Protein AF-A0A8H6CKS7-F1 (afdb_monomer)

Sequence (387 aa):
MGVQGFPTLKIVKPSKKPGKPIVEDYQGPRTSSGIVDAVKSSIPNNVKKVTDKGLSAFLESNNDTAKAILFSNKGTTSALTKVLATEYLGSMKFAQIRDKETKAVEMFGVSEYPTLIVLPGGTEEPAKFEGAYKKKDMKDFISQYASSDSKASPEKQKPMGKKPQKASEEEAAESKEAASSFSAASSSHASAEAAEAAAGATSVTLEDESNPTESPDPIASPDAPKPVLVHNMPDPIPALVEEKYLQEKCLGPKTSTCILALLPNVGDDEVLPESASSALASLAELADKHVKRESKLFPFYSIPSRNTASATIRDALKLGEEKDFELVAVNARRGWWRRYPGEKFDFHSVENWVDNIRFGEGSKEVLPEALLRKEEEEPAAPEHGEL

Radius of gyration: 32.26 Å; Cα contacts (8 Å, |Δi|>4): 467; chains: 1; bounding box: 107×95×67 Å

pLDDT: mean 75.06, std 22.8, range [22.83, 96.0]

Solvent-accessible surface area (backbone atoms only — not comparable to full-atom values): 24720 Å² total; per-residue (Å²): 134,87,78,89,63,85,95,70,52,68,50,76,37,89,48,98,44,84,100,49,61,47,75,45,77,58,84,63,60,97,43,74,63,48,49,52,54,50,53,50,65,65,53,65,79,58,54,43,79,46,46,61,90,45,41,65,76,48,60,65,55,58,42,75,42,14,35,39,39,35,38,25,81,58,93,66,83,50,57,68,57,27,47,54,30,55,77,38,64,76,57,40,50,33,35,39,35,46,72,83,26,55,63,56,37,58,77,70,67,61,90,64,75,76,35,44,36,36,32,54,24,72,89,57,74,76,45,71,61,89,68,62,100,45,74,62,58,50,46,60,60,51,52,70,46,51,52,97,85,63,100,69,83,78,81,91,84,84,81,93,80,83,87,83,90,80,88,80,90,88,86,81,90,85,85,84,83,83,91,78,82,82,90,92,90,86,89,86,88,79,90,88,82,85,89,87,83,83,87,84,89,84,90,80,90,90,88,79,91,84,87,90,79,82,82,81,80,82,79,82,59,92,83,63,80,75,83,77,82,76,72,86,72,54,64,77,58,55,69,42,57,50,47,69,58,43,36,62,63,33,21,18,68,85,27,52,56,29,37,41,38,38,41,38,55,56,80,91,51,90,69,72,55,70,62,48,52,39,34,50,49,31,50,10,46,50,50,43,58,29,57,80,56,78,46,91,70,68,56,61,32,32,31,46,50,88,10,72,50,49,57,57,48,29,64,73,70,68,56,68,57,64,70,42,65,44,50,36,37,38,20,41,54,74,44,30,30,42,74,63,92,63,97,61,37,49,50,66,60,45,50,51,53,52,48,34,57,75,78,60,55,77,86,75,43,80,44,60,70,90,68,40,55,70,81,74,77,73,76,76,75,78,79,89,70,88,134

InterPro domains:
  IPR036249 Thioredoxin-like superfamily [SSF52833] (44-145)
  IPR057305 PDIA6-like, C-terminal thioredoxin-like domain [PF24541] (231-362)

Organism: NCBI:txid112416

Structure (mmCIF, N/CA/C/O backbone):
data_AF-A0A8H6CKS7-F1
#
_entry.id   AF-A0A8H6CKS7-F1
#
loop_
_atom_site.group_PDB
_atom_site.id
_atom_site.type_symbol
_atom_site.label_atom_id
_atom_site.label_alt_id
_atom_site.label_comp_id
_atom_site.label_asym_id
_atom_site.label_entity_id
_atom_site.label_seq_id
_atom_site.pdbx_PDB_ins_code
_atom_site.Cartn_x
_atom_site.Cartn_y
_atom_site.Cartn_z
_atom_site.occupancy
_atom_site.B_iso_or_equiv
_atom_site.auth_seq_id
_atom_site.auth_comp_id
_atom_site.auth_asym_id
_atom_site.auth_atom_id
_atom_site.pdbx_PDB_model_num
ATOM 1 N N . MET A 1 1 ? 15.252 -14.496 5.219 1.00 66.38 1 MET A N 1
ATOM 2 C CA . MET A 1 1 ? 14.291 -15.126 6.157 1.00 66.38 1 MET A CA 1
ATOM 3 C C . MET A 1 1 ? 14.904 -16.181 7.092 1.00 66.38 1 MET A C 1
ATOM 5 O O . MET A 1 1 ? 14.163 -16.701 7.912 1.00 66.38 1 MET A O 1
ATOM 9 N N . GLY A 1 2 ? 16.211 -16.498 7.040 1.00 75.25 2 GLY A N 1
ATOM 10 C CA . GLY A 1 2 ? 16.855 -17.327 8.080 1.00 75.25 2 GLY A CA 1
ATOM 11 C C . GLY A 1 2 ? 16.272 -18.738 8.237 1.00 75.25 2 GLY A C 1
ATOM 12 O O . GLY A 1 2 ? 16.009 -19.178 9.353 1.00 75.25 2 GLY A O 1
ATOM 13 N N . VAL A 1 3 ? 15.991 -19.423 7.126 1.00 81.94 3 VAL A N 1
ATOM 14 C CA . VAL A 1 3 ? 15.549 -20.826 7.135 1.00 81.94 3 VAL A CA 1
ATOM 15 C C . VAL A 1 3 ? 16.792 -21.706 7.262 1.00 81.94 3 VAL A C 1
ATOM 17 O O . VAL A 1 3 ? 17.682 -21.609 6.426 1.00 81.94 3 VAL A O 1
ATOM 20 N N . GLN A 1 4 ? 16.862 -22.524 8.315 1.00 79.00 4 GLN A N 1
ATOM 21 C CA . GLN A 1 4 ? 18.024 -23.376 8.624 1.00 79.00 4 GLN A CA 1
ATOM 22 C C . GLN A 1 4 ? 17.824 -24.853 8.231 1.00 79.00 4 GLN A C 1
ATOM 24 O O . GLN A 1 4 ? 18.746 -25.650 8.349 1.00 79.00 4 GLN A O 1
ATOM 29 N N . GLY A 1 5 ? 16.633 -25.224 7.754 1.00 83.69 5 GLY A N 1
ATOM 30 C CA . GLY A 1 5 ? 16.307 -26.577 7.302 1.00 83.69 5 GLY A CA 1
ATOM 31 C C . GLY A 1 5 ? 14.849 -26.696 6.857 1.00 83.69 5 GLY A C 1
ATOM 32 O O . GLY A 1 5 ? 14.083 -25.729 6.936 1.00 83.69 5 GLY A O 1
ATOM 33 N N . PHE A 1 6 ? 14.444 -27.888 6.421 1.00 83.38 6 PHE A N 1
ATOM 34 C CA . PHE A 1 6 ? 13.086 -28.173 5.947 1.00 83.38 6 PHE A CA 1
ATOM 35 C C . PHE A 1 6 ? 12.500 -29.409 6.657 1.00 83.38 6 PHE A C 1
ATOM 37 O O . PHE A 1 6 ? 13.240 -30.367 6.869 1.00 83.38 6 PHE A O 1
ATOM 44 N N . PRO A 1 7 ? 11.195 -29.431 7.008 1.00 85.06 7 PRO A N 1
ATOM 45 C CA . PRO A 1 7 ? 10.209 -28.355 6.871 1.00 85.06 7 PRO A CA 1
ATOM 46 C C . PRO A 1 7 ? 10.188 -27.406 8.089 1.00 85.06 7 PRO A C 1
ATOM 48 O O . PRO A 1 7 ? 9.672 -27.750 9.160 1.00 85.06 7 PRO A O 1
ATOM 51 N N . THR A 1 8 ? 10.683 -26.178 7.907 1.00 87.44 8 THR A N 1
ATOM 52 C CA . THR A 1 8 ? 10.546 -25.083 8.887 1.00 87.44 8 THR A CA 1
ATOM 53 C C . THR A 1 8 ? 9.322 -24.235 8.551 1.00 87.44 8 THR A C 1
ATOM 55 O O . THR A 1 8 ? 9.176 -23.782 7.418 1.00 87.44 8 THR A O 1
ATOM 58 N N . LEU A 1 9 ? 8.468 -23.977 9.542 1.00 90.25 9 LEU A N 1
ATOM 59 C CA . LEU A 1 9 ? 7.389 -22.992 9.466 1.00 90.25 9 LEU A CA 1
ATOM 60 C C . LEU A 1 9 ? 7.810 -21.745 10.255 1.00 90.25 9 LEU A C 1
ATOM 62 O O . LEU A 1 9 ? 8.402 -21.863 11.327 1.00 90.25 9 LEU A O 1
ATOM 66 N N . LYS A 1 10 ? 7.504 -20.550 9.743 1.00 91.19 10 LYS A N 1
ATOM 67 C CA . LYS A 1 10 ? 7.745 -19.274 10.432 1.00 91.19 10 LYS A CA 1
ATOM 68 C C . LYS A 1 10 ? 6.502 -18.394 10.333 1.00 91.19 10 LYS A C 1
ATOM 70 O O . LYS A 1 10 ? 5.876 -18.328 9.279 1.00 91.19 10 LYS A O 1
ATOM 75 N N . ILE A 1 11 ? 6.160 -17.715 11.421 1.00 91.12 11 ILE A N 1
ATOM 76 C CA . ILE A 1 11 ? 5.100 -16.710 11.478 1.00 91.12 11 ILE A CA 1
ATOM 77 C C . ILE A 1 11 ? 5.749 -15.342 11.259 1.00 91.12 11 ILE A C 1
ATOM 79 O O . ILE A 1 11 ? 6.676 -14.962 11.972 1.00 91.12 11 ILE A O 1
ATOM 83 N N . VAL A 1 12 ? 5.257 -14.598 10.270 1.00 91.00 12 VAL A N 1
ATOM 84 C CA . VAL A 1 12 ? 5.700 -13.230 9.975 1.00 91.00 12 VAL A CA 1
ATOM 85 C C . VAL A 1 12 ? 4.577 -12.275 10.360 1.00 91.00 12 VAL A C 1
ATOM 87 O O . VAL A 1 12 ? 3.448 -12.445 9.904 1.00 91.00 12 VAL A O 1
ATOM 90 N N . LYS A 1 13 ? 4.868 -11.277 11.199 1.00 87.88 13 LYS A N 1
ATOM 91 C CA . LYS A 1 13 ? 3.885 -10.275 11.643 1.00 87.88 13 LYS A CA 1
ATOM 92 C C . LYS A 1 13 ? 4.411 -8.841 11.491 1.00 87.88 13 LYS A C 1
ATOM 94 O O . LYS A 1 13 ? 5.623 -8.623 11.611 1.00 87.88 13 LYS A O 1
ATOM 99 N N . PRO A 1 14 ? 3.529 -7.849 11.254 1.00 85.25 14 PRO A N 1
ATOM 100 C CA . PRO A 1 14 ? 3.915 -6.442 11.246 1.00 85.25 14 PRO A CA 1
ATOM 101 C C . PRO A 1 14 ? 4.602 -6.034 12.555 1.00 85.25 14 PRO A C 1
ATOM 103 O O . PRO A 1 14 ? 4.257 -6.524 13.632 1.00 85.25 14 PRO A O 1
ATOM 106 N N . SER A 1 15 ? 5.557 -5.111 12.463 1.00 83.31 15 SER A N 1
ATOM 107 C CA . SER A 1 15 ? 6.178 -4.466 13.623 1.00 83.31 15 SER A CA 1
ATO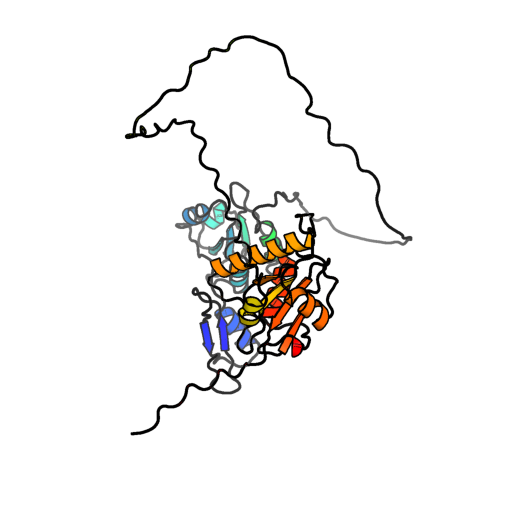M 108 C C . SER A 1 15 ? 5.923 -2.958 13.582 1.00 83.31 15 SER A C 1
ATOM 110 O O . SER A 1 15 ? 5.461 -2.427 12.575 1.00 83.31 15 SER A O 1
ATOM 112 N N . LYS A 1 16 ? 6.257 -2.250 14.667 1.00 79.38 16 LYS A N 1
ATOM 113 C CA . LYS A 1 16 ? 6.187 -0.780 14.719 1.00 79.38 16 LYS A CA 1
ATOM 114 C C . LYS A 1 16 ? 7.241 -0.071 13.847 1.00 79.38 16 LYS A C 1
ATOM 116 O O . LYS A 1 16 ? 7.250 1.152 13.821 1.00 79.38 16 LYS A O 1
ATOM 121 N N . LYS A 1 17 ? 8.159 -0.801 13.198 1.00 82.31 17 LYS A N 1
ATOM 122 C CA . LYS A 1 17 ? 9.215 -0.237 12.342 1.00 82.31 17 LYS A CA 1
ATOM 123 C C . LYS A 1 17 ? 8.960 -0.622 10.875 1.00 82.31 17 LYS A C 1
ATOM 125 O O . LYS A 1 17 ? 8.886 -1.826 10.597 1.00 82.31 17 LYS A O 1
ATOM 130 N N . PRO A 1 18 ? 8.853 0.342 9.939 1.00 76.75 18 PRO A N 1
ATOM 131 C CA . PRO A 1 18 ? 8.655 0.040 8.523 1.00 76.75 18 PRO A CA 1
ATOM 132 C C . PRO A 1 18 ? 9.803 -0.821 7.975 1.00 76.75 18 PRO A C 1
ATOM 134 O O . PRO A 1 18 ? 10.930 -0.796 8.473 1.00 76.75 18 PRO A O 1
ATOM 137 N N . GLY A 1 19 ? 9.491 -1.671 6.993 1.00 82.88 19 GLY A N 1
ATOM 138 C CA . GLY A 1 19 ? 10.450 -2.584 6.355 1.00 82.88 19 GLY A CA 1
ATOM 139 C C . GLY A 1 19 ? 11.035 -3.700 7.241 1.00 82.88 19 GLY A C 1
ATOM 140 O O . GLY A 1 19 ? 11.771 -4.541 6.729 1.00 82.88 19 GLY A O 1
ATOM 141 N N . LYS A 1 20 ? 10.729 -3.749 8.547 1.00 86.00 20 LYS A N 1
ATOM 142 C CA . LYS A 1 20 ? 11.296 -4.719 9.503 1.00 86.00 20 LYS A CA 1
ATOM 143 C C . LYS A 1 20 ? 10.186 -5.499 10.226 1.00 86.00 20 LYS A C 1
ATOM 145 O O . LYS A 1 20 ? 9.869 -5.173 11.373 1.00 86.00 20 LYS A O 1
ATOM 150 N N . PRO A 1 21 ? 9.562 -6.506 9.580 1.00 87.88 21 PRO A N 1
ATOM 151 C CA . PRO A 1 21 ? 8.586 -7.376 10.233 1.00 87.88 21 PRO A CA 1
ATOM 1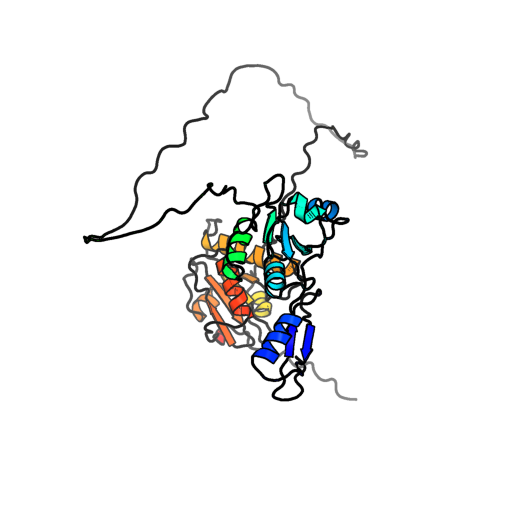52 C C . PRO A 1 21 ? 9.252 -8.244 11.309 1.00 87.88 21 PRO A C 1
ATOM 154 O O . PRO A 1 21 ? 10.447 -8.534 11.240 1.00 87.88 21 PRO A O 1
ATOM 157 N N . ILE A 1 22 ? 8.468 -8.693 12.289 1.00 88.06 22 ILE A N 1
ATOM 158 C CA . ILE A 1 22 ? 8.919 -9.692 13.262 1.00 88.06 22 ILE A CA 1
ATOM 159 C C . ILE A 1 22 ? 8.717 -11.073 12.633 1.00 88.06 22 ILE A C 1
ATOM 161 O O . ILE A 1 22 ? 7.628 -11.375 12.142 1.00 88.06 22 ILE A O 1
ATOM 165 N N . VAL A 1 23 ? 9.767 -11.893 12.646 1.00 90.56 23 VAL A N 1
ATOM 166 C CA . VAL A 1 23 ? 9.762 -13.273 12.146 1.00 90.56 23 VAL A CA 1
ATOM 167 C C . VAL A 1 23 ? 10.005 -14.200 13.331 1.00 90.56 23 VAL A C 1
ATOM 169 O O . VAL A 1 23 ? 11.033 -14.088 13.992 1.00 90.56 23 VAL A O 1
ATOM 172 N N . GLU A 1 24 ? 9.056 -15.090 13.601 1.00 89.69 24 GLU A N 1
ATOM 173 C CA . GLU A 1 24 ? 9.082 -16.034 14.722 1.00 89.69 24 GLU A CA 1
ATOM 174 C C . GLU A 1 24 ? 8.985 -17.469 14.201 1.00 89.69 24 GLU A C 1
ATOM 176 O O . GLU A 1 24 ? 8.145 -17.781 13.357 1.00 89.69 24 GLU A O 1
ATOM 181 N N . ASP A 1 25 ? 9.837 -18.360 14.700 1.00 90.12 25 ASP A N 1
ATOM 182 C CA . ASP A 1 25 ? 9.868 -19.755 14.266 1.00 90.12 25 ASP A CA 1
ATOM 183 C C . ASP A 1 25 ? 8.754 -20.570 14.929 1.00 90.12 25 ASP A C 1
ATOM 185 O O . ASP A 1 25 ? 8.605 -20.590 16.152 1.00 90.12 25 ASP A O 1
ATOM 189 N N . TYR A 1 26 ? 7.962 -21.269 14.115 1.00 91.62 26 TYR A N 1
ATOM 190 C CA . TYR A 1 26 ? 6.833 -22.046 14.601 1.00 91.62 26 TYR A CA 1
ATOM 191 C C . TYR A 1 26 ? 7.281 -23.440 15.054 1.00 91.62 26 TYR A C 1
ATOM 193 O O . TYR A 1 26 ? 7.495 -24.340 14.242 1.00 91.62 26 TYR A O 1
ATOM 201 N N . GLN A 1 27 ? 7.370 -23.610 16.374 1.00 90.25 27 GLN A N 1
ATOM 202 C CA . GLN A 1 27 ? 7.713 -24.872 17.046 1.00 90.25 27 GLN A CA 1
ATOM 203 C C . GLN A 1 27 ? 6.482 -25.610 17.615 1.00 90.25 27 GLN A C 1
ATOM 205 O O . GLN A 1 27 ? 6.613 -26.486 18.467 1.00 90.25 27 GLN A O 1
ATOM 210 N N . GLY A 1 28 ? 5.269 -25.238 17.188 1.00 89.38 28 GLY A N 1
ATOM 211 C CA . GLY A 1 28 ? 4.026 -25.857 17.657 1.00 89.38 28 GLY A CA 1
ATOM 212 C C . GLY A 1 28 ? 3.646 -27.151 16.912 1.00 89.38 28 GLY A C 1
ATOM 213 O O . GLY A 1 28 ? 4.312 -27.550 15.950 1.00 89.38 28 GLY A O 1
ATOM 214 N N . PRO A 1 29 ? 2.550 -27.819 17.323 1.00 93.06 29 PRO A N 1
ATOM 215 C CA . PRO A 1 29 ? 2.074 -29.038 16.672 1.00 93.06 29 PRO A CA 1
ATOM 216 C C . PRO A 1 29 ? 1.665 -28.769 15.218 1.00 93.06 29 PRO A C 1
ATOM 218 O O . PRO A 1 29 ? 0.730 -28.005 14.981 1.00 93.06 29 PRO A O 1
ATOM 221 N N . ARG A 1 30 ? 2.309 -29.445 14.252 1.00 91.06 30 ARG A N 1
ATOM 222 C CA . ARG A 1 30 ? 2.068 -29.337 12.792 1.00 91.06 30 ARG A CA 1
ATOM 223 C C . ARG A 1 30 ? 0.698 -29.908 12.356 1.00 91.06 30 ARG A C 1
ATOM 225 O O . ARG A 1 30 ? 0.608 -30.784 11.506 1.00 91.06 30 ARG A O 1
ATOM 232 N N . THR A 1 31 ? -0.371 -29.407 12.963 1.00 94.19 31 THR A N 1
ATOM 233 C CA . THR A 1 31 ? -1.783 -29.730 12.721 1.00 94.19 31 THR A CA 1
ATOM 234 C C . THR A 1 31 ? -2.525 -28.453 12.337 1.00 94.19 31 THR A C 1
ATOM 236 O O . THR A 1 31 ? -2.093 -27.353 12.688 1.00 94.19 31 THR A O 1
ATOM 239 N N . SER A 1 32 ? -3.666 -28.575 11.657 1.00 90.62 32 SER A N 1
ATOM 240 C CA . SER A 1 32 ? -4.469 -27.417 11.242 1.00 90.62 32 SER A CA 1
ATOM 241 C C . SER A 1 32 ? -4.859 -26.516 12.422 1.00 90.62 32 SER A C 1
ATOM 243 O O . SER A 1 32 ? -4.611 -25.314 12.355 1.00 90.62 32 SER A O 1
ATOM 245 N N . SER A 1 33 ? -5.374 -27.072 13.529 1.00 92.75 33 SER A N 1
ATOM 246 C CA . SER A 1 33 ? -5.698 -26.272 14.727 1.00 92.75 33 SER A CA 1
ATOM 247 C C . SER A 1 33 ? -4.448 -25.666 15.362 1.00 92.75 33 SER A C 1
ATOM 249 O O . SER A 1 33 ? -4.413 -24.463 15.593 1.00 92.75 33 SER A O 1
ATOM 251 N N . GLY A 1 34 ? -3.385 -26.454 15.572 1.00 92.31 34 GLY A N 1
ATOM 252 C CA . GLY A 1 34 ? -2.155 -25.970 16.210 1.00 92.31 34 GLY A CA 1
ATOM 253 C C . GLY A 1 34 ? -1.495 -24.803 15.468 1.00 92.31 34 GLY A C 1
ATOM 254 O O . GLY A 1 34 ? -0.924 -23.913 16.104 1.00 92.31 34 GLY A O 1
ATOM 255 N N . ILE A 1 35 ? -1.588 -24.778 14.136 1.00 92.75 35 ILE A N 1
ATOM 256 C CA . ILE A 1 35 ? -1.111 -23.667 13.301 1.00 92.75 35 ILE A CA 1
ATOM 257 C C . ILE A 1 35 ? -2.080 -22.480 13.398 1.00 92.75 35 ILE A C 1
ATOM 259 O O . ILE A 1 35 ? -1.656 -21.357 13.673 1.00 92.75 35 ILE A O 1
ATOM 263 N N . VAL A 1 36 ? -3.385 -22.719 13.232 1.00 93.06 36 VAL A N 1
ATOM 264 C CA . VAL A 1 36 ? -4.431 -21.684 13.297 1.00 93.06 36 VAL A CA 1
ATOM 265 C C . VAL A 1 36 ? -4.435 -20.952 14.644 1.00 93.06 36 VAL A C 1
ATOM 267 O O . VAL A 1 36 ? -4.548 -19.727 14.676 1.00 93.06 36 VAL A O 1
ATOM 270 N N . ASP A 1 37 ? -4.284 -21.663 15.759 1.00 91.38 37 ASP A N 1
ATOM 271 C CA . ASP A 1 37 ? -4.333 -21.083 17.103 1.00 91.38 37 ASP A CA 1
ATOM 272 C C . ASP A 1 37 ? -3.070 -20.279 17.447 1.00 91.38 37 ASP A C 1
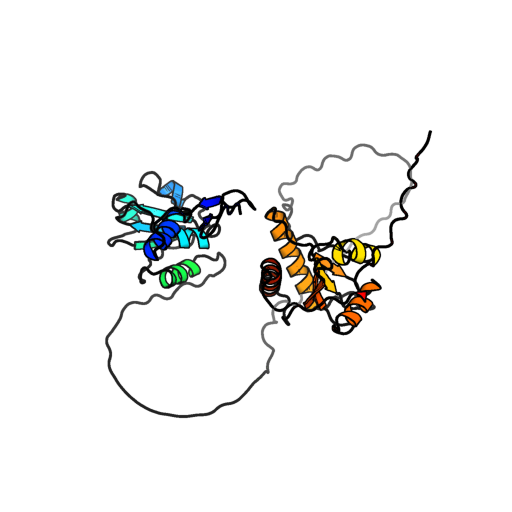ATOM 274 O O . ASP A 1 37 ? -3.165 -19.231 18.093 1.00 91.38 37 ASP A O 1
ATOM 278 N N . ALA A 1 38 ? -1.906 -20.671 16.920 1.00 92.19 38 ALA A N 1
ATOM 279 C CA . ALA A 1 38 ? -0.701 -19.848 16.989 1.00 92.19 38 ALA A CA 1
ATOM 280 C C . ALA A 1 38 ? -0.796 -18.597 16.100 1.00 92.19 38 ALA A C 1
ATOM 282 O O . ALA A 1 38 ? -0.440 -17.505 16.534 1.00 92.19 38 ALA A O 1
ATOM 283 N N . VAL A 1 39 ? -1.355 -18.701 14.890 1.00 91.75 39 VAL A N 1
ATOM 284 C CA . VAL A 1 39 ? -1.597 -17.517 14.048 1.00 91.75 39 VAL A CA 1
ATOM 285 C C . VAL A 1 39 ? -2.562 -16.543 14.742 1.00 91.75 39 VAL A C 1
ATOM 287 O O . VAL A 1 39 ? -2.266 -15.351 14.794 1.00 91.75 39 VAL A O 1
ATOM 290 N N . LYS A 1 40 ? -3.651 -17.027 15.371 1.00 90.44 40 LYS A N 1
ATOM 291 C CA . LYS A 1 40 ? -4.566 -16.210 16.206 1.00 90.44 40 LYS A CA 1
ATOM 292 C C . LYS A 1 40 ? -3.854 -15.519 17.381 1.00 90.44 40 LYS A C 1
ATOM 294 O O . LYS A 1 40 ? -4.213 -14.388 17.740 1.00 90.44 40 LYS A O 1
ATOM 299 N N . SER A 1 41 ? -2.884 -16.184 18.015 1.00 87.94 41 SER A N 1
ATOM 300 C CA . SER A 1 41 ? -2.143 -15.607 19.143 1.00 87.94 41 SER A CA 1
ATOM 301 C C . SER A 1 41 ? -1.227 -14.470 18.674 1.00 87.94 41 SER A C 1
ATOM 303 O O . SER A 1 41 ? -1.296 -13.377 19.247 1.00 87.94 41 SER A O 1
ATOM 305 N N . SER A 1 42 ? -0.504 -14.673 17.566 1.00 89.19 42 SER A N 1
ATOM 306 C CA . SER A 1 42 ? 0.449 -13.724 16.974 1.00 89.19 42 SER A CA 1
ATOM 307 C C . SER A 1 42 ? -0.164 -12.479 16.319 1.00 89.19 42 SER A C 1
ATOM 309 O O . SER A 1 42 ? 0.580 -11.540 16.030 1.00 89.19 42 SER A O 1
ATOM 311 N N . ILE A 1 43 ? -1.488 -12.416 16.111 1.00 89.94 43 ILE A N 1
ATOM 312 C CA . ILE A 1 43 ? -2.159 -11.199 15.610 1.00 89.94 43 ILE A CA 1
ATOM 313 C C . ILE A 1 43 ? -1.885 -10.026 16.577 1.00 89.94 43 ILE A C 1
ATOM 315 O O . ILE A 1 43 ? -2.190 -10.164 17.773 1.00 89.94 43 ILE A O 1
ATOM 319 N N . PRO A 1 44 ? -1.362 -8.875 16.098 1.00 88.00 44 PRO A N 1
ATOM 320 C CA . PRO A 1 44 ? -1.192 -7.667 16.904 1.00 88.00 44 PRO A CA 1
ATOM 321 C C . PRO A 1 44 ? -2.493 -7.241 17.594 1.00 88.00 44 PRO A C 1
ATOM 323 O O . PRO A 1 44 ? -3.580 -7.386 17.037 1.00 88.00 44 PRO A O 1
ATOM 326 N N . ASN A 1 45 ? -2.401 -6.713 18.817 1.00 90.69 45 ASN A N 1
ATOM 327 C CA . ASN A 1 45 ? -3.568 -6.184 19.518 1.00 90.69 45 ASN A CA 1
ATOM 328 C C . ASN A 1 45 ? -3.579 -4.653 19.491 1.00 90.69 45 ASN A C 1
ATOM 330 O O . ASN A 1 45 ? -2.905 -4.018 20.298 1.00 90.69 45 ASN A O 1
ATOM 334 N N . ASN A 1 46 ? -4.394 -4.091 18.601 1.00 89.44 46 ASN A N 1
ATOM 335 C CA . ASN A 1 46 ? -4.620 -2.649 18.483 1.00 89.44 46 ASN A CA 1
ATOM 336 C C . ASN A 1 46 ? -5.850 -2.161 19.284 1.00 89.44 46 ASN A C 1
ATOM 338 O O . ASN A 1 46 ? -6.195 -0.984 19.231 1.00 89.44 46 ASN A O 1
ATOM 342 N N . VAL A 1 47 ? -6.514 -3.048 20.040 1.00 91.81 47 VAL A N 1
ATOM 343 C CA . VAL A 1 47 ? -7.705 -2.722 20.842 1.00 91.81 47 VAL A CA 1
ATOM 344 C C . VAL A 1 47 ? -7.302 -2.180 22.218 1.00 91.81 47 VAL A C 1
ATOM 346 O O . VAL A 1 47 ? -6.671 -2.889 23.011 1.00 91.81 47 VAL A O 1
ATOM 349 N N . LYS A 1 48 ? -7.713 -0.946 22.537 1.00 90.88 48 LYS A N 1
ATOM 350 C CA . LYS A 1 48 ? -7.532 -0.328 23.861 1.00 90.88 48 LYS A CA 1
ATOM 351 C C . LYS A 1 48 ? -8.497 -0.975 24.859 1.00 90.88 48 LYS A C 1
ATOM 353 O O . LYS A 1 48 ? -9.701 -1.008 24.627 1.00 90.88 48 LYS A O 1
ATOM 358 N N . LYS A 1 49 ? -8.010 -1.473 25.996 1.00 91.25 49 LYS A N 1
ATOM 359 C CA . LYS A 1 49 ? -8.910 -1.860 27.097 1.00 91.25 49 LYS A CA 1
ATOM 360 C C . LYS A 1 49 ? -9.289 -0.602 27.869 1.00 91.25 49 LYS A C 1
ATOM 362 O O . LYS A 1 49 ? -8.401 0.153 28.259 1.00 91.25 49 LYS A O 1
ATOM 367 N N . VAL A 1 50 ? -10.585 -0.371 28.033 1.00 90.44 50 VAL A N 1
ATOM 368 C CA . VAL A 1 50 ? -11.143 0.818 28.690 1.00 90.44 50 VAL A CA 1
ATOM 369 C C . VAL A 1 50 ? -11.882 0.373 29.950 1.00 90.44 50 VAL A C 1
ATOM 371 O O . VAL A 1 50 ? -12.499 -0.691 29.971 1.00 90.44 50 VAL A O 1
ATOM 374 N N . THR A 1 51 ? -11.759 1.174 31.004 1.00 89.38 51 THR A N 1
ATOM 375 C CA . THR A 1 51 ? -12.409 0.989 32.307 1.00 89.38 51 THR A CA 1
ATOM 376 C C . THR A 1 51 ? -13.249 2.217 32.641 1.00 89.38 51 THR A C 1
ATOM 378 O O . THR A 1 51 ? -13.035 3.273 32.042 1.00 89.38 51 THR A O 1
ATOM 381 N N . ASP A 1 52 ? -14.141 2.127 33.629 1.00 86.25 52 ASP A N 1
ATOM 382 C CA . ASP A 1 52 ? -15.022 3.239 34.038 1.00 86.25 52 ASP A CA 1
ATOM 383 C C . ASP A 1 52 ? -14.256 4.546 34.336 1.00 86.25 52 ASP A C 1
ATOM 385 O O . ASP A 1 52 ? -14.745 5.640 34.065 1.00 86.25 52 ASP A O 1
ATOM 389 N N . LYS A 1 53 ? -13.022 4.453 34.858 1.00 86.00 53 LYS A N 1
ATOM 390 C CA . LYS A 1 53 ? -12.151 5.616 35.132 1.00 86.00 53 LYS A CA 1
ATOM 391 C C . LYS A 1 53 ? -11.499 6.220 33.883 1.00 86.00 53 LYS A C 1
ATOM 393 O O . LYS A 1 53 ? -11.053 7.359 33.926 1.00 86.00 53 LYS A O 1
ATOM 398 N N . GLY A 1 54 ? -11.378 5.444 32.808 1.00 85.12 54 GLY A N 1
ATOM 399 C CA . GLY A 1 54 ? -10.739 5.841 31.552 1.00 85.12 54 GLY A CA 1
ATOM 400 C C . GLY A 1 54 ? -11.721 6.075 30.404 1.00 85.12 54 GLY A C 1
ATOM 401 O O . GLY A 1 54 ? -11.268 6.232 29.270 1.00 85.12 54 GLY A O 1
ATOM 402 N N . LEU A 1 55 ? -13.033 6.046 30.673 1.00 84.44 55 LEU A N 1
ATOM 403 C CA . LEU A 1 55 ? -14.072 6.139 29.651 1.00 84.44 55 LEU A CA 1
ATOM 404 C C . LEU A 1 55 ? -14.127 7.532 29.017 1.00 84.44 55 LEU A C 1
ATOM 406 O O . LEU A 1 55 ? -13.953 7.631 27.806 1.00 84.44 55 LEU A O 1
ATOM 410 N N . SER A 1 56 ? -14.286 8.596 29.811 1.00 84.12 56 SER A N 1
ATOM 411 C CA . SER A 1 56 ? -14.366 9.979 29.308 1.00 84.12 56 SER A CA 1
ATOM 412 C C . SER A 1 56 ? -13.130 10.335 28.474 1.00 84.12 56 SER A C 1
ATOM 414 O O . SER A 1 56 ? -13.244 10.601 27.281 1.00 84.12 56 SER A O 1
ATOM 416 N N . ALA A 1 57 ? -11.933 10.101 29.024 1.00 87.25 57 ALA A N 1
ATOM 417 C CA . ALA A 1 57 ? -10.650 10.282 28.337 1.00 87.25 57 ALA A CA 1
ATOM 418 C C . ALA A 1 57 ? -10.398 9.326 27.141 1.00 87.25 57 ALA A C 1
ATOM 420 O O . ALA A 1 57 ? -9.373 9.429 26.464 1.00 87.25 57 ALA A O 1
ATOM 421 N N . PHE A 1 58 ? -11.275 8.349 26.877 1.00 86.12 58 PHE A N 1
ATOM 422 C CA . PHE A 1 58 ? -11.299 7.613 25.608 1.00 86.12 58 PHE A CA 1
ATOM 423 C C . PHE A 1 58 ? -12.283 8.235 24.611 1.00 86.12 58 PHE A C 1
ATOM 425 O O . PHE A 1 58 ? -11.927 8.378 23.441 1.00 86.12 58 PHE A O 1
ATOM 432 N N . LEU A 1 59 ? -13.477 8.625 25.065 1.00 84.12 59 LEU A N 1
ATOM 433 C CA . LEU A 1 59 ? -14.492 9.281 24.239 1.00 84.12 59 LEU A CA 1
ATOM 434 C C . LEU A 1 59 ? -13.971 10.614 23.682 1.00 84.12 59 LEU A C 1
ATOM 436 O O . LEU A 1 59 ? -13.965 10.779 22.464 1.00 84.12 59 LEU A O 1
ATOM 440 N N . GLU A 1 60 ? -13.420 11.461 24.558 1.00 83.62 60 GLU A N 1
ATOM 441 C CA . GLU A 1 60 ? -12.783 12.758 24.266 1.00 83.62 60 GLU A CA 1
ATOM 442 C C . GLU A 1 60 ? -11.584 12.646 23.304 1.00 83.62 60 GLU A C 1
ATOM 444 O O . GLU A 1 60 ? -11.223 13.599 22.613 1.00 83.62 60 GLU A O 1
ATOM 449 N N . SER A 1 61 ? -10.917 11.485 23.264 1.00 78.44 61 SER A N 1
ATOM 450 C CA . SER A 1 61 ? -9.687 11.322 22.487 1.00 78.44 61 SER A CA 1
ATOM 451 C C . SER A 1 61 ? -9.986 11.156 20.993 1.00 78.44 61 SER A C 1
ATOM 453 O O . SER A 1 61 ? -10.381 10.076 20.548 1.00 78.44 61 SER A O 1
ATOM 455 N N . ASN A 1 62 ? -9.702 12.197 20.200 1.00 75.19 62 ASN A N 1
ATOM 456 C CA . ASN A 1 62 ? -10.030 12.297 18.768 1.00 75.19 62 ASN A CA 1
ATOM 457 C C . ASN A 1 62 ? -11.559 12.231 18.557 1.00 75.19 62 ASN A C 1
ATOM 459 O O . ASN A 1 62 ? -12.083 11.215 18.099 1.00 75.19 62 ASN A O 1
ATOM 463 N N . ASN A 1 63 ? -12.301 13.266 18.965 1.00 75.62 63 ASN A N 1
ATOM 464 C CA . ASN A 1 63 ? -13.772 13.305 18.861 1.00 75.62 63 ASN A CA 1
ATOM 465 C C . ASN A 1 63 ? -14.278 13.095 17.427 1.00 75.62 63 ASN A C 1
ATOM 467 O O . ASN A 1 63 ? -15.276 12.411 17.229 1.00 75.62 63 ASN A O 1
ATOM 471 N N . ASP A 1 64 ? -13.538 13.599 16.449 1.00 75.12 64 ASP A N 1
ATOM 472 C CA . ASP A 1 64 ? -13.866 13.587 15.018 1.00 75.12 64 ASP A CA 1
ATOM 473 C C . ASP A 1 64 ? -13.548 12.234 14.350 1.00 75.12 64 ASP A C 1
ATOM 475 O O . ASP A 1 64 ? -13.898 11.993 13.202 1.00 75.12 64 ASP A O 1
ATOM 479 N N . THR A 1 65 ? -12.874 11.326 15.066 1.00 80.94 65 THR A N 1
ATOM 480 C CA . THR A 1 65 ? -12.564 9.968 14.600 1.00 80.94 65 THR A CA 1
ATOM 481 C C . THR A 1 65 ? -13.572 8.970 15.162 1.00 80.94 65 THR A C 1
ATOM 483 O O . THR A 1 65 ? -13.736 8.877 16.386 1.00 80.94 65 THR A O 1
ATOM 486 N N . ALA A 1 66 ? -14.171 8.158 14.288 1.00 88.69 66 ALA A N 1
ATOM 487 C CA . ALA A 1 66 ? -15.093 7.102 14.687 1.00 88.69 66 ALA A CA 1
ATOM 488 C C . ALA A 1 66 ? -14.452 6.084 15.662 1.00 88.69 66 ALA A C 1
ATOM 490 O O . ALA A 1 66 ? -13.256 5.751 15.602 1.00 88.69 66 ALA A O 1
ATOM 491 N N . LYS A 1 67 ? -15.257 5.586 16.607 1.00 90.94 67 LYS A N 1
ATOM 492 C CA . LYS A 1 67 ? -14.811 4.712 17.707 1.00 90.94 67 LYS A CA 1
ATOM 493 C C . LYS A 1 67 ? -15.683 3.467 17.801 1.00 90.94 67 LYS A C 1
ATOM 495 O O . LYS A 1 67 ? -16.892 3.571 17.961 1.00 90.94 67 LYS A O 1
ATOM 500 N N . ALA A 1 68 ? -15.071 2.286 17.778 1.00 91.81 68 ALA A N 1
ATOM 501 C CA . ALA A 1 68 ? -15.768 1.006 17.902 1.00 91.81 68 ALA A CA 1
ATOM 502 C C . ALA A 1 68 ? -15.535 0.403 19.297 1.00 91.81 68 ALA A C 1
ATOM 504 O O . ALA A 1 68 ? -14.402 0.079 19.656 1.00 91.81 68 ALA A O 1
ATOM 505 N N . ILE A 1 69 ? -16.594 0.237 20.090 1.00 92.25 69 ILE A N 1
ATOM 506 C CA . ILE A 1 69 ? -16.555 -0.269 21.468 1.00 92.25 69 ILE A CA 1
ATOM 507 C C . ILE A 1 69 ? -17.197 -1.657 21.524 1.00 92.25 69 ILE A C 1
ATOM 509 O O . ILE A 1 69 ? -18.396 -1.812 21.298 1.00 92.25 69 ILE A O 1
ATOM 513 N N . LEU A 1 70 ? -16.402 -2.677 21.857 1.00 92.25 70 LEU A N 1
ATOM 514 C CA . LEU A 1 70 ? -16.889 -4.033 22.106 1.00 92.25 70 LEU A CA 1
ATOM 515 C C . LEU A 1 70 ? -17.074 -4.280 23.608 1.00 92.25 70 LEU A C 1
ATOM 517 O O . LEU A 1 70 ? -16.099 -4.340 24.362 1.00 92.25 70 LEU A O 1
ATOM 521 N N . PHE A 1 71 ? -18.313 -4.517 24.016 1.00 91.50 71 PHE A N 1
ATOM 522 C CA . PHE A 1 71 ? -18.680 -4.980 25.349 1.00 91.50 71 PHE A CA 1
ATOM 523 C C . PHE A 1 71 ? -18.598 -6.507 25.401 1.00 91.50 71 PHE A C 1
ATOM 525 O O . PHE A 1 71 ? -19.153 -7.202 24.546 1.00 91.50 71 PHE A O 1
ATOM 532 N N . SER A 1 72 ? -17.874 -7.056 26.381 1.00 90.19 72 SER A N 1
ATOM 533 C CA . SER A 1 72 ? -17.660 -8.504 26.493 1.00 90.19 72 SER A CA 1
ATOM 534 C C . SER A 1 72 ? -17.401 -8.958 27.929 1.00 90.19 72 SER A C 1
ATOM 536 O O . SER A 1 72 ? -16.562 -8.392 28.628 1.00 90.19 72 SER A O 1
ATOM 538 N N . ASN A 1 73 ? -18.031 -10.066 28.326 1.00 90.00 73 ASN A N 1
ATOM 539 C CA . ASN A 1 73 ? -17.734 -10.778 29.576 1.00 90.00 73 ASN A CA 1
ATOM 540 C C . ASN A 1 73 ? -16.343 -11.453 29.583 1.00 90.00 73 ASN A C 1
ATOM 542 O O . ASN A 1 73 ? -15.819 -11.835 30.630 1.00 90.00 73 ASN A O 1
ATOM 546 N N . LYS A 1 74 ? -15.696 -11.602 28.418 1.00 86.19 74 LYS A N 1
ATOM 547 C CA . LYS A 1 74 ? -14.353 -12.187 28.309 1.00 86.19 74 LYS A CA 1
ATOM 548 C C . LYS A 1 74 ? -13.291 -11.099 28.393 1.00 86.19 74 LYS A C 1
ATOM 550 O O . LYS A 1 74 ? -13.229 -10.196 27.569 1.00 86.19 74 LYS A O 1
ATOM 555 N N . GLY A 1 75 ? -12.379 -11.237 29.359 1.00 80.62 75 GLY A N 1
ATOM 556 C CA . GLY A 1 75 ? -11.236 -10.330 29.532 1.00 80.62 75 GLY A CA 1
ATOM 557 C C . GLY A 1 75 ? -10.131 -10.460 28.473 1.00 80.62 75 GLY A C 1
ATOM 558 O O . GLY A 1 75 ? -9.214 -9.632 28.439 1.00 80.62 75 GLY A O 1
ATOM 559 N N . THR A 1 76 ? -10.193 -11.485 27.623 1.00 85.25 76 THR A N 1
ATOM 560 C CA . THR A 1 76 ? -9.342 -11.659 26.441 1.00 85.25 76 THR A CA 1
ATOM 561 C C . THR A 1 76 ? -9.962 -10.960 25.231 1.00 85.25 76 THR A C 1
ATOM 563 O O . THR A 1 76 ? -11.176 -10.961 25.039 1.00 85.25 76 THR A O 1
ATOM 566 N N . THR A 1 77 ? -9.124 -10.339 24.404 1.00 87.69 77 THR A N 1
ATOM 567 C CA . THR A 1 77 ? -9.558 -9.700 23.155 1.00 87.69 77 THR A CA 1
ATOM 568 C C . THR A 1 77 ? -9.653 -10.766 22.073 1.00 87.69 77 THR A C 1
ATOM 570 O O . THR A 1 77 ? -8.678 -11.484 21.839 1.00 87.69 77 THR A O 1
ATOM 573 N N . SER A 1 78 ? -10.820 -10.912 21.438 1.00 89.19 78 SER A N 1
ATOM 574 C CA . SER A 1 78 ? -11.025 -11.973 20.446 1.00 89.19 78 SER A CA 1
ATOM 575 C C . SER A 1 78 ? -10.145 -11.757 19.208 1.00 89.19 78 SER A C 1
ATOM 577 O O . SER A 1 78 ? -9.862 -10.618 18.829 1.00 89.19 78 SER A O 1
ATOM 579 N N . ALA A 1 79 ? -9.739 -12.845 18.545 1.00 91.25 79 ALA A N 1
ATOM 580 C CA . ALA A 1 79 ? -8.956 -12.762 17.310 1.00 91.25 79 ALA A CA 1
ATOM 581 C C . ALA A 1 79 ? -9.690 -11.963 16.214 1.00 91.25 79 ALA A C 1
ATOM 583 O O . ALA A 1 79 ? -9.063 -11.180 15.509 1.00 91.25 79 ALA A O 1
ATOM 584 N N . LEU A 1 80 ? -11.019 -12.089 16.131 1.00 89.94 80 LEU A N 1
ATOM 585 C CA . LEU A 1 80 ? -11.861 -11.325 15.208 1.00 89.94 80 LEU A CA 1
ATOM 586 C C . LEU A 1 80 ? -11.791 -9.817 15.507 1.00 89.94 80 LEU A C 1
ATOM 588 O O . LEU A 1 80 ? -11.580 -9.019 14.598 1.00 89.94 80 LEU A O 1
ATOM 592 N N . THR A 1 81 ? -11.879 -9.424 16.782 1.00 90.44 81 THR A N 1
ATOM 593 C CA . THR A 1 81 ? -11.772 -8.015 17.204 1.00 90.44 81 THR A CA 1
ATOM 594 C C . THR A 1 81 ? -10.387 -7.440 16.907 1.00 90.44 81 THR A C 1
ATOM 596 O O . THR A 1 81 ? -10.293 -6.314 16.430 1.00 90.44 81 THR A O 1
ATOM 599 N N . LYS A 1 82 ? -9.312 -8.217 17.129 1.00 91.50 82 LYS A N 1
ATOM 600 C CA . LYS A 1 82 ? -7.945 -7.814 16.749 1.00 91.50 82 LYS A CA 1
ATOM 601 C C . LYS A 1 82 ? -7.817 -7.563 15.241 1.00 91.50 82 LYS A C 1
ATOM 603 O O . LYS A 1 82 ? -7.159 -6.605 14.847 1.00 91.50 82 LYS A O 1
ATOM 608 N N . VAL A 1 83 ? -8.423 -8.419 14.409 1.00 91.38 83 VAL A N 1
ATOM 609 C CA . VAL A 1 83 ? -8.396 -8.294 12.940 1.00 91.38 83 VAL A CA 1
ATOM 610 C C . VAL A 1 83 ? -9.117 -7.024 12.491 1.00 91.38 83 VAL A C 1
ATOM 612 O O . VAL A 1 83 ? -8.511 -6.221 11.792 1.00 91.38 83 VAL A O 1
ATOM 615 N N . LEU A 1 84 ? -10.348 -6.780 12.956 1.00 91.62 84 LEU A N 1
ATOM 616 C CA . LEU A 1 84 ? -11.089 -5.553 12.623 1.00 91.62 84 LEU A CA 1
ATOM 617 C C . LEU A 1 84 ? -10.333 -4.289 13.075 1.00 91.62 84 LEU A C 1
ATOM 619 O O . LEU A 1 84 ? -10.154 -3.364 12.288 1.00 91.62 84 LEU A O 1
ATOM 623 N N . ALA A 1 85 ? -9.775 -4.295 14.290 1.00 91.62 85 ALA A N 1
ATOM 624 C CA . ALA A 1 85 ? -8.934 -3.213 14.811 1.00 91.62 85 ALA A CA 1
ATOM 625 C C . ALA A 1 85 ? -7.577 -3.047 14.096 1.00 91.62 85 ALA A C 1
ATOM 627 O O . ALA A 1 85 ? -6.829 -2.121 14.405 1.00 91.62 85 ALA A O 1
ATOM 628 N N . THR A 1 86 ? -7.226 -3.958 13.185 1.00 89.88 86 THR A N 1
ATOM 629 C CA . THR A 1 86 ? -6.027 -3.872 12.340 1.00 89.88 86 THR A CA 1
ATOM 630 C C . THR A 1 86 ? -6.378 -3.465 10.909 1.00 89.88 86 THR A C 1
ATOM 632 O O . THR A 1 86 ? -5.615 -2.723 10.304 1.00 89.88 86 THR A O 1
ATOM 635 N N . GLU A 1 87 ? -7.539 -3.873 10.385 1.00 89.12 87 GLU A N 1
ATOM 636 C CA . GLU A 1 87 ? -8.043 -3.415 9.079 1.00 89.12 87 GLU A CA 1
ATOM 637 C C . GLU A 1 87 ? -8.402 -1.922 9.082 1.00 89.12 87 GLU A C 1
ATOM 639 O O . GLU A 1 87 ? -8.116 -1.233 8.112 1.00 89.12 87 GLU A O 1
ATOM 644 N N . TYR A 1 88 ? -8.945 -1.404 10.188 1.00 90.06 88 TYR A N 1
ATOM 645 C CA . TYR A 1 88 ? -9.284 0.018 10.349 1.00 90.06 88 TYR A CA 1
ATOM 646 C C . TYR A 1 88 ? -8.234 0.807 11.159 1.00 90.06 88 TYR A C 1
ATOM 648 O O . TYR A 1 88 ? -8.550 1.815 11.800 1.00 90.06 88 TYR A O 1
ATOM 656 N N . LEU A 1 89 ? -6.978 0.338 11.173 1.00 85.88 89 LEU A N 1
ATOM 657 C CA . LEU A 1 89 ? -5.887 0.950 11.935 1.00 85.88 89 LEU A CA 1
ATOM 658 C C . LEU A 1 89 ? -5.451 2.286 11.316 1.00 85.88 89 LEU A C 1
ATOM 660 O O . LEU A 1 89 ? -4.605 2.341 10.429 1.00 85.88 89 LEU A O 1
ATOM 664 N N . GLY A 1 90 ? -6.024 3.367 11.833 1.00 83.44 90 GLY A N 1
ATOM 665 C CA . GLY A 1 90 ? -5.841 4.726 11.330 1.00 83.44 90 GLY A CA 1
ATOM 666 C C . GLY A 1 90 ? -7.170 5.454 11.433 1.00 83.44 90 GLY A C 1
ATOM 667 O O . GLY A 1 90 ? -7.345 6.258 12.353 1.00 83.44 90 GLY A O 1
ATOM 668 N N . SER A 1 91 ? -8.108 5.045 10.572 1.00 85.50 91 SER A N 1
ATOM 669 C CA . SER A 1 91 ? -9.467 5.581 10.428 1.00 85.50 91 SER A CA 1
ATOM 670 C C . SER A 1 91 ? -10.340 5.449 11.678 1.00 85.50 91 SER A C 1
ATOM 672 O O . SER A 1 91 ? -11.195 6.295 11.898 1.00 85.50 91 SER A O 1
ATOM 674 N N . MET A 1 92 ? -10.144 4.419 12.513 1.00 88.44 92 MET A N 1
ATOM 675 C CA . MET A 1 92 ? -10.955 4.218 13.724 1.00 88.44 92 MET A CA 1
ATOM 676 C C . MET A 1 92 ? -10.155 3.788 14.949 1.00 88.44 92 MET A C 1
ATOM 678 O O . MET A 1 92 ? -9.085 3.180 14.852 1.00 88.44 92 MET A O 1
ATOM 682 N N . LYS A 1 93 ? -10.701 4.076 16.140 1.00 90.25 93 LYS A N 1
ATOM 683 C CA . LYS A 1 93 ? -10.154 3.605 17.424 1.00 90.25 93 LYS A CA 1
ATOM 684 C C . LYS A 1 93 ? -11.031 2.495 18.006 1.00 90.25 93 LYS A C 1
ATOM 686 O O . LYS A 1 93 ? -12.206 2.706 18.288 1.00 90.25 93 LYS A O 1
ATOM 691 N N . PHE A 1 94 ? -10.448 1.317 18.223 1.00 92.88 94 PHE A N 1
ATOM 692 C CA . PHE A 1 94 ? -11.150 0.171 18.805 1.00 92.88 94 PHE A CA 1
ATOM 693 C C . PHE A 1 94 ? -10.910 0.074 20.312 1.00 92.88 94 PHE A C 1
ATOM 695 O O . PHE A 1 94 ? -9.763 0.091 20.770 1.00 92.88 94 PHE A O 1
ATOM 702 N N . ALA A 1 95 ? -11.988 -0.108 21.070 1.00 92.38 95 ALA A N 1
ATOM 703 C CA . ALA A 1 95 ? -11.967 -0.358 22.501 1.00 92.38 95 ALA A CA 1
ATOM 704 C C . ALA A 1 95 ? -12.651 -1.679 22.879 1.00 92.38 95 ALA A C 1
ATOM 706 O O . ALA A 1 95 ? -13.549 -2.166 22.194 1.00 92.38 95 ALA A O 1
ATOM 707 N N . GLN A 1 96 ? -12.231 -2.243 24.010 1.00 92.69 96 GLN A N 1
ATOM 708 C CA . GLN A 1 96 ? -12.915 -3.342 24.683 1.00 92.69 96 GLN A CA 1
ATOM 709 C C . GLN A 1 96 ? -13.235 -2.937 26.121 1.00 92.69 96 GLN A C 1
ATOM 711 O O . GLN A 1 96 ? -12.333 -2.558 26.874 1.00 92.69 96 GLN A O 1
ATOM 716 N N . ILE A 1 97 ? -14.507 -3.074 26.485 1.00 92.06 97 ILE A N 1
ATOM 717 C CA . ILE A 1 97 ? -15.052 -2.822 27.821 1.00 92.06 97 ILE A CA 1
ATOM 718 C C . ILE A 1 97 ? -15.557 -4.151 28.393 1.00 92.06 97 ILE A C 1
ATOM 720 O O . ILE A 1 97 ? -16.027 -5.025 27.655 1.00 92.06 97 ILE A O 1
ATOM 724 N N . ARG A 1 98 ? -15.400 -4.336 29.707 1.00 90.50 98 ARG A N 1
ATOM 725 C CA . ARG A 1 98 ? -15.895 -5.519 30.417 1.00 90.50 98 ARG A CA 1
ATOM 726 C C . ARG A 1 98 ? -17.298 -5.296 30.972 1.00 90.50 98 ARG A C 1
ATOM 728 O O . ARG A 1 98 ? -17.648 -4.192 31.362 1.00 90.50 98 ARG A O 1
ATOM 735 N N . ASP A 1 99 ? -18.005 -6.406 31.132 1.00 86.62 99 ASP A N 1
ATOM 736 C CA . ASP A 1 99 ? -19.189 -6.579 31.984 1.00 86.62 99 ASP A CA 1
ATOM 737 C C . ASP A 1 99 ? -19.077 -5.953 33.391 1.00 86.62 99 ASP A C 1
ATOM 739 O O . ASP A 1 99 ? -20.078 -5.547 33.972 1.00 86.62 99 ASP A O 1
ATOM 743 N N . LYS A 1 100 ? -17.860 -5.861 33.942 1.00 87.50 100 LYS A N 1
ATOM 744 C CA . LYS A 1 100 ? -17.583 -5.283 35.271 1.00 87.50 100 LYS A CA 1
ATOM 745 C C . LYS A 1 100 ? -17.534 -3.752 35.328 1.00 87.50 100 LYS A C 1
ATOM 747 O O . LYS A 1 100 ? -17.491 -3.204 36.425 1.00 87.50 100 LYS A O 1
ATOM 752 N N . GLU A 1 101 ? -17.480 -3.072 34.187 1.00 87.00 101 GLU A N 1
ATOM 753 C CA . GLU A 1 101 ? -17.364 -1.610 34.099 1.00 87.00 101 GLU A CA 1
ATOM 754 C C . GLU A 1 101 ? -18.784 -1.016 34.030 1.00 87.00 101 GLU A C 1
ATOM 756 O O . GLU A 1 101 ? -19.303 -0.692 32.959 1.00 87.00 101 GLU A O 1
ATOM 761 N N . THR A 1 102 ? -19.470 -0.999 35.178 1.00 85.00 102 THR A N 1
ATOM 762 C CA . THR A 1 102 ? -20.923 -0.756 35.251 1.00 85.00 102 THR A CA 1
ATOM 763 C C . THR A 1 102 ? -21.343 0.585 34.659 1.00 85.00 102 THR A C 1
ATOM 765 O O . THR A 1 102 ? -22.357 0.638 33.968 1.00 85.00 102 THR A O 1
ATOM 768 N N . LYS A 1 103 ? -20.543 1.649 34.825 1.00 84.38 103 LYS A N 1
ATOM 769 C CA . LYS A 1 103 ? -20.908 2.974 34.299 1.00 84.38 103 LYS A CA 1
ATOM 770 C C . LYS A 1 103 ? -20.899 2.976 32.777 1.00 84.38 103 LYS A C 1
ATOM 772 O O . LYS A 1 103 ? -21.806 3.522 32.162 1.00 84.38 103 LYS A O 1
ATOM 777 N N . ALA A 1 104 ? -19.908 2.334 32.161 1.00 83.38 104 ALA A N 1
ATOM 778 C CA . ALA A 1 104 ? -19.872 2.172 30.714 1.00 83.38 104 ALA A CA 1
ATOM 779 C C . ALA A 1 104 ? -21.054 1.334 30.191 1.00 83.38 104 ALA A C 1
ATOM 781 O O . ALA A 1 104 ? -21.638 1.666 29.162 1.00 83.38 104 ALA A O 1
ATOM 782 N N . VAL A 1 105 ? -21.414 0.257 30.892 1.00 85.81 105 VAL A N 1
ATOM 783 C CA . VAL A 1 105 ? -22.537 -0.624 30.524 1.00 85.81 105 VAL A CA 1
ATOM 784 C C . VAL A 1 105 ? -23.881 0.113 30.614 1.00 85.81 105 VAL A C 1
ATOM 786 O O . VAL A 1 105 ? -24.701 0.003 29.700 1.00 85.81 105 VAL A O 1
ATOM 789 N N . GLU A 1 106 ? -24.078 0.912 31.664 1.00 85.50 106 GLU A N 1
ATOM 790 C CA . GLU A 1 106 ? -25.259 1.760 31.873 1.00 85.50 106 GLU A CA 1
ATOM 791 C C . GLU A 1 106 ? -25.339 2.898 30.844 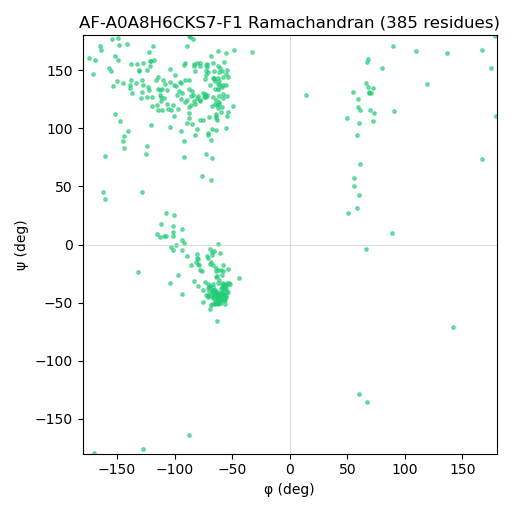1.00 85.50 106 GLU A C 1
ATOM 793 O O . GLU A 1 106 ? -26.357 3.031 30.167 1.00 85.50 106 GLU A O 1
ATOM 798 N N . MET A 1 107 ? -24.258 3.670 30.654 1.00 83.75 107 MET A N 1
ATOM 799 C CA . MET A 1 107 ? -24.219 4.819 29.731 1.00 83.75 107 MET A CA 1
ATOM 800 C C . MET A 1 107 ? -24.550 4.451 28.281 1.00 83.75 107 MET A C 1
ATOM 802 O O . MET A 1 107 ? -25.145 5.254 27.568 1.00 83.75 107 MET A O 1
ATOM 806 N N . PHE A 1 108 ? -24.177 3.248 27.839 1.00 84.19 108 PHE A N 1
ATOM 807 C CA . PHE A 1 108 ? -24.491 2.760 26.495 1.00 84.19 108 PHE A CA 1
ATOM 808 C C . PHE A 1 108 ? -25.715 1.828 26.447 1.00 84.19 108 PHE A C 1
ATOM 810 O O . PHE A 1 108 ? -26.099 1.373 25.365 1.00 84.19 108 PHE A O 1
ATOM 817 N N . GLY A 1 109 ? -26.360 1.549 27.585 1.00 84.88 109 GLY A N 1
ATOM 818 C CA . GLY A 1 109 ? -27.537 0.684 27.692 1.00 84.88 109 GLY A CA 1
ATOM 819 C C . GLY A 1 109 ? -27.300 -0.712 27.111 1.00 84.88 109 GLY A C 1
ATOM 820 O O . GLY A 1 109 ? -27.982 -1.107 26.160 1.00 84.88 109 GLY A O 1
ATOM 821 N N . VAL A 1 110 ? -26.288 -1.422 27.614 1.00 86.25 110 VAL A N 1
ATOM 822 C CA . VAL A 1 110 ? -25.885 -2.752 27.126 1.00 86.25 110 VAL A CA 1
ATOM 823 C C . VAL A 1 110 ? -26.422 -3.850 28.044 1.00 86.25 110 VAL A C 1
ATOM 825 O O . VAL A 1 110 ? -25.954 -4.017 29.165 1.00 86.25 110 VAL A O 1
ATOM 828 N N . SER A 1 111 ? -27.388 -4.628 27.553 1.00 81.19 111 SER A N 1
ATOM 829 C CA . SER A 1 111 ? -27.985 -5.761 28.277 1.00 81.19 111 SER A CA 1
ATOM 830 C C . SER A 1 111 ? -27.378 -7.122 27.919 1.00 81.19 111 SER A C 1
ATOM 832 O O . SER A 1 111 ? -27.414 -8.036 28.740 1.00 81.19 111 SER A O 1
ATOM 834 N N . GLU A 1 112 ? -26.823 -7.276 26.713 1.00 84.75 112 GLU A N 1
ATOM 835 C CA . GLU A 1 112 ? -26.358 -8.564 26.179 1.00 84.75 112 GLU A CA 1
ATOM 836 C C . GLU A 1 112 ? -24.862 -8.564 25.833 1.00 84.75 112 GLU A C 1
ATOM 838 O O . GLU A 1 112 ? -24.246 -7.518 25.610 1.00 84.75 112 GLU A O 1
ATOM 843 N N . TYR A 1 113 ? -24.255 -9.756 25.791 1.00 86.00 113 TYR A N 1
ATOM 844 C CA . TYR A 1 113 ? -22.818 -9.930 25.568 1.00 86.00 113 TYR A CA 1
ATOM 845 C C . TYR A 1 113 ? -22.524 -11.084 24.592 1.00 86.00 113 TYR A C 1
ATOM 847 O O . TYR A 1 113 ? -22.961 -12.209 24.844 1.00 86.00 113 TYR A O 1
ATOM 855 N N . PRO A 1 114 ? -21.691 -10.873 23.553 1.00 90.44 114 PRO A N 1
ATOM 856 C CA . PRO A 1 114 ? -21.045 -9.610 23.187 1.00 90.44 114 PRO A CA 1
ATOM 857 C C . PRO A 1 114 ? -22.030 -8.599 22.575 1.00 90.44 114 PRO A C 1
ATOM 859 O O . PRO A 1 114 ? -22.911 -8.993 21.826 1.00 90.44 114 PRO A O 1
ATOM 862 N N . THR A 1 115 ? -21.810 -7.307 22.832 1.00 91.06 115 THR A N 1
ATOM 863 C CA . THR A 1 115 ? -22.463 -6.195 22.113 1.00 91.06 115 THR A CA 1
ATOM 864 C C . THR A 1 115 ? -21.382 -5.301 21.504 1.00 91.06 115 THR A C 1
ATOM 866 O O . THR A 1 115 ? -20.388 -4.996 22.162 1.00 91.06 115 THR A O 1
ATOM 869 N N . LEU A 1 116 ? -21.546 -4.886 20.246 1.00 90.88 116 LEU A N 1
ATOM 870 C CA . LEU A 1 116 ? -20.667 -3.932 19.564 1.00 90.88 116 LEU A CA 1
ATOM 871 C C . LEU A 1 116 ? -21.443 -2.633 19.350 1.00 90.88 116 LEU A C 1
ATOM 873 O O . LEU A 1 116 ? -22.579 -2.660 18.882 1.00 90.88 116 LEU A O 1
ATOM 877 N N . ILE A 1 117 ? -20.806 -1.511 19.669 1.00 91.12 117 ILE A N 1
ATOM 878 C CA . ILE A 1 117 ? -21.345 -0.168 19.459 1.00 91.12 117 ILE A CA 1
ATOM 879 C C . ILE A 1 117 ? -20.312 0.646 18.689 1.00 91.12 117 ILE A C 1
ATOM 881 O O . ILE A 1 117 ? -19.119 0.568 18.985 1.00 91.12 117 ILE A O 1
ATOM 885 N N . VAL A 1 118 ? -20.757 1.413 17.700 1.00 91.25 118 VAL A N 1
ATOM 886 C CA . VAL A 1 118 ? -19.926 2.347 16.940 1.00 91.25 118 VAL A CA 1
ATOM 887 C C . VAL A 1 118 ? -20.400 3.769 17.216 1.00 91.25 118 VAL A C 1
ATOM 889 O O . VAL A 1 118 ? -21.593 4.054 17.219 1.00 91.25 118 VAL A O 1
ATOM 892 N N . LEU A 1 119 ? -19.446 4.652 17.484 1.00 89.25 119 LEU A N 1
ATOM 893 C CA . LEU A 1 119 ? -19.637 6.089 17.616 1.00 89.25 119 LEU A CA 1
ATOM 894 C C . LEU A 1 119 ? -19.114 6.708 16.311 1.00 89.25 119 LEU A C 1
ATOM 896 O O . LEU A 1 119 ? -17.912 6.560 16.072 1.00 89.25 119 LEU A O 1
ATOM 900 N N . PRO A 1 120 ? -19.947 7.351 15.470 1.00 80.69 120 PRO A N 1
ATOM 901 C CA . PRO A 1 120 ? -19.512 7.862 14.160 1.00 80.69 120 PRO A CA 1
ATOM 902 C C . PRO A 1 120 ? -18.443 8.963 14.237 1.00 80.69 120 PRO A C 1
ATOM 904 O O . PRO A 1 120 ? -17.674 9.156 13.304 1.00 80.69 120 PRO A O 1
ATOM 907 N N . GLY A 1 121 ? -18.364 9.652 15.376 1.00 74.12 121 GLY A N 1
ATOM 908 C CA . GLY A 1 121 ? -17.573 10.868 15.550 1.00 74.12 121 GLY A CA 1
ATOM 909 C C . GLY A 1 121 ? -18.481 12.091 15.690 1.00 74.12 121 GLY A C 1
ATOM 910 O O . GLY A 1 121 ? -19.688 12.017 15.460 1.00 74.12 121 GLY A O 1
ATOM 911 N N . GLY A 1 122 ? -17.916 13.212 16.135 1.00 67.81 122 GLY A N 1
ATOM 912 C CA . GLY A 1 122 ? -18.683 14.437 16.370 1.00 67.81 122 GLY A CA 1
ATOM 913 C C . GLY A 1 122 ? -19.789 14.252 17.418 1.00 67.81 122 GLY A C 1
ATOM 914 O O . GLY A 1 122 ? -19.530 13.783 18.526 1.00 67.81 122 GLY A O 1
ATOM 915 N N . THR A 1 123 ? -21.018 14.651 17.078 1.00 61.84 123 THR A N 1
ATOM 916 C CA . THR A 1 123 ? -22.194 14.659 17.978 1.00 61.84 123 THR A CA 1
ATOM 917 C C . THR A 1 123 ? -23.265 13.631 17.572 1.00 61.84 123 THR A C 1
ATOM 919 O O . THR A 1 123 ? -24.415 13.742 17.987 1.00 61.84 123 THR A O 1
ATOM 922 N N . GLU A 1 124 ? -22.923 12.639 16.744 1.00 72.94 124 GLU A N 1
ATOM 923 C CA . GLU A 1 124 ? -23.882 11.623 16.285 1.00 72.94 124 GLU A CA 1
ATOM 924 C C . GLU A 1 124 ? -24.169 10.530 17.335 1.00 72.94 124 GLU A C 1
ATOM 926 O O . GLU A 1 124 ? -23.345 10.230 18.205 1.00 72.94 124 GLU A O 1
ATOM 931 N N . GLU A 1 125 ? -25.358 9.922 17.260 1.00 77.56 125 GLU A N 1
ATOM 932 C CA . GLU A 1 125 ? -25.815 8.928 18.240 1.00 77.56 125 GLU A CA 1
ATOM 933 C C . GLU A 1 125 ? -25.056 7.579 18.139 1.00 77.56 125 GLU A C 1
ATOM 935 O O . GLU A 1 125 ? -24.679 7.153 17.044 1.00 77.56 125 GLU A O 1
ATOM 940 N N . PRO A 1 126 ? -24.861 6.847 19.259 1.00 84.62 126 PRO A N 1
ATOM 941 C CA . PRO A 1 126 ? -24.212 5.533 19.251 1.00 84.62 126 PRO A CA 1
ATOM 942 C C . PRO A 1 126 ? -24.995 4.460 18.470 1.00 84.62 126 PRO A C 1
ATOM 944 O O . PRO A 1 126 ? -26.039 3.979 18.918 1.00 84.62 126 PRO A O 1
ATOM 947 N N . ALA A 1 127 ? -24.446 3.997 17.347 1.00 88.12 127 ALA A N 1
ATOM 948 C CA . ALA A 1 127 ? -25.016 2.917 16.546 1.00 88.12 127 ALA A CA 1
ATOM 949 C C . ALA A 1 127 ? -24.731 1.542 17.179 1.00 88.12 127 ALA A C 1
ATOM 951 O O . ALA A 1 127 ? -23.574 1.176 17.403 1.00 88.12 127 ALA A O 1
ATOM 952 N N . LYS A 1 128 ? -25.774 0.747 17.449 1.00 90.62 128 LYS A N 1
ATOM 953 C CA . LYS A 1 128 ? -25.652 -0.620 17.992 1.00 90.62 128 LYS A CA 1
ATOM 954 C C . LYS A 1 128 ? -25.658 -1.661 16.872 1.00 90.62 128 LYS A C 1
ATOM 956 O O . LYS A 1 128 ? -26.442 -1.564 15.934 1.00 90.62 128 LYS A O 1
ATOM 961 N N . PHE A 1 129 ? -24.803 -2.673 16.986 1.00 90.00 129 PHE A N 1
ATOM 962 C CA . PHE A 1 129 ? -24.758 -3.795 16.050 1.00 90.00 129 PHE A CA 1
ATOM 963 C C . PHE A 1 129 ? -25.728 -4.907 16.469 1.00 90.00 129 PHE A C 1
ATOM 965 O O . PHE A 1 129 ? -25.494 -5.580 17.470 1.00 90.00 129 PHE A O 1
ATOM 972 N N . GLU A 1 130 ? -26.768 -5.139 15.668 1.00 85.25 130 GLU A N 1
ATOM 973 C CA . GLU A 1 130 ? -27.758 -6.217 15.872 1.00 85.25 130 GLU A CA 1
ATOM 974 C C . GLU A 1 130 ? -27.518 -7.436 14.945 1.00 85.25 130 GLU A C 1
ATOM 976 O O . GLU A 1 130 ? -28.355 -8.330 14.827 1.00 85.25 130 GLU A O 1
ATOM 981 N N . GLY A 1 131 ? -26.371 -7.480 14.253 1.00 83.31 131 GLY A N 1
ATOM 982 C CA . GLY A 1 131 ? -26.016 -8.541 13.306 1.00 83.31 131 GLY A CA 1
ATOM 983 C C . GLY A 1 131 ? -25.342 -9.769 13.935 1.00 83.31 131 GLY A C 1
ATOM 984 O O . GLY A 1 131 ? -25.060 -9.839 15.131 1.00 83.31 131 GLY A O 1
ATOM 985 N N . ALA A 1 132 ? -25.025 -10.766 13.105 1.00 85.56 132 ALA A N 1
ATOM 986 C CA . ALA A 1 132 ? -24.300 -11.950 13.561 1.00 85.56 132 ALA A CA 1
ATOM 987 C C . ALA A 1 132 ? -22.813 -11.643 13.835 1.00 85.56 132 ALA A C 1
ATOM 989 O O . ALA A 1 132 ? -22.156 -10.927 13.085 1.00 85.56 132 ALA A O 1
ATOM 990 N N . TYR A 1 133 ? -22.239 -12.254 14.877 1.00 86.00 133 TYR A N 1
ATOM 991 C CA . TYR A 1 133 ? -20.834 -12.059 15.277 1.00 86.00 133 TYR A CA 1
ATOM 992 C C . TYR A 1 133 ? -19.825 -12.805 14.380 1.00 86.00 133 TYR A C 1
ATOM 994 O O . TYR A 1 133 ? -19.044 -13.646 14.832 1.00 86.00 133 TYR A O 1
ATOM 1002 N N . LYS A 1 134 ? -19.843 -12.496 13.080 1.00 90.06 134 LYS A N 1
ATOM 1003 C CA . LYS A 1 134 ? -18.924 -13.007 12.053 1.00 90.06 134 LYS A CA 1
ATOM 1004 C C . LYS A 1 134 ? -18.131 -11.854 11.441 1.00 90.06 134 LYS A C 1
ATOM 1006 O O . LYS A 1 134 ? -18.557 -10.704 11.469 1.00 90.06 134 LYS A O 1
ATOM 1011 N N . LYS A 1 135 ? -16.975 -12.170 10.839 1.00 87.31 135 LYS A N 1
ATOM 1012 C CA . LYS A 1 135 ? -16.078 -11.149 10.270 1.00 87.31 135 LYS A CA 1
ATOM 1013 C C . LYS A 1 135 ? -16.774 -10.283 9.213 1.00 87.31 135 LYS A C 1
ATOM 1015 O O . LYS A 1 135 ? -16.554 -9.081 9.235 1.00 87.31 135 LYS A O 1
ATOM 1020 N N . LYS A 1 136 ? -17.571 -10.882 8.314 1.00 89.38 136 LYS A N 1
ATOM 1021 C CA . LYS A 1 136 ? -18.281 -10.148 7.255 1.00 89.38 136 LYS A CA 1
ATOM 1022 C C . LYS A 1 136 ? -19.280 -9.163 7.857 1.00 89.38 136 LYS A C 1
ATOM 1024 O O . LYS A 1 136 ? -19.049 -7.970 7.790 1.00 89.38 136 LYS A O 1
ATOM 1029 N N . ASP A 1 137 ? -20.308 -9.673 8.524 1.00 90.94 137 ASP A N 1
ATOM 1030 C CA . ASP A 1 137 ? -21.429 -8.869 9.021 1.00 90.94 137 ASP A CA 1
ATOM 1031 C C . ASP A 1 137 ? -20.953 -7.706 9.923 1.00 90.94 137 ASP A C 1
ATOM 1033 O O . ASP A 1 137 ? -21.405 -6.571 9.780 1.00 90.94 137 ASP A O 1
ATOM 1037 N N . MET A 1 138 ? -19.957 -7.955 10.788 1.00 89.25 138 MET A N 1
ATOM 1038 C CA . MET A 1 138 ? -19.329 -6.906 11.601 1.00 89.25 138 MET A CA 1
ATOM 1039 C C . MET A 1 138 ? -18.475 -5.929 10.779 1.00 89.25 138 MET A C 1
ATOM 1041 O O . MET A 1 138 ? -18.447 -4.747 11.107 1.00 89.25 138 MET A O 1
ATOM 1045 N N . LYS A 1 139 ? -17.758 -6.383 9.740 1.00 90.12 139 LYS A N 1
ATOM 1046 C CA . LYS A 1 139 ? -16.982 -5.495 8.859 1.00 90.12 139 LYS A CA 1
ATOM 1047 C C . LYS A 1 139 ? -17.903 -4.577 8.065 1.00 90.12 139 LYS A C 1
ATOM 1049 O O . LYS A 1 139 ? -17.610 -3.388 7.996 1.00 90.12 139 LYS A O 1
ATOM 1054 N N . ASP A 1 140 ? -18.971 -5.128 7.500 1.00 89.81 140 ASP A N 1
ATOM 1055 C CA . ASP A 1 140 ? -19.909 -4.419 6.635 1.00 89.81 140 ASP A CA 1
ATOM 1056 C C . ASP A 1 140 ? -20.597 -3.291 7.430 1.00 89.81 140 ASP A C 1
ATOM 1058 O O . ASP A 1 140 ? -20.559 -2.139 7.003 1.00 89.81 140 ASP A O 1
ATOM 1062 N N . PHE A 1 141 ? -21.072 -3.566 8.654 1.00 90.50 141 PHE A N 1
ATOM 1063 C CA . PHE A 1 141 ? -21.567 -2.533 9.582 1.00 90.50 141 PHE A CA 1
ATOM 1064 C C . PHE A 1 141 ? -20.501 -1.483 9.933 1.00 90.50 141 PHE A C 1
ATOM 1066 O O . PHE A 1 141 ? -20.735 -0.287 9.803 1.00 90.50 141 PHE A O 1
ATOM 1073 N N . ILE A 1 142 ? -19.302 -1.912 10.344 1.00 89.69 142 ILE A N 1
ATOM 1074 C CA . ILE A 1 142 ? -18.222 -0.990 10.735 1.00 89.69 142 ILE A CA 1
ATOM 1075 C C . ILE A 1 142 ? -17.774 -0.101 9.559 1.00 89.69 142 ILE A C 1
ATOM 1077 O O . ILE A 1 142 ? -17.410 1.050 9.783 1.00 89.69 142 ILE A O 1
ATOM 1081 N N . SER A 1 143 ? -17.817 -0.595 8.315 1.00 88.44 143 SER A N 1
ATOM 1082 C CA . SER A 1 143 ? -17.391 0.172 7.135 1.00 88.44 143 SER A CA 1
ATOM 1083 C C . SER A 1 143 ? -18.246 1.409 6.858 1.00 88.44 143 SER A C 1
ATOM 1085 O O . SER A 1 143 ? -17.713 2.395 6.359 1.00 88.44 143 SER A O 1
ATOM 1087 N N . GLN A 1 144 ? -19.525 1.401 7.250 1.00 87.31 144 GLN A N 1
ATOM 1088 C CA . GLN A 1 144 ? -20.444 2.536 7.072 1.00 87.31 144 GLN A CA 1
ATOM 1089 C C . GLN A 1 144 ? -19.993 3.781 7.852 1.00 87.31 144 GLN A C 1
ATOM 1091 O O . GLN A 1 144 ? -20.258 4.899 7.430 1.00 87.31 144 GLN A O 1
ATOM 1096 N N . TYR A 1 145 ? -19.258 3.579 8.949 1.00 84.00 145 TYR A N 1
ATOM 1097 C CA . TYR A 1 145 ? -18.735 4.627 9.831 1.00 84.00 145 TYR A CA 1
ATOM 1098 C C . TYR A 1 145 ? -17.207 4.789 9.717 1.00 84.00 145 TYR A C 1
ATOM 1100 O O . TYR A 1 145 ? -16.589 5.483 10.520 1.00 84.00 145 TYR A O 1
ATOM 1108 N N . ALA A 1 146 ? -16.569 4.103 8.761 1.00 73.50 146 ALA A N 1
ATOM 1109 C CA . ALA A 1 146 ? -15.116 4.121 8.575 1.00 73.50 146 ALA A CA 1
ATOM 1110 C C . ALA A 1 146 ? -14.615 5.286 7.706 1.00 73.50 146 ALA A C 1
ATOM 1112 O O . ALA A 1 146 ? -13.415 5.574 7.719 1.00 73.50 146 ALA A O 1
ATOM 1113 N N . SER A 1 147 ? -15.518 5.907 6.945 1.00 63.00 147 SER A N 1
ATOM 1114 C CA . SER A 1 147 ? -15.250 6.989 5.998 1.00 63.00 147 SER A CA 1
ATOM 1115 C C . SER A 1 147 ? -15.867 8.287 6.513 1.00 63.00 147 SER A C 1
ATOM 1117 O O . SER A 1 147 ? -17.063 8.329 6.783 1.00 63.00 147 SER A O 1
ATOM 1119 N N . SER A 1 148 ? -15.068 9.349 6.605 1.00 49.53 148 SER A N 1
ATOM 1120 C CA . SER A 1 148 ? -15.457 10.674 7.123 1.00 49.53 148 SER A CA 1
ATOM 1121 C C . SER A 1 148 ? -16.463 11.446 6.257 1.00 49.53 148 SER A C 1
ATOM 1123 O O . SER A 1 148 ? -16.980 12.472 6.689 1.00 49.53 148 SER A O 1
ATOM 1125 N N . ASP A 1 149 ? -16.758 10.955 5.051 1.00 41.06 149 ASP A N 1
ATOM 1126 C CA . ASP A 1 149 ? -17.369 11.725 3.963 1.00 41.06 149 ASP A CA 1
ATOM 1127 C C . ASP A 1 149 ? -18.609 11.025 3.378 1.00 41.06 149 ASP A C 1
ATOM 1129 O O . ASP A 1 149 ? -18.770 10.881 2.167 1.00 41.06 149 ASP A O 1
ATOM 1133 N N . SER A 1 150 ? -19.501 10.513 4.231 1.00 33.94 150 SER A N 1
ATOM 1134 C CA . SER A 1 150 ? -20.747 9.872 3.779 1.00 33.94 150 SER A CA 1
ATOM 1135 C C . SER A 1 150 ? -21.930 10.145 4.703 1.00 33.94 150 SER A C 1
ATOM 1137 O O . SER A 1 150 ? -22.325 9.330 5.532 1.00 33.94 150 SER A O 1
ATOM 1139 N N . LYS A 1 151 ? -22.554 11.307 4.482 1.00 41.75 151 LYS A N 1
ATOM 1140 C CA . LYS A 1 151 ? -23.844 11.718 5.053 1.00 41.75 151 LYS A CA 1
ATOM 1141 C C . LYS A 1 151 ? -24.993 10.859 4.495 1.00 41.75 151 LYS A C 1
ATOM 1143 O O . LYS A 1 151 ? -25.779 11.316 3.669 1.00 41.75 151 LYS A O 1
ATOM 1148 N N . ALA A 1 152 ? -25.089 9.616 4.955 1.00 30.44 152 ALA A N 1
ATOM 1149 C CA . ALA A 1 152 ? -26.145 8.667 4.611 1.00 30.44 152 ALA A CA 1
ATOM 1150 C C . ALA A 1 152 ? -26.826 8.162 5.893 1.00 30.44 152 ALA A C 1
ATOM 1152 O O . ALA A 1 152 ? -26.465 7.124 6.443 1.00 30.44 152 ALA A O 1
ATOM 1153 N N . SER A 1 153 ? -27.804 8.924 6.393 1.00 31.77 153 SER A N 1
ATOM 1154 C CA . SER A 1 153 ? -28.581 8.532 7.576 1.00 31.77 153 SER A CA 1
ATOM 1155 C C . SER A 1 153 ? -29.406 7.271 7.265 1.00 31.77 153 SER A C 1
ATOM 1157 O O . SER A 1 153 ? -30.206 7.309 6.327 1.00 31.77 153 SER A O 1
ATOM 1159 N N . PRO A 1 154 ? -29.234 6.154 7.999 1.00 36.50 154 PRO A N 1
ATOM 1160 C CA . PRO A 1 154 ? -29.988 4.935 7.738 1.00 36.50 154 PRO A CA 1
ATOM 1161 C C . PRO A 1 154 ? -31.443 5.090 8.199 1.00 36.50 154 PRO A C 1
ATOM 1163 O O . PRO A 1 154 ? -31.715 5.461 9.343 1.00 36.50 154 PRO A O 1
ATOM 1166 N N . GLU A 1 155 ? -32.393 4.773 7.318 1.00 36.38 155 GLU A N 1
ATOM 1167 C CA . GLU A 1 155 ? -33.816 4.803 7.660 1.00 36.38 155 GLU A CA 1
ATOM 1168 C C . GLU A 1 155 ? -34.161 3.825 8.794 1.00 36.38 155 GLU A C 1
ATOM 1170 O O . GLU A 1 155 ? -33.693 2.686 8.855 1.00 36.38 155 GLU A O 1
ATOM 1175 N N . LYS A 1 156 ? -35.043 4.270 9.694 1.00 33.91 156 LYS A N 1
ATOM 1176 C CA . LYS A 1 156 ? -35.515 3.478 10.834 1.00 33.91 156 LYS A CA 1
ATOM 1177 C C . LYS A 1 156 ? -36.361 2.298 10.350 1.00 33.91 156 LYS A C 1
ATOM 1179 O O . LYS A 1 156 ? -37.454 2.512 9.833 1.00 33.91 156 LYS A O 1
ATOM 1184 N N . GLN A 1 157 ? -35.940 1.064 10.634 1.00 31.81 157 GLN A N 1
ATOM 1185 C CA . GLN A 1 157 ? -36.787 -0.122 10.460 1.00 31.81 157 GLN A CA 1
ATOM 1186 C C . GLN A 1 157 ? -37.023 -0.882 11.773 1.00 31.81 157 GLN A C 1
ATOM 1188 O O . GLN A 1 157 ? -36.093 -1.276 12.470 1.00 31.81 157 GLN A O 1
ATOM 1193 N N . LYS A 1 158 ? -38.305 -1.117 12.074 1.00 28.22 158 LYS A N 1
ATOM 1194 C CA . LYS A 1 158 ? -38.848 -2.065 13.063 1.00 28.22 158 LYS A CA 1
ATOM 1195 C C . LYS A 1 158 ? -40.278 -2.439 12.633 1.00 28.22 158 LYS A C 1
ATOM 1197 O O . LYS A 1 158 ? -40.992 -1.539 12.198 1.00 28.22 158 LYS A O 1
ATOM 1202 N N . PRO A 1 159 ? -40.780 -3.654 12.920 1.00 32.91 159 PRO A N 1
ATOM 1203 C CA . PRO A 1 159 ? -40.092 -4.946 13.003 1.00 32.91 159 PRO A CA 1
ATOM 1204 C C . PRO A 1 159 ? -40.782 -6.022 12.114 1.00 32.91 159 PRO A C 1
ATOM 1206 O O . PRO A 1 159 ? -41.727 -5.740 11.384 1.00 32.91 159 PRO A O 1
ATOM 1209 N N . MET A 1 160 ? -40.317 -7.277 12.159 1.00 30.75 160 MET A N 1
ATOM 1210 C CA . MET A 1 160 ? -40.789 -8.372 11.285 1.00 30.75 160 MET A CA 1
ATOM 1211 C C . MET A 1 160 ? -42.259 -8.806 11.491 1.00 30.75 160 MET A C 1
ATOM 1213 O O . MET A 1 160 ? -42.702 -9.002 12.622 1.00 30.75 160 MET A O 1
ATOM 1217 N N . GLY A 1 161 ? -42.955 -9.134 10.388 1.00 26.12 161 GLY A N 1
ATOM 1218 C CA . GLY A 1 161 ? -44.304 -9.730 10.376 1.00 26.12 161 GLY A CA 1
ATOM 1219 C C . GLY A 1 161 ? -44.514 -10.813 9.296 1.00 26.12 161 GLY A C 1
ATOM 1220 O O . GLY A 1 161 ? -44.769 -10.497 8.147 1.00 26.12 161 GLY A O 1
ATOM 1221 N N . LYS A 1 162 ? -44.390 -12.087 9.702 1.00 25.81 162 LYS A N 1
ATOM 1222 C CA . LYS A 1 162 ? -44.825 -13.382 9.095 1.00 25.81 162 LYS A CA 1
ATOM 1223 C C . LYS A 1 162 ? -45.275 -13.481 7.599 1.00 25.81 162 LYS A C 1
ATOM 1225 O O . LYS A 1 162 ? -46.246 -12.873 7.174 1.00 25.81 162 LYS A O 1
ATOM 1230 N N . LYS A 1 163 ? -44.661 -14.456 6.893 1.00 25.03 163 LYS A N 1
ATOM 1231 C CA . LYS A 1 163 ? -45.108 -15.201 5.668 1.00 25.03 163 LYS A CA 1
ATOM 1232 C C . LYS A 1 163 ? -46.562 -15.762 5.770 1.00 25.03 163 LYS A C 1
ATOM 1234 O O . LYS A 1 163 ? -47.000 -15.882 6.917 1.00 25.03 163 LYS A O 1
ATOM 1239 N N . PRO A 1 164 ? -47.256 -16.241 4.684 1.00 33.03 164 PRO A N 1
ATOM 1240 C CA . PRO A 1 164 ? -46.695 -16.955 3.498 1.00 33.03 164 PRO A CA 1
ATOM 1241 C C . PRO A 1 164 ? -47.365 -16.800 2.083 1.00 33.03 164 PRO A C 1
ATOM 1243 O O . PRO A 1 164 ? -48.509 -16.388 1.986 1.00 33.03 164 PRO A O 1
ATOM 1246 N N . GLN A 1 165 ? -46.691 -17.340 1.033 1.00 25.77 165 GLN A N 1
ATOM 1247 C CA . GLN A 1 165 ? -47.238 -17.890 -0.256 1.00 25.77 165 GLN A CA 1
ATOM 1248 C C . GLN A 1 165 ? -47.915 -16.914 -1.276 1.00 25.77 165 GLN A C 1
ATOM 1250 O O . GLN A 1 165 ? -48.369 -15.858 -0.871 1.00 25.77 165 GLN A O 1
ATOM 1255 N N . LYS A 1 166 ? -48.037 -17.171 -2.606 1.00 22.83 166 LYS A N 1
ATOM 1256 C CA . LYS A 1 166 ? -47.444 -18.142 -3.587 1.00 22.83 166 LYS A CA 1
ATOM 1257 C C . LYS A 1 166 ? -47.849 -17.758 -5.050 1.00 22.83 166 LYS A C 1
ATOM 1259 O O . LYS A 1 166 ? -49.011 -17.423 -5.228 1.00 22.83 166 LYS A O 1
ATOM 1264 N N . ALA A 1 167 ? -46.973 -17.999 -6.052 1.00 24.64 167 ALA A N 1
ATOM 1265 C CA . ALA A 1 167 ? -47.209 -17.944 -7.530 1.00 24.64 167 ALA A CA 1
ATOM 1266 C C . ALA A 1 167 ? -47.486 -16.533 -8.135 1.00 24.64 167 ALA A C 1
ATOM 1268 O O . ALA A 1 167 ? -47.799 -15.630 -7.366 1.00 24.64 167 ALA A O 1
ATOM 1269 N N . SER A 1 168 ? -47.330 -16.241 -9.442 1.00 23.09 168 SER A N 1
ATOM 1270 C CA . SER A 1 168 ? -46.958 -17.023 -10.661 1.00 23.09 168 SER A CA 1
ATOM 1271 C C . SER A 1 168 ? -46.196 -16.158 -11.708 1.00 23.09 168 SER A C 1
ATOM 1273 O O . SER A 1 168 ? -46.000 -14.965 -11.491 1.00 23.09 168 SER A O 1
ATOM 1275 N N . GLU A 1 169 ? -45.792 -16.802 -12.810 1.00 24.69 169 GLU A N 1
ATOM 1276 C CA . GLU A 1 169 ? -45.402 -16.359 -14.175 1.00 24.69 169 GLU A CA 1
ATOM 1277 C C . GLU A 1 169 ? -46.131 -15.102 -14.744 1.00 24.69 169 GLU A C 1
ATOM 1279 O O . GLU A 1 169 ? -47.203 -14.769 -14.237 1.00 24.69 169 GLU A O 1
ATOM 1284 N N . GLU A 1 170 ? -45.750 -14.387 -15.828 1.00 24.14 170 GLU A N 1
ATOM 1285 C CA . GLU A 1 170 ? -44.568 -14.174 -16.739 1.00 24.14 170 GLU A CA 1
ATOM 1286 C C . GLU A 1 170 ? -44.927 -12.928 -17.633 1.00 24.14 170 GLU A C 1
ATOM 1288 O O . GLU A 1 170 ? -45.990 -12.350 -17.405 1.00 24.14 170 GLU A O 1
ATOM 1293 N N . GLU A 1 171 ? -44.207 -12.349 -18.616 1.00 25.75 171 GLU A N 1
ATOM 1294 C CA . GLU A 1 171 ? -42.927 -12.511 -19.367 1.00 25.75 171 GLU A CA 1
ATOM 1295 C C . GLU A 1 171 ? -42.488 -11.062 -19.823 1.00 25.75 171 GLU A C 1
ATOM 1297 O O . GLU A 1 171 ? -43.304 -10.150 -19.690 1.00 25.75 171 GLU A O 1
ATOM 1302 N N . ALA A 1 172 ? -41.268 -10.649 -20.231 1.00 25.31 172 ALA A N 1
ATOM 1303 C CA . ALA A 1 172 ? -40.493 -10.850 -21.488 1.00 25.31 172 ALA A CA 1
ATOM 1304 C C . ALA A 1 172 ? -39.828 -9.496 -21.917 1.00 25.31 172 ALA A C 1
ATOM 1306 O O . ALA A 1 172 ? -40.283 -8.450 -21.466 1.00 25.31 172 ALA A O 1
ATOM 1307 N N . ALA A 1 173 ? -38.839 -9.532 -22.837 1.00 26.02 173 ALA A N 1
ATOM 1308 C CA . ALA A 1 173 ? -38.204 -8.426 -23.612 1.00 26.02 173 ALA A CA 1
ATOM 1309 C C . ALA A 1 173 ? -37.587 -7.219 -22.834 1.00 26.02 173 ALA A C 1
ATOM 1311 O O . ALA A 1 173 ? -38.230 -6.631 -21.978 1.00 26.02 173 ALA A O 1
ATOM 1312 N N . GLU A 1 174 ? -36.364 -6.693 -23.021 1.00 25.86 174 GLU A N 1
ATOM 1313 C CA . GLU A 1 174 ? -35.247 -6.737 -24.000 1.00 25.86 174 GLU A CA 1
ATOM 1314 C C . GLU A 1 174 ? -34.954 -5.336 -24.610 1.00 25.86 174 GLU A C 1
ATOM 1316 O O . GLU A 1 174 ? -35.857 -4.611 -25.013 1.00 25.86 174 GLU A O 1
ATOM 1321 N N . SER A 1 175 ? -33.655 -5.020 -24.750 1.00 27.88 175 SER A N 1
ATOM 1322 C CA . SER A 1 175 ? -33.021 -3.992 -25.610 1.00 27.88 175 SER A CA 1
ATOM 1323 C C . SER A 1 175 ? -32.773 -2.545 -25.101 1.00 27.88 175 SER A C 1
ATOM 1325 O O . SER A 1 175 ? -33.671 -1.736 -24.924 1.00 27.88 175 SER A O 1
ATOM 1327 N N . LYS A 1 176 ? -31.463 -2.243 -25.010 1.00 27.81 176 LYS A N 1
ATOM 1328 C CA . LYS A 1 176 ? -30.714 -1.105 -25.604 1.00 27.81 176 LYS A CA 1
ATOM 1329 C C . LYS A 1 176 ? -30.885 0.364 -25.147 1.00 27.81 176 LYS A C 1
ATOM 1331 O O . LYS A 1 176 ? -31.856 1.037 -25.446 1.00 27.81 176 LYS A O 1
ATOM 1336 N N . GLU A 1 177 ? -29.764 0.857 -24.604 1.00 29.95 177 GLU A N 1
ATOM 1337 C CA . GLU A 1 177 ? -28.955 2.017 -25.055 1.00 29.95 177 GLU A CA 1
ATOM 1338 C C . GLU A 1 177 ? -29.520 3.459 -25.166 1.00 29.95 177 GLU A C 1
ATOM 1340 O O . GLU A 1 177 ? -30.364 3.779 -25.990 1.00 29.95 177 GLU A O 1
ATOM 1345 N N . ALA A 1 178 ? -28.798 4.350 -24.465 1.00 30.22 178 ALA A N 1
ATOM 1346 C CA . ALA A 1 178 ? -28.263 5.645 -24.927 1.00 30.22 178 ALA A CA 1
ATOM 1347 C C . ALA A 1 178 ? -29.167 6.890 -25.158 1.00 30.22 178 ALA A C 1
ATOM 1349 O O . ALA A 1 178 ? -29.853 7.038 -26.159 1.00 30.22 178 ALA A O 1
ATOM 1350 N N . ALA A 1 179 ? -28.916 7.885 -24.292 1.00 29.73 179 ALA A N 1
ATOM 1351 C CA . ALA A 1 179 ? -28.718 9.317 -24.583 1.00 29.73 179 ALA A CA 1
ATOM 1352 C C . ALA A 1 179 ? -29.825 10.175 -25.249 1.00 29.73 179 ALA A C 1
ATOM 1354 O O . ALA A 1 179 ? -30.075 10.102 -26.448 1.00 29.73 179 ALA A O 1
ATOM 1355 N N . SER A 1 180 ? -30.322 11.176 -24.506 1.00 34.72 180 SER A N 1
ATOM 1356 C CA . SER A 1 180 ? -30.522 12.570 -24.978 1.00 34.72 180 SER A CA 1
ATOM 1357 C C . SER A 1 180 ? -30.978 13.499 -23.831 1.00 34.72 180 SER A C 1
ATOM 1359 O O . SER A 1 180 ? -31.471 13.012 -22.818 1.00 34.72 180 SER A O 1
ATOM 1361 N N . SER A 1 181 ? -30.817 14.826 -23.997 1.00 38.88 181 SER A N 1
ATOM 1362 C CA . SER A 1 181 ? -31.088 15.920 -23.021 1.00 38.88 181 SER A CA 1
ATOM 1363 C C . SER A 1 181 ? -30.289 15.835 -21.698 1.00 38.88 181 SER A C 1
ATOM 1365 O O . SER A 1 181 ? -30.376 14.856 -20.972 1.00 38.88 181 SER A O 1
ATOM 1367 N N . PHE A 1 182 ? -29.420 16.772 -21.300 1.00 28.72 182 PHE A N 1
ATOM 1368 C CA . PHE A 1 182 ? -29.125 18.153 -21.729 1.00 28.72 182 PHE A CA 1
ATOM 1369 C C . PHE A 1 182 ? -30.226 19.191 -21.429 1.00 28.72 182 PHE A C 1
ATOM 1371 O O . PHE A 1 182 ? -31.377 18.994 -21.799 1.00 28.72 182 PHE A O 1
ATOM 1378 N N . SER A 1 183 ? -29.814 20.320 -20.829 1.00 35.94 183 SER A N 1
ATOM 1379 C CA . SER A 1 183 ? -30.613 21.500 -20.424 1.00 35.94 183 SER A CA 1
ATOM 1380 C C . SER A 1 183 ? -31.553 21.355 -19.212 1.00 35.94 183 SER A C 1
ATOM 1382 O O . SER A 1 183 ? -32.646 20.823 -19.354 1.00 35.94 183 SER A O 1
ATOM 1384 N N . ALA A 1 184 ? -31.171 21.954 -18.064 1.00 35.16 184 ALA A N 1
ATOM 1385 C CA . ALA A 1 184 ? -31.979 22.940 -17.298 1.00 35.16 184 ALA A CA 1
ATOM 1386 C C . ALA A 1 184 ? -31.444 23.217 -15.862 1.00 35.16 184 ALA A C 1
ATOM 1388 O O . ALA A 1 184 ? -32.056 22.788 -14.887 1.00 35.16 184 ALA A O 1
ATOM 1389 N N . ALA A 1 185 ? -30.333 23.958 -15.704 1.00 33.66 185 ALA A N 1
ATOM 1390 C CA . ALA A 1 185 ? -29.892 24.481 -14.390 1.00 33.66 185 ALA A CA 1
ATOM 1391 C C . ALA A 1 185 ? -28.870 25.646 -1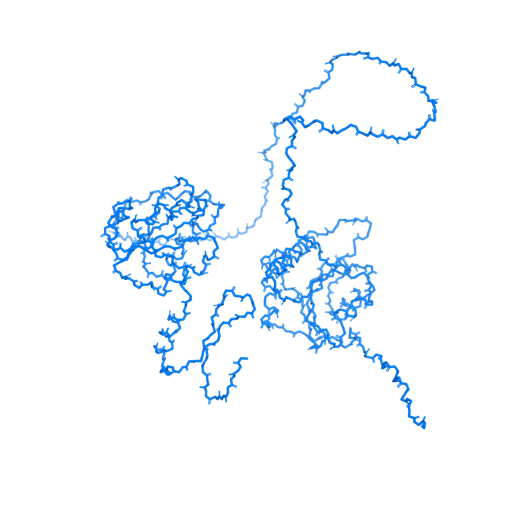4.478 1.00 33.66 185 ALA A C 1
ATOM 1393 O O . ALA A 1 185 ? -27.855 25.637 -13.787 1.00 33.66 185 ALA A O 1
ATOM 1394 N N . SER A 1 186 ? -29.089 26.647 -15.340 1.00 34.41 186 SER A N 1
ATOM 1395 C CA . SER A 1 186 ? -28.232 27.848 -15.389 1.00 34.41 186 SER A CA 1
ATOM 1396 C C . SER A 1 186 ? -29.065 29.091 -15.698 1.00 34.41 186 SER A C 1
ATOM 1398 O O . SER A 1 186 ? -29.388 29.364 -16.852 1.00 34.41 186 SER A O 1
ATOM 1400 N N . SER A 1 187 ? -29.505 29.791 -14.647 1.00 35.72 187 SER A N 1
ATOM 1401 C CA . SER A 1 187 ? -30.451 30.912 -14.768 1.00 35.72 187 SER A CA 1
ATOM 1402 C C . SER A 1 187 ? -30.462 31.852 -13.551 1.00 35.72 187 SER A C 1
ATOM 1404 O O . SER A 1 187 ? -31.527 32.302 -13.130 1.00 35.72 187 SER A O 1
ATOM 1406 N N . SER A 1 188 ? -29.300 32.143 -12.952 1.00 40.44 188 SER A N 1
ATOM 1407 C CA . SER A 1 188 ? -29.198 33.126 -11.859 1.00 40.44 188 SER A CA 1
ATOM 1408 C C . SER A 1 188 ? -27.772 33.652 -11.642 1.00 40.44 188 SER A C 1
ATOM 1410 O O . SER A 1 188 ? -27.102 33.234 -10.704 1.00 40.44 188 SER A O 1
ATOM 1412 N N . HIS A 1 189 ? -27.314 34.556 -12.512 1.00 31.28 189 HIS A N 1
ATOM 1413 C CA . HIS A 1 189 ? -26.656 35.824 -12.140 1.00 31.28 189 HIS A CA 1
ATOM 1414 C C . HIS A 1 189 ? -26.245 36.582 -13.411 1.00 31.28 189 HIS A C 1
ATOM 1416 O O . HIS A 1 189 ? -25.333 36.172 -14.122 1.00 31.28 189 HIS A O 1
ATOM 1422 N N . ALA A 1 190 ? -26.920 37.698 -13.689 1.00 33.00 190 ALA A N 1
ATOM 1423 C CA . ALA A 1 190 ? -26.561 38.623 -14.758 1.00 33.00 190 ALA A CA 1
ATOM 1424 C C . ALA A 1 190 ? -26.872 40.066 -14.332 1.00 33.00 190 ALA A C 1
ATOM 1426 O O . ALA A 1 190 ? -27.922 40.318 -13.747 1.00 33.00 190 ALA A O 1
ATOM 1427 N N . SER A 1 191 ? -25.959 40.976 -14.679 1.00 41.94 191 SER A N 1
ATOM 1428 C CA . SER A 1 191 ? -26.150 42.430 -14.801 1.00 41.94 191 SER A CA 1
ATOM 1429 C C . SER A 1 191 ? -26.599 43.242 -13.573 1.00 41.94 191 SER A C 1
ATOM 1431 O O . SER A 1 191 ? -27.786 43.375 -13.290 1.00 41.94 191 SER A O 1
ATOM 1433 N N . ALA A 1 192 ? -25.640 43.967 -12.989 1.00 33.66 192 ALA A N 1
ATOM 1434 C CA . ALA A 1 192 ? -25.824 45.358 -12.557 1.00 33.66 192 ALA A CA 1
ATOM 1435 C C . ALA A 1 192 ? -24.460 46.079 -12.605 1.00 33.66 192 ALA A C 1
ATOM 1437 O O . ALA A 1 192 ? -23.564 45.735 -11.838 1.00 33.66 192 ALA A O 1
ATOM 1438 N N . GLU A 1 193 ? -24.286 47.044 -13.513 1.00 35.06 193 GLU A N 1
ATOM 1439 C CA . GLU A 1 193 ? -23.042 47.815 -13.687 1.00 35.06 193 GLU A CA 1
ATOM 1440 C C . GLU A 1 193 ? -23.350 49.248 -14.183 1.00 35.06 193 GLU A C 1
ATOM 1442 O O . GLU A 1 193 ? -24.388 49.467 -14.808 1.00 35.06 193 GLU A O 1
ATOM 1447 N N . ALA A 1 194 ? -22.396 50.166 -13.963 1.00 30.41 194 ALA A N 1
ATOM 1448 C CA . ALA A 1 194 ? -22.250 51.523 -14.521 1.00 30.41 194 ALA A CA 1
ATOM 1449 C C . ALA A 1 194 ? -23.077 52.702 -13.934 1.00 30.41 194 ALA A C 1
ATOM 1451 O O . ALA A 1 194 ? -24.191 52.537 -13.448 1.00 30.41 194 ALA A O 1
ATOM 1452 N N . ALA A 1 195 ? -22.475 53.904 -14.075 1.00 31.64 195 ALA A N 1
ATOM 1453 C CA . ALA A 1 195 ? -22.836 55.248 -13.560 1.00 31.64 195 ALA A CA 1
ATOM 1454 C C . ALA A 1 195 ? -22.663 55.453 -12.033 1.00 31.64 195 ALA A C 1
ATOM 1456 O O . ALA A 1 195 ? -23.155 54.652 -11.249 1.00 31.64 195 ALA A O 1
ATOM 1457 N N . GLU A 1 196 ? -22.011 56.497 -11.495 1.00 34.19 196 GLU A N 1
ATOM 1458 C CA . GLU A 1 196 ? -21.286 57.701 -11.989 1.00 34.19 196 GLU A CA 1
ATOM 1459 C C . GLU A 1 196 ? -20.430 58.242 -10.789 1.00 34.19 196 GLU A C 1
ATOM 1461 O O . GLU A 1 196 ? -20.667 57.806 -9.665 1.00 34.19 196 GLU A O 1
ATOM 1466 N N . ALA A 1 197 ? -19.452 59.168 -10.840 1.00 30.31 197 ALA A N 1
ATOM 1467 C CA . ALA A 1 197 ? -18.728 59.893 -11.898 1.00 30.31 197 ALA A CA 1
ATOM 1468 C C . ALA A 1 197 ? -17.438 60.568 -11.332 1.00 30.31 197 ALA A C 1
ATOM 1470 O O . ALA A 1 197 ? -17.293 60.725 -10.124 1.00 30.31 197 ALA A O 1
ATOM 1471 N N . ALA A 1 198 ? -16.604 61.091 -12.247 1.00 28.77 198 ALA A N 1
ATOM 1472 C CA . ALA A 1 198 ? -15.760 62.301 -12.135 1.00 28.77 198 ALA A CA 1
ATOM 1473 C C . ALA A 1 198 ? -14.478 62.372 -11.253 1.00 28.77 198 ALA A C 1
ATOM 1475 O O . ALA A 1 198 ? -14.484 62.137 -10.054 1.00 28.77 198 ALA A O 1
ATOM 1476 N N . ALA A 1 199 ? -13.441 62.946 -11.895 1.00 30.44 199 ALA A N 1
ATOM 1477 C CA . ALA A 1 199 ? -12.236 63.618 -11.368 1.00 30.44 199 ALA A CA 1
ATOM 1478 C C . ALA A 1 199 ? -11.185 62.785 -10.583 1.00 30.44 199 ALA A C 1
ATOM 1480 O O . ALA A 1 199 ? -11.506 61.963 -9.741 1.00 30.44 199 ALA A O 1
ATOM 1481 N N . GLY A 1 200 ? -9.879 63.000 -10.792 1.00 29.44 200 GLY A N 1
ATOM 1482 C CA . GLY A 1 200 ? -9.221 63.899 -11.753 1.00 29.44 200 GLY A CA 1
ATOM 1483 C C . GLY A 1 200 ? -7.711 63.639 -11.848 1.00 29.44 200 GLY A C 1
ATOM 1484 O O . GLY A 1 200 ? -7.128 63.046 -10.946 1.00 29.44 200 GLY A O 1
ATOM 1485 N N . ALA A 1 201 ? -7.082 64.058 -12.949 1.00 35.84 201 ALA A N 1
ATOM 1486 C CA . ALA A 1 201 ? -5.665 63.801 -13.219 1.00 35.84 201 ALA A CA 1
ATOM 1487 C C . ALA A 1 201 ? -4.772 65.003 -12.868 1.00 35.84 201 ALA A C 1
ATOM 1489 O O . ALA A 1 201 ? -5.071 66.132 -13.259 1.00 35.84 201 ALA A O 1
ATOM 1490 N N . THR A 1 202 ? -3.635 64.746 -12.217 1.00 33.62 202 THR A N 1
ATOM 1491 C CA . THR A 1 202 ? -2.530 65.701 -12.043 1.00 33.62 202 THR A CA 1
ATOM 1492 C C . THR A 1 202 ? -1.181 65.010 -12.240 1.00 33.62 202 THR A C 1
ATOM 1494 O O . THR A 1 202 ? -0.956 63.891 -11.787 1.00 33.62 202 THR A O 1
ATOM 1497 N N . SER A 1 203 ? -0.280 65.686 -12.949 1.00 35.94 203 SER A N 1
ATOM 1498 C CA . SER A 1 203 ? 1.058 65.217 -13.319 1.00 35.94 203 SER A CA 1
ATOM 1499 C C . SER A 1 203 ? 2.156 65.796 -12.420 1.00 35.94 203 SER A C 1
ATOM 1501 O O . SER A 1 203 ? 2.180 67.011 -12.232 1.00 35.94 203 SER A O 1
ATOM 1503 N N . VAL A 1 204 ? 3.116 64.963 -12.002 1.00 33.56 204 VAL A N 1
ATOM 1504 C CA . VAL A 1 204 ? 4.506 65.320 -11.628 1.00 33.56 204 VAL A CA 1
ATOM 1505 C C . VAL A 1 204 ? 5.362 64.102 -12.031 1.00 33.56 204 VAL A C 1
ATOM 1507 O O . VAL A 1 204 ? 5.050 62.998 -11.601 1.00 33.56 204 VAL A O 1
ATOM 1510 N N . THR A 1 205 ? 6.161 64.156 -13.103 1.00 30.06 205 THR A N 1
ATOM 1511 C CA . THR A 1 205 ? 7.583 64.587 -13.190 1.00 30.06 205 THR A CA 1
ATOM 1512 C C . THR A 1 205 ? 8.568 63.626 -12.501 1.00 30.06 205 THR A C 1
ATOM 1514 O O . THR A 1 205 ? 8.355 63.232 -11.360 1.00 30.06 205 THR A O 1
ATOM 1517 N N . LEU A 1 206 ? 9.648 63.265 -13.209 1.00 39.84 206 LEU A N 1
ATOM 1518 C CA . LEU A 1 206 ? 10.755 62.409 -12.755 1.00 39.84 206 LEU A CA 1
ATOM 1519 C C . LEU A 1 206 ? 12.049 63.228 -12.648 1.00 39.84 206 LEU A C 1
ATOM 1521 O O . LEU A 1 206 ? 12.367 63.923 -13.606 1.00 39.84 206 LEU A O 1
ATOM 1525 N N . GLU A 1 207 ? 12.769 63.087 -11.533 1.00 31.91 207 GLU A N 1
ATOM 1526 C CA . GLU A 1 207 ? 14.167 63.488 -11.248 1.00 31.91 207 GLU A CA 1
ATOM 1527 C C . GLU A 1 207 ? 14.418 63.189 -9.747 1.00 31.91 207 GLU A C 1
ATOM 1529 O O . GLU A 1 207 ? 13.481 63.319 -8.959 1.00 31.91 207 GLU A O 1
ATOM 1534 N N . ASP A 1 208 ? 15.611 62.888 -9.225 1.00 35.06 208 ASP A N 1
ATOM 1535 C CA . ASP A 1 208 ? 16.633 61.867 -9.548 1.00 35.06 208 ASP A CA 1
ATOM 1536 C C . ASP A 1 208 ? 17.436 61.609 -8.230 1.00 35.06 208 ASP A C 1
ATOM 1538 O O . ASP A 1 208 ? 17.170 62.268 -7.227 1.00 35.06 208 ASP A O 1
ATOM 1542 N N . GLU A 1 209 ? 18.393 60.673 -8.205 1.00 34.50 209 GLU A N 1
ATOM 1543 C CA . GLU A 1 209 ? 19.388 60.420 -7.131 1.00 34.50 209 GLU A CA 1
ATOM 1544 C C . GLU A 1 209 ? 18.908 60.283 -5.658 1.00 34.50 209 GLU A C 1
ATOM 1546 O O . GLU A 1 209 ? 18.714 61.258 -4.932 1.00 34.50 209 GLU A O 1
ATOM 1551 N N . SER A 1 210 ? 18.950 59.058 -5.110 1.00 38.03 210 SER A N 1
ATOM 1552 C CA . SER A 1 210 ? 19.948 58.648 -4.081 1.00 38.03 210 SER A CA 1
ATOM 1553 C C . SER A 1 210 ? 19.600 57.307 -3.390 1.00 38.03 210 SER A C 1
ATOM 1555 O O . SER A 1 210 ? 18.532 56.733 -3.590 1.00 38.03 210 SER A O 1
ATOM 1557 N N . ASN A 1 211 ? 20.566 56.736 -2.656 1.00 37.62 211 ASN A N 1
ATOM 1558 C CA . ASN A 1 211 ? 20.592 55.320 -2.249 1.00 37.62 211 ASN A CA 1
ATOM 1559 C C . ASN A 1 211 ? 19.753 55.013 -0.973 1.00 37.62 211 ASN A C 1
ATOM 1561 O O . ASN A 1 211 ? 19.603 55.893 -0.126 1.00 37.62 211 ASN A O 1
ATOM 1565 N N . PRO A 1 212 ? 19.240 53.776 -0.776 1.00 47.84 212 PRO A N 1
ATOM 1566 C CA . PRO A 1 212 ? 18.211 53.481 0.228 1.00 47.84 212 PRO A CA 1
ATOM 1567 C C . PRO A 1 212 ? 18.754 53.062 1.606 1.00 47.84 212 PRO A C 1
ATOM 1569 O O . PRO A 1 212 ? 19.830 52.475 1.719 1.00 47.84 212 PRO A O 1
ATOM 1572 N N . THR A 1 213 ? 17.945 53.254 2.654 1.00 43.53 213 THR A N 1
ATOM 1573 C CA . THR A 1 213 ? 18.005 52.554 3.956 1.00 43.53 213 THR A CA 1
ATOM 1574 C C . THR A 1 213 ? 16.621 52.630 4.628 1.00 43.53 213 THR A C 1
ATOM 1576 O O . THR A 1 213 ? 15.869 53.557 4.351 1.00 43.53 213 THR A O 1
ATOM 1579 N N . GLU A 1 214 ? 16.287 51.638 5.465 1.00 42.62 214 GLU A N 1
ATOM 1580 C CA . GLU A 1 214 ? 15.037 51.498 6.244 1.00 42.62 214 GLU A CA 1
ATOM 1581 C C . GLU A 1 214 ? 13.715 51.469 5.444 1.00 42.62 214 GLU A C 1
ATOM 1583 O O . GLU A 1 214 ? 13.048 52.473 5.208 1.00 42.62 214 GLU A O 1
ATOM 1588 N N . SER A 1 215 ? 13.259 50.249 5.128 1.00 44.16 215 SER A N 1
ATOM 1589 C CA . SER A 1 215 ? 11.818 49.984 5.016 1.00 44.16 215 SER A CA 1
ATOM 1590 C C . SER A 1 215 ? 11.219 49.915 6.429 1.00 44.16 215 SER A C 1
ATOM 1592 O O . SER A 1 215 ? 11.769 49.178 7.247 1.00 44.16 215 SER A O 1
ATOM 1594 N N . PRO A 1 216 ? 10.118 50.622 6.739 1.00 48.12 216 PRO A N 1
ATOM 1595 C CA . PRO A 1 216 ? 9.453 50.490 8.032 1.00 48.12 216 PRO A CA 1
ATOM 1596 C C . PRO A 1 216 ? 8.789 49.112 8.164 1.00 48.12 216 PRO A C 1
ATOM 1598 O O . PRO A 1 216 ? 8.136 48.643 7.228 1.00 48.12 216 PRO A O 1
ATOM 1601 N N . ASP A 1 217 ? 8.927 48.480 9.332 1.00 45.44 217 ASP A N 1
ATOM 1602 C CA . ASP A 1 217 ? 8.313 47.178 9.612 1.00 45.44 217 ASP A CA 1
ATOM 1603 C C . ASP A 1 217 ? 6.779 47.218 9.440 1.00 45.44 217 ASP A C 1
ATOM 1605 O O . ASP A 1 217 ? 6.120 48.158 9.904 1.00 45.44 217 ASP A O 1
ATOM 1609 N N . PRO A 1 218 ? 6.167 46.196 8.808 1.00 44.50 218 PRO A N 1
ATOM 1610 C CA . PRO A 1 218 ? 4.734 46.183 8.554 1.00 44.50 218 PRO A CA 1
ATOM 1611 C C . PRO A 1 218 ? 3.942 46.005 9.855 1.00 44.50 218 PRO A C 1
ATOM 1613 O O . PRO A 1 218 ? 3.887 44.918 10.435 1.00 44.50 218 PRO A O 1
ATOM 1616 N N . ILE A 1 219 ? 3.263 47.071 10.286 1.00 52.97 219 ILE A N 1
ATOM 1617 C CA . ILE A 1 219 ? 2.293 47.022 11.386 1.00 52.97 219 ILE A CA 1
ATOM 1618 C C . ILE A 1 219 ? 1.182 46.033 11.010 1.00 52.97 219 ILE A C 1
ATOM 1620 O O . ILE A 1 219 ? 0.410 46.264 10.079 1.00 52.97 219 ILE A O 1
ATOM 1624 N N . ALA A 1 220 ? 1.100 44.923 11.745 1.00 47.53 220 ALA A N 1
ATOM 1625 C CA . ALA A 1 220 ? 0.134 43.863 11.490 1.00 47.53 220 ALA A CA 1
ATOM 1626 C C . ALA A 1 220 ? -1.304 44.335 11.776 1.00 47.53 220 ALA A C 1
ATOM 1628 O O . ALA A 1 220 ? -1.754 44.351 12.923 1.00 47.53 220 ALA A O 1
ATOM 1629 N N . SER A 1 221 ? -2.031 44.708 10.721 1.00 51.88 221 SER A N 1
ATOM 1630 C CA . SER A 1 221 ? -3.464 45.003 10.802 1.00 51.88 221 SER A CA 1
ATOM 1631 C C . SER A 1 221 ? -4.251 43.730 11.165 1.00 51.88 221 SER A C 1
ATOM 1633 O O . SER A 1 221 ? -4.000 42.681 10.562 1.00 51.88 221 SER A O 1
ATOM 1635 N N . PRO A 1 222 ? -5.202 43.777 12.120 1.00 59.22 222 PRO A N 1
ATOM 1636 C CA . PRO A 1 222 ? -5.896 42.583 12.616 1.00 59.22 222 PRO A CA 1
ATOM 1637 C C . PRO A 1 222 ? -6.797 41.891 11.577 1.00 59.22 222 PRO A C 1
ATOM 1639 O O . PRO A 1 222 ? -7.112 40.716 11.755 1.00 59.22 222 PRO A O 1
ATOM 1642 N N . ASP A 1 223 ? -7.160 42.581 10.490 1.00 57.47 223 ASP A N 1
ATOM 1643 C CA . ASP A 1 223 ? -7.958 42.052 9.371 1.00 57.47 223 ASP A CA 1
ATOM 1644 C C . ASP A 1 223 ? -7.113 41.497 8.203 1.00 57.47 223 ASP A C 1
ATOM 1646 O O . ASP A 1 223 ? -7.629 41.241 7.114 1.00 57.47 223 ASP A O 1
ATOM 1650 N N . ALA A 1 224 ? -5.805 41.283 8.396 1.00 56.44 224 ALA A N 1
ATOM 1651 C CA . ALA A 1 224 ? -4.981 40.606 7.394 1.00 56.44 224 ALA A CA 1
ATOM 1652 C C . ALA A 1 224 ? -5.491 39.163 7.150 1.00 56.44 224 ALA A C 1
ATOM 1654 O O . ALA A 1 224 ? -5.552 38.367 8.097 1.00 56.44 224 ALA A O 1
ATOM 1655 N N . PRO A 1 225 ? -5.841 38.776 5.904 1.00 58.44 225 PRO A N 1
ATOM 1656 C CA . PRO A 1 225 ? -6.341 37.436 5.621 1.00 58.44 225 PRO A CA 1
ATOM 1657 C C . PRO A 1 225 ? -5.253 36.401 5.916 1.00 58.44 225 PRO A C 1
ATOM 1659 O O . PRO A 1 225 ? -4.140 36.469 5.391 1.00 58.44 225 PRO A O 1
ATOM 1662 N N . LYS A 1 226 ? -5.577 35.430 6.776 1.00 61.50 226 LYS A N 1
ATOM 1663 C CA . LYS A 1 226 ? -4.646 34.364 7.169 1.00 61.50 226 LYS A CA 1
ATOM 1664 C C . LYS A 1 226 ? -4.202 33.589 5.920 1.00 61.50 226 LYS A C 1
ATOM 1666 O O . LYS A 1 226 ? -5.066 33.249 5.109 1.00 61.50 226 LYS A O 1
ATOM 1671 N N . PRO A 1 227 ? -2.899 33.284 5.760 1.00 60.41 227 PRO A N 1
ATOM 1672 C CA . PRO A 1 227 ? -2.407 32.590 4.577 1.00 60.41 227 PRO A CA 1
ATOM 1673 C C . PRO A 1 227 ? -3.122 31.247 4.418 1.00 60.41 227 PRO A C 1
ATOM 1675 O O . PRO A 1 227 ? -3.221 30.463 5.366 1.00 60.41 227 PRO A O 1
ATOM 1678 N N . VAL A 1 228 ? -3.644 31.003 3.216 1.00 59.38 228 VAL A N 1
ATOM 1679 C CA . VAL A 1 228 ? -4.378 29.777 2.893 1.00 59.38 228 VAL A CA 1
ATOM 1680 C C . VAL A 1 228 ? -3.445 28.582 3.068 1.00 59.38 228 VAL A C 1
ATOM 1682 O O . VAL A 1 228 ? -2.353 28.554 2.500 1.00 59.38 228 VAL A O 1
ATOM 1685 N N . LEU A 1 229 ? -3.885 27.578 3.831 1.00 53.31 229 LEU A N 1
ATOM 1686 C CA . LEU A 1 229 ? -3.197 26.292 3.919 1.00 53.31 229 LEU A CA 1
ATOM 1687 C C . LEU A 1 229 ? -3.315 25.564 2.576 1.00 53.31 229 LEU A C 1
ATOM 1689 O O . LEU A 1 229 ? -4.252 24.794 2.344 1.00 53.31 229 LEU A O 1
ATOM 1693 N N . VAL A 1 230 ? -2.343 25.819 1.698 1.00 58.62 230 VAL A N 1
ATOM 1694 C CA . VAL A 1 230 ? -2.095 25.014 0.502 1.00 58.62 230 VAL A CA 1
ATOM 1695 C C . VAL A 1 230 ? -1.930 23.573 0.969 1.00 58.62 230 VAL A C 1
ATOM 1697 O O . VAL A 1 230 ? -0.976 23.239 1.669 1.00 58.62 230 VAL A O 1
ATOM 1700 N N . HIS A 1 231 ? -2.899 22.725 0.635 1.00 56.78 231 HIS A N 1
ATOM 1701 C CA . HIS A 1 231 ? -2.784 21.299 0.898 1.00 56.78 231 HIS A CA 1
ATOM 1702 C C . HIS A 1 231 ? -1.650 20.772 0.017 1.00 56.78 231 HIS A C 1
ATOM 1704 O O . HIS A 1 231 ? -1.655 21.042 -1.183 1.00 56.78 231 HIS A O 1
ATOM 1710 N N . ASN A 1 232 ? -0.672 20.073 0.605 1.00 66.44 232 ASN A N 1
ATOM 1711 C CA . ASN A 1 232 ? 0.507 19.592 -0.120 1.00 66.44 232 ASN A CA 1
ATOM 1712 C C . ASN A 1 232 ? 0.093 18.736 -1.327 1.00 66.44 232 ASN A C 1
ATOM 1714 O O . ASN A 1 232 ? -0.197 17.547 -1.168 1.00 66.44 232 ASN A O 1
ATOM 1718 N N . MET A 1 233 ? 0.117 19.328 -2.522 1.00 72.38 233 MET A N 1
ATOM 1719 C CA . MET A 1 233 ? 0.103 18.570 -3.767 1.00 72.38 233 MET A CA 1
ATOM 1720 C C . MET A 1 233 ? 1.369 17.700 -3.819 1.00 72.38 233 MET A C 1
ATOM 1722 O O . MET A 1 233 ? 2.414 18.131 -3.323 1.00 72.38 233 MET A O 1
ATOM 1726 N N . PRO A 1 234 ? 1.291 16.474 -4.359 1.00 81.50 234 PRO A N 1
ATOM 1727 C CA . PRO A 1 234 ? 2.460 15.615 -4.486 1.00 81.50 234 PRO A CA 1
ATOM 1728 C C . PRO A 1 234 ? 3.456 16.204 -5.492 1.00 81.50 234 PRO A C 1
ATOM 1730 O O . PRO A 1 234 ? 3.055 16.761 -6.516 1.00 81.50 234 PRO A O 1
ATOM 1733 N N . ASP A 1 235 ? 4.753 16.050 -5.216 1.00 86.88 235 ASP A N 1
ATOM 1734 C CA . ASP A 1 235 ? 5.807 16.493 -6.131 1.00 86.88 235 ASP A CA 1
ATOM 1735 C C . ASP A 1 235 ? 5.701 15.759 -7.488 1.00 86.88 235 ASP A C 1
ATOM 1737 O O . ASP A 1 235 ? 5.480 14.541 -7.518 1.00 86.88 235 ASP A O 1
ATOM 1741 N N . PRO A 1 236 ? 5.868 16.459 -8.628 1.00 88.62 236 PRO A N 1
ATOM 1742 C CA . PRO A 1 236 ? 5.747 15.852 -9.950 1.00 88.62 236 PRO A CA 1
ATOM 1743 C C . PRO A 1 236 ? 6.856 14.823 -10.209 1.00 88.62 236 PRO A C 1
ATOM 1745 O O . PRO A 1 236 ? 8.016 15.023 -9.837 1.00 88.62 236 PRO A O 1
ATOM 1748 N N . ILE A 1 237 ? 6.522 13.726 -10.900 1.00 93.19 237 ILE A N 1
ATOM 1749 C CA . ILE A 1 237 ? 7.507 12.677 -11.198 1.00 93.19 237 ILE A CA 1
ATOM 1750 C C . ILE A 1 237 ? 8.620 13.195 -12.134 1.00 93.19 237 ILE A C 1
ATOM 1752 O O . ILE A 1 237 ? 8.333 13.930 -13.084 1.00 93.19 237 ILE A O 1
ATOM 1756 N N . PRO A 1 238 ? 9.890 12.803 -11.914 1.00 92.88 238 PRO A N 1
ATOM 1757 C CA . PRO A 1 238 ? 11.020 13.319 -12.683 1.00 92.88 238 PRO A CA 1
ATOM 1758 C C . PRO A 1 238 ? 10.930 12.973 -14.177 1.00 92.88 238 PRO A C 1
ATOM 1760 O O . PRO A 1 238 ? 10.695 11.823 -14.554 1.00 92.88 238 PRO A O 1
ATOM 1763 N N . ALA A 1 239 ? 11.174 13.972 -15.028 1.00 92.62 239 ALA A N 1
ATOM 1764 C CA . ALA A 1 239 ? 11.179 13.824 -16.480 1.00 92.62 239 ALA A CA 1
ATOM 1765 C C . ALA A 1 239 ? 12.570 13.446 -17.014 1.00 92.62 239 ALA A C 1
ATOM 1767 O O . ALA A 1 239 ? 13.546 14.171 -16.818 1.00 92.62 239 ALA A O 1
ATOM 1768 N N . LEU A 1 240 ? 12.658 12.336 -17.746 1.00 91.88 240 LEU A N 1
ATOM 1769 C CA . LEU A 1 240 ? 13.870 11.904 -18.439 1.00 91.88 240 LEU A CA 1
ATOM 1770 C C . LEU A 1 240 ? 13.864 12.458 -19.865 1.00 91.88 240 LEU A C 1
ATOM 1772 O O . LEU A 1 240 ? 13.359 11.835 -20.796 1.00 91.88 240 LEU A O 1
ATOM 1776 N N . VAL A 1 241 ? 14.409 13.668 -20.016 1.00 90.50 241 VAL A N 1
ATOM 1777 C CA . VAL A 1 241 ? 14.484 14.376 -21.306 1.00 90.50 241 VAL A CA 1
ATOM 1778 C C . VAL A 1 241 ? 15.561 13.794 -22.224 1.00 90.50 241 VAL A C 1
ATOM 1780 O O . VAL A 1 241 ? 15.331 13.674 -23.422 1.00 90.50 241 VAL A O 1
ATOM 1783 N N . GLU A 1 242 ? 16.714 13.413 -21.674 1.00 90.00 242 GLU A N 1
ATOM 1784 C CA . GLU A 1 242 ? 17.817 12.827 -22.442 1.00 90.00 242 GLU A CA 1
ATOM 1785 C C . GLU A 1 242 ? 17.780 11.296 -22.412 1.00 90.00 242 GLU A C 1
ATOM 1787 O O . GLU A 1 242 ? 17.592 10.672 -21.361 1.00 90.00 242 GLU A O 1
ATOM 1792 N N . GLU A 1 243 ? 18.082 10.682 -23.553 1.00 88.62 243 GLU A N 1
ATOM 1793 C CA . GLU A 1 243 ? 18.273 9.237 -23.683 1.00 88.62 243 GLU A CA 1
ATOM 1794 C C . GLU A 1 243 ? 19.359 8.701 -22.731 1.00 88.62 243 GLU A C 1
ATOM 1796 O O . GLU A 1 243 ? 19.181 7.646 -22.120 1.00 88.62 243 GLU A O 1
ATOM 1801 N N . LYS A 1 244 ? 20.455 9.447 -22.527 1.00 88.38 244 LYS A N 1
ATOM 1802 C CA . LYS A 1 244 ? 21.564 9.046 -21.645 1.00 88.38 244 LYS A CA 1
ATOM 1803 C C . LYS A 1 244 ? 21.093 8.731 -20.221 1.00 88.38 244 LYS A C 1
ATOM 1805 O O . LYS A 1 244 ? 21.483 7.701 -19.672 1.00 88.38 244 LYS A O 1
ATOM 1810 N N . TYR A 1 245 ? 20.238 9.574 -19.637 1.00 88.69 245 TYR A N 1
ATOM 1811 C CA . TYR A 1 245 ? 19.710 9.338 -18.291 1.00 88.69 245 TYR A CA 1
ATOM 1812 C C . TYR A 1 245 ? 18.721 8.168 -18.258 1.00 88.69 245 TYR A C 1
ATOM 1814 O O . TYR A 1 245 ? 18.709 7.418 -17.286 1.00 88.69 245 TYR A O 1
ATOM 1822 N N . LEU A 1 246 ? 17.937 7.950 -19.317 1.00 89.50 246 LEU A N 1
ATOM 1823 C CA . LEU A 1 246 ? 17.047 6.789 -19.410 1.00 89.50 246 LEU A CA 1
ATOM 1824 C C . LEU A 1 246 ? 17.826 5.468 -19.496 1.00 89.50 246 LEU A C 1
ATOM 1826 O O . LEU A 1 246 ? 17.510 4.515 -18.774 1.00 89.50 246 LEU A O 1
ATOM 1830 N N . GLN A 1 247 ? 18.892 5.441 -20.300 1.00 88.38 247 GLN A N 1
ATOM 1831 C CA . GLN A 1 247 ? 19.823 4.318 -20.348 1.00 88.38 247 GLN A CA 1
ATOM 1832 C C . GLN A 1 247 ? 20.466 4.064 -18.975 1.00 88.38 247 GLN A C 1
ATOM 1834 O O . GLN A 1 247 ? 20.459 2.932 -18.497 1.00 88.38 247 GLN A O 1
ATOM 1839 N N . GLU A 1 248 ? 20.969 5.103 -18.303 1.00 89.56 248 GLU A N 1
ATOM 1840 C CA . GLU A 1 248 ? 21.639 4.970 -17.003 1.00 89.56 248 GLU A CA 1
ATOM 1841 C C . GLU A 1 248 ? 20.693 4.517 -15.874 1.00 89.56 248 GLU A C 1
ATOM 1843 O O . GLU A 1 248 ? 21.035 3.616 -15.106 1.00 89.56 248 GLU A O 1
ATOM 1848 N N . LYS A 1 249 ? 19.501 5.123 -15.757 1.00 90.06 249 LYS A N 1
ATOM 1849 C CA . LYS A 1 249 ? 18.589 4.873 -14.627 1.00 90.06 249 LYS A CA 1
ATOM 1850 C C . LYS A 1 249 ? 17.724 3.621 -14.796 1.00 90.06 249 LYS A C 1
ATOM 1852 O O . LYS A 1 249 ? 17.413 2.993 -13.784 1.00 90.06 249 LYS A O 1
ATOM 1857 N N . CYS A 1 250 ? 17.351 3.245 -16.027 1.00 91.81 250 CYS A N 1
ATOM 1858 C CA . CYS A 1 250 ? 16.325 2.214 -16.262 1.00 91.81 250 CYS A CA 1
ATOM 1859 C C . CYS A 1 250 ? 16.668 1.117 -17.279 1.00 91.81 250 CYS A C 1
ATOM 1861 O O . CYS A 1 250 ? 16.079 0.039 -17.189 1.00 91.81 250 CYS A O 1
ATOM 1863 N N . LEU A 1 251 ? 17.588 1.349 -18.225 1.00 89.81 251 LEU A N 1
ATOM 1864 C CA . LEU A 1 251 ? 17.926 0.365 -19.273 1.00 89.81 251 LEU A CA 1
ATOM 1865 C C . LEU A 1 251 ? 19.356 -0.211 -19.173 1.00 89.81 251 LEU A C 1
ATOM 1867 O O . LEU A 1 251 ? 19.794 -0.974 -20.034 1.00 89.81 251 LEU A O 1
ATOM 1871 N N . GLY A 1 252 ? 20.085 0.117 -18.102 1.00 86.12 252 GLY A N 1
ATOM 1872 C CA . GLY A 1 252 ? 21.420 -0.410 -17.815 1.00 86.12 252 GLY A CA 1
ATOM 1873 C C . GLY A 1 252 ? 21.399 -1.785 -17.121 1.00 86.12 252 GLY A C 1
ATOM 1874 O O . GLY A 1 252 ? 20.454 -2.096 -16.387 1.00 86.12 252 GLY A O 1
ATOM 1875 N N . PRO A 1 253 ? 22.466 -2.597 -17.246 1.00 81.00 253 PRO A N 1
ATOM 1876 C CA . PRO A 1 253 ? 22.496 -4.005 -16.809 1.00 81.00 253 PRO A CA 1
ATOM 1877 C C . PRO A 1 253 ? 22.334 -4.215 -15.292 1.00 81.00 253 PRO A C 1
ATOM 1879 O O . PRO A 1 253 ? 21.974 -5.299 -14.833 1.00 81.00 253 PRO A O 1
ATOM 1882 N N . LYS A 1 254 ? 22.594 -3.176 -14.489 1.00 83.12 254 LYS A N 1
ATOM 1883 C CA . LYS A 1 254 ? 22.550 -3.207 -13.016 1.00 83.12 254 LYS A CA 1
ATOM 1884 C C . LYS A 1 254 ? 21.289 -2.543 -12.428 1.00 83.12 254 LYS A C 1
ATOM 1886 O O . LYS A 1 254 ? 21.110 -2.577 -11.210 1.00 83.12 254 LYS A O 1
ATOM 1891 N N . THR A 1 255 ? 20.414 -1.978 -13.267 1.00 86.44 255 THR A N 1
ATOM 1892 C CA . THR A 1 255 ? 19.200 -1.240 -12.856 1.00 86.44 255 THR A CA 1
ATOM 1893 C C . THR A 1 255 ? 18.126 -2.143 -12.225 1.00 86.44 255 THR A C 1
ATOM 1895 O O . THR A 1 255 ? 18.170 -3.374 -12.316 1.00 86.44 255 THR A O 1
ATOM 1898 N N . SER A 1 256 ? 17.172 -1.540 -11.507 1.00 88.62 256 SER A N 1
ATOM 1899 C CA . SER A 1 256 ? 16.006 -2.236 -10.947 1.00 88.62 256 SER A CA 1
ATOM 1900 C C . SER A 1 256 ? 14.845 -2.281 -11.949 1.00 88.62 256 SER A C 1
ATOM 1902 O O . SER A 1 256 ? 15.017 -2.026 -13.135 1.00 88.62 256 SER A O 1
ATOM 1904 N N . THR A 1 257 ? 13.633 -2.584 -11.476 1.00 93.69 257 THR A N 1
ATOM 1905 C CA . THR A 1 257 ? 12.435 -2.159 -12.211 1.00 93.69 257 THR A CA 1
ATOM 1906 C C . THR A 1 257 ? 12.411 -0.624 -12.276 1.00 93.69 257 THR A C 1
ATOM 1908 O O . THR A 1 257 ? 12.857 0.016 -11.321 1.00 93.69 257 THR A O 1
ATOM 1911 N N . CYS A 1 258 ? 11.859 -0.066 -13.349 1.00 95.12 258 CYS A N 1
ATOM 1912 C CA . CYS A 1 258 ? 11.348 1.303 -13.451 1.00 95.12 258 CYS A CA 1
ATOM 1913 C C . CYS A 1 258 ? 9.907 1.263 -13.972 1.00 95.12 258 CYS A C 1
ATOM 1915 O O . CYS A 1 258 ? 9.544 0.330 -14.693 1.00 95.12 258 CYS A O 1
ATOM 1917 N N . ILE A 1 259 ? 9.119 2.297 -13.677 1.00 96.00 259 ILE A N 1
ATOM 1918 C CA . ILE A 1 259 ? 7.912 2.618 -14.453 1.00 96.00 259 ILE A CA 1
ATOM 1919 C C . ILE A 1 259 ? 8.191 3.851 -15.304 1.00 96.00 259 ILE A C 1
ATOM 1921 O O . ILE A 1 259 ? 8.745 4.836 -14.816 1.00 96.00 259 ILE A O 1
ATOM 1925 N N . LEU A 1 260 ? 7.810 3.763 -16.574 1.00 95.31 260 LEU A N 1
ATOM 1926 C CA . LEU A 1 260 ? 7.997 4.778 -17.595 1.00 95.31 260 LEU A CA 1
ATOM 1927 C C . LEU A 1 260 ? 6.619 5.200 -18.117 1.00 95.31 260 LEU A C 1
ATOM 1929 O O . LEU A 1 260 ? 5.872 4.378 -18.651 1.00 95.31 260 LEU A O 1
ATOM 1933 N N . ALA A 1 261 ? 6.294 6.478 -17.954 1.00 95.25 261 ALA A N 1
ATOM 1934 C CA . ALA A 1 261 ? 5.136 7.121 -18.558 1.00 95.25 261 ALA A CA 1
ATOM 1935 C C . ALA A 1 261 ? 5.588 7.792 -19.865 1.00 95.25 261 ALA A C 1
ATOM 1937 O O . ALA A 1 261 ? 6.177 8.876 -19.841 1.00 95.25 261 ALA A O 1
ATOM 1938 N N . LEU A 1 262 ? 5.372 7.115 -20.994 1.00 94.12 262 LEU A N 1
ATOM 1939 C CA . LEU A 1 262 ? 5.680 7.608 -22.336 1.00 94.12 262 LEU A CA 1
ATOM 1940 C C . LEU A 1 262 ? 4.617 8.642 -22.718 1.00 94.12 262 LEU A C 1
ATOM 1942 O O . LEU A 1 262 ? 3.456 8.307 -22.963 1.00 94.12 262 LEU A O 1
ATOM 1946 N N . LEU A 1 263 ? 5.014 9.912 -22.728 1.00 92.69 263 LEU A N 1
ATOM 1947 C CA . LEU A 1 263 ? 4.114 11.012 -23.047 1.00 92.69 263 LEU A CA 1
ATOM 1948 C C . LEU A 1 263 ? 3.793 11.034 -24.548 1.00 92.69 263 LEU A C 1
ATOM 1950 O O . LEU A 1 263 ? 4.634 10.629 -25.364 1.00 92.69 263 LEU A O 1
ATOM 1954 N N . PRO A 1 264 ? 2.591 11.506 -24.916 1.00 90.56 264 PRO A N 1
ATOM 1955 C CA . PRO A 1 264 ? 2.241 11.726 -26.304 1.00 90.56 264 PRO A CA 1
ATOM 1956 C C . PRO A 1 264 ? 2.981 12.942 -26.877 1.00 90.56 264 PRO A C 1
ATOM 1958 O O . PRO A 1 264 ? 3.370 13.862 -26.152 1.00 90.56 264 PRO A O 1
ATOM 1961 N N . ASN A 1 265 ? 3.157 12.959 -28.194 1.00 86.56 265 ASN A N 1
ATOM 1962 C CA . ASN A 1 265 ? 3.689 14.088 -28.937 1.00 86.56 265 ASN A CA 1
ATOM 1963 C C . ASN A 1 265 ? 2.562 15.096 -29.208 1.00 86.56 265 ASN A C 1
ATOM 1965 O O . ASN A 1 265 ? 1.787 14.941 -30.148 1.00 86.56 265 ASN A O 1
ATOM 1969 N N . VAL A 1 266 ? 2.452 16.089 -28.324 1.00 79.00 266 VAL A N 1
ATOM 1970 C CA . VAL A 1 266 ? 1.352 17.071 -28.283 1.00 79.00 266 VAL A CA 1
ATOM 1971 C C . VAL A 1 266 ? 1.478 18.231 -29.286 1.00 79.00 266 VAL A C 1
ATOM 1973 O O . VAL A 1 266 ? 0.500 18.928 -29.529 1.00 79.00 266 VAL A O 1
ATOM 1976 N N . GLY A 1 267 ? 2.635 18.411 -29.932 1.00 72.44 267 GLY A N 1
ATOM 1977 C CA . GLY A 1 267 ? 2.836 19.492 -30.906 1.00 72.44 267 GLY A CA 1
ATOM 1978 C C . GLY A 1 267 ? 2.821 20.882 -30.258 1.00 72.44 267 GLY A C 1
ATOM 1979 O O . GLY A 1 267 ? 3.456 21.075 -29.222 1.00 72.44 267 GLY A O 1
ATOM 1980 N N . ASP A 1 268 ? 2.123 21.833 -30.884 1.00 60.03 268 ASP A N 1
ATOM 1981 C CA . ASP A 1 268 ? 1.972 23.215 -30.400 1.00 60.03 268 ASP A CA 1
ATOM 1982 C C . ASP A 1 268 ? 0.880 23.374 -29.315 1.00 60.03 268 ASP A C 1
ATOM 1984 O O . ASP A 1 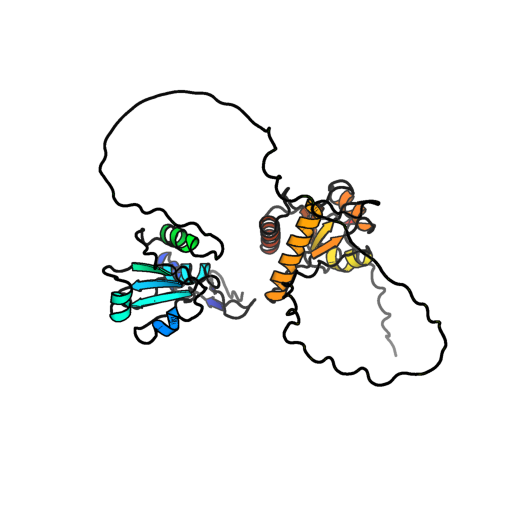268 ? 0.844 24.389 -28.619 1.00 60.03 268 ASP A O 1
ATOM 1988 N N . ASP A 1 269 ? 0.000 22.380 -29.136 1.00 61.06 269 ASP A N 1
ATOM 1989 C CA . ASP A 1 269 ? -1.004 22.362 -28.067 1.00 61.06 269 ASP A CA 1
ATOM 1990 C C . ASP A 1 269 ? -0.357 21.898 -26.747 1.00 61.06 269 ASP A C 1
ATOM 1992 O O . ASP A 1 269 ? -0.224 20.705 -26.501 1.00 61.06 269 ASP A O 1
ATOM 1996 N N . GLU A 1 270 ? 0.004 22.809 -25.834 1.00 66.00 270 GLU A N 1
ATOM 1997 C CA . GLU A 1 270 ? 0.647 22.455 -24.544 1.00 66.00 270 GLU A CA 1
ATOM 1998 C C . GLU A 1 270 ? -0.217 21.576 -23.594 1.00 66.00 270 GLU A C 1
ATOM 2000 O O . GLU A 1 270 ? 0.208 21.220 -22.490 1.00 66.00 270 GLU A O 1
ATOM 2005 N N . VAL A 1 271 ? -1.437 21.207 -23.997 1.00 78.00 271 VAL A N 1
ATOM 2006 C CA . VAL A 1 271 ? -2.417 20.468 -23.192 1.00 78.00 271 VAL A CA 1
ATOM 2007 C C . VAL A 1 271 ? -2.242 18.954 -23.356 1.00 78.00 271 VAL A C 1
ATOM 2009 O O . VAL A 1 271 ? -2.670 18.351 -24.339 1.00 78.00 271 VAL A O 1
ATOM 2012 N N . LEU A 1 272 ? -1.668 18.304 -22.339 1.00 83.56 272 LEU A N 1
ATOM 2013 C CA . LEU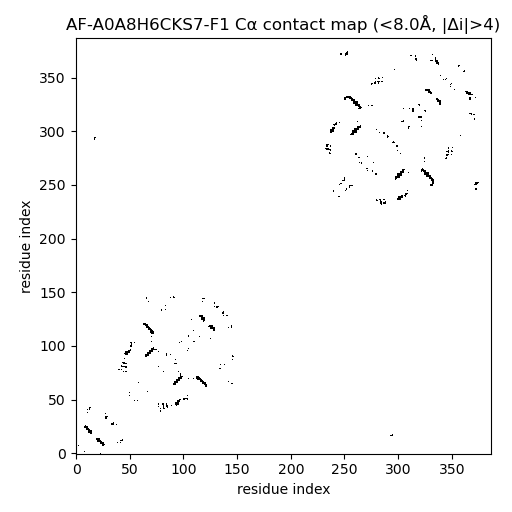 A 1 272 ? -1.629 16.839 -22.260 1.00 83.56 272 LEU A CA 1
ATOM 2014 C C . LEU A 1 272 ? -3.051 16.235 -22.188 1.00 83.56 272 LEU A C 1
ATOM 2016 O O . LEU A 1 272 ? -3.868 16.723 -21.401 1.00 83.56 272 LEU A O 1
ATOM 2020 N N . PRO A 1 273 ? -3.335 15.126 -22.905 1.00 87.69 273 PRO A N 1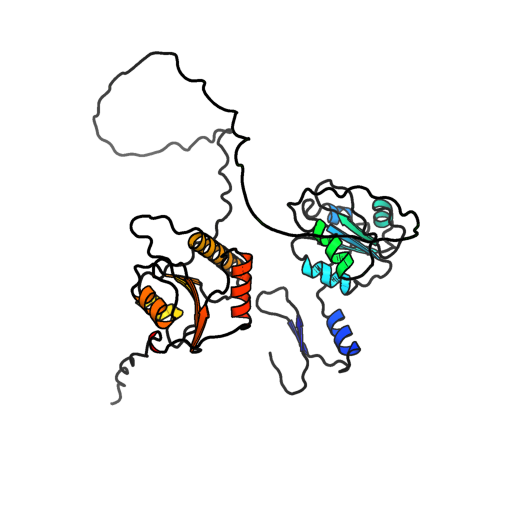
ATOM 2021 C CA . PRO A 1 273 ? -4.601 14.398 -22.796 1.00 87.69 273 PRO A CA 1
ATOM 2022 C C . PRO A 1 273 ? -4.945 13.987 -21.358 1.00 87.69 273 PRO A C 1
ATOM 2024 O O . PRO A 1 273 ? -4.052 13.671 -20.567 1.00 87.69 273 PRO A O 1
ATOM 2027 N N . GLU A 1 274 ? -6.241 13.900 -21.039 1.00 87.94 274 GLU A N 1
ATOM 2028 C CA . GLU A 1 274 ? -6.738 13.535 -19.698 1.00 87.94 274 GLU A CA 1
ATOM 2029 C C . GLU A 1 274 ? -6.177 12.200 -19.180 1.00 87.94 274 GLU A C 1
ATOM 2031 O O . GLU A 1 274 ? -5.916 12.051 -17.988 1.00 87.94 274 GLU A O 1
ATOM 2036 N N . SER A 1 275 ? -5.929 11.236 -20.072 1.00 88.44 275 SER A N 1
ATOM 2037 C CA . SER A 1 275 ? -5.275 9.965 -19.741 1.00 88.44 275 SER A CA 1
ATOM 2038 C C . SER A 1 275 ? -3.842 10.159 -19.235 1.00 88.44 275 SER A C 1
ATOM 2040 O O . SER A 1 275 ? -3.466 9.574 -18.219 1.00 88.44 275 SER A O 1
ATOM 2042 N N . ALA A 1 276 ? -3.060 11.015 -19.896 1.00 90.25 276 ALA A N 1
ATOM 2043 C CA . ALA A 1 276 ? -1.685 11.324 -19.521 1.00 90.25 276 ALA A CA 1
ATOM 2044 C C . ALA A 1 276 ? -1.621 12.149 -18.228 1.00 90.25 276 ALA A C 1
ATOM 2046 O O . ALA A 1 276 ? -0.841 11.825 -17.333 1.00 90.25 276 ALA A O 1
ATOM 2047 N N . SER A 1 277 ? -2.452 13.188 -18.090 1.00 91.12 277 SER A N 1
ATOM 2048 C CA . SER A 1 277 ? -2.470 14.024 -16.882 1.00 91.12 277 SER A CA 1
ATOM 2049 C C . SER A 1 277 ? -2.987 13.256 -15.658 1.00 91.12 277 SER A C 1
ATOM 2051 O O . SER A 1 277 ? -2.370 13.332 -14.593 1.00 91.12 277 SER A O 1
ATOM 2053 N N . SER A 1 278 ? -4.024 12.423 -15.816 1.00 92.56 278 SER A N 1
ATOM 2054 C CA . SER A 1 278 ? -4.498 11.506 -14.771 1.00 92.56 278 SER A CA 1
ATOM 2055 C C . SER A 1 278 ? -3.425 10.489 -14.370 1.00 92.56 278 SER A C 1
ATOM 2057 O O . SER A 1 278 ? -3.184 10.310 -13.177 1.00 92.56 278 SER A O 1
ATOM 2059 N N . ALA A 1 279 ? -2.719 9.879 -15.330 1.00 93.56 279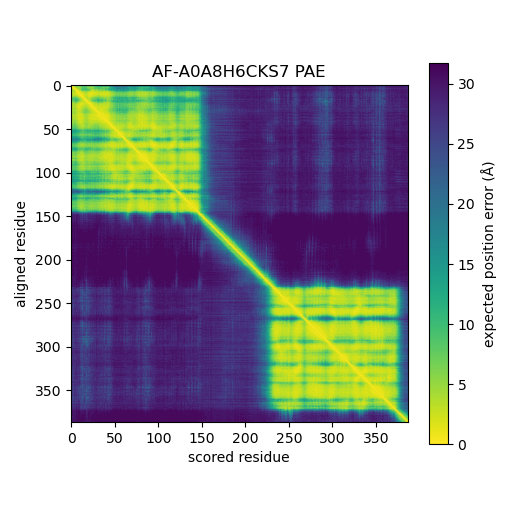 ALA A N 1
ATOM 2060 C CA . ALA A 1 279 ? -1.635 8.943 -15.034 1.00 93.56 279 ALA A CA 1
ATOM 2061 C C . ALA A 1 279 ? -0.471 9.600 -14.281 1.00 93.56 279 ALA A C 1
ATOM 2063 O O . ALA A 1 279 ? 0.035 9.030 -13.313 1.00 93.56 279 ALA A O 1
ATOM 2064 N N . LEU A 1 280 ? -0.051 10.799 -14.698 1.00 94.00 280 LEU A N 1
ATOM 2065 C CA . LEU A 1 280 ? 1.012 11.551 -14.029 1.00 94.00 280 LEU A CA 1
ATOM 2066 C C . LEU A 1 280 ? 0.622 11.934 -12.597 1.00 94.00 280 LEU A C 1
ATOM 2068 O O . LEU A 1 280 ? 1.444 11.776 -11.697 1.00 94.00 280 LEU A O 1
ATOM 2072 N N . ALA A 1 281 ? -0.622 12.369 -12.369 1.00 93.75 281 ALA A N 1
ATOM 2073 C CA . ALA A 1 281 ? -1.135 12.667 -11.032 1.00 93.75 281 ALA A CA 1
ATOM 2074 C C . ALA A 1 281 ? -1.165 11.412 -10.139 1.00 93.75 281 ALA A C 1
ATOM 2076 O O . ALA A 1 281 ? -0.629 11.435 -9.031 1.00 93.75 281 ALA A O 1
ATOM 2077 N N . SER A 1 282 ? -1.695 10.294 -10.649 1.00 94.12 282 SER A N 1
ATOM 2078 C CA . SER A 1 282 ? -1.721 9.002 -9.949 1.00 94.12 282 SER A CA 1
ATOM 2079 C C . SER A 1 282 ? -0.316 8.504 -9.581 1.00 94.12 282 SER A C 1
ATOM 2081 O O . SER A 1 282 ? -0.101 8.003 -8.477 1.00 94.12 282 SER A O 1
ATOM 2083 N N . LEU A 1 283 ? 0.666 8.664 -10.477 1.00 94.75 283 LEU A N 1
ATOM 2084 C CA . LEU A 1 283 ? 2.064 8.309 -10.215 1.00 94.75 283 LEU A CA 1
ATOM 2085 C C . LEU A 1 283 ? 2.737 9.268 -9.220 1.00 94.75 283 LEU A C 1
ATOM 2087 O O . LEU A 1 283 ? 3.513 8.807 -8.384 1.00 94.75 283 LEU A O 1
ATOM 2091 N N . ALA A 1 284 ? 2.442 10.570 -9.272 1.00 93.75 284 ALA A N 1
ATOM 2092 C CA . ALA A 1 284 ? 2.969 11.558 -8.329 1.00 93.75 284 ALA A CA 1
ATOM 2093 C C . ALA A 1 284 ? 2.454 11.303 -6.903 1.00 93.75 284 ALA A C 1
ATOM 2095 O O . ALA A 1 284 ? 3.258 11.174 -5.978 1.00 93.75 284 ALA A O 1
ATOM 2096 N N . GLU A 1 285 ? 1.136 11.131 -6.726 1.00 93.50 285 GLU A N 1
ATOM 2097 C CA . GLU A 1 285 ? 0.546 10.772 -5.428 1.00 93.50 285 GLU A CA 1
ATOM 2098 C C . GLU A 1 285 ? 1.144 9.464 -4.900 1.00 93.50 285 GLU A C 1
ATOM 2100 O O . GLU A 1 285 ? 1.518 9.372 -3.732 1.00 93.50 285 GLU A O 1
ATOM 2105 N N . LEU A 1 286 ? 1.302 8.452 -5.758 1.00 93.00 286 LEU A N 1
ATOM 2106 C CA . LEU A 1 286 ? 1.858 7.165 -5.353 1.00 93.00 286 LEU A CA 1
ATOM 2107 C C . LEU A 1 286 ? 3.344 7.275 -4.957 1.00 93.00 286 LEU A C 1
ATOM 2109 O O . LEU A 1 286 ? 3.755 6.671 -3.963 1.00 93.00 286 LEU A O 1
ATOM 2113 N N . ALA A 1 287 ? 4.145 8.077 -5.666 1.00 91.44 287 ALA A N 1
ATOM 2114 C CA . ALA A 1 287 ? 5.538 8.344 -5.309 1.00 91.44 287 ALA A CA 1
ATOM 2115 C C . ALA A 1 287 ? 5.645 9.042 -3.941 1.00 91.44 287 ALA A C 1
ATOM 2117 O O . ALA A 1 287 ? 6.337 8.547 -3.048 1.00 91.44 287 ALA A O 1
ATOM 2118 N N . ASP A 1 288 ? 4.899 10.130 -3.745 1.00 90.69 288 ASP A N 1
ATOM 2119 C CA . ASP A 1 288 ? 4.805 10.870 -2.483 1.00 90.69 288 ASP A CA 1
ATOM 2120 C C . ASP A 1 288 ? 4.338 9.974 -1.318 1.00 90.69 288 ASP A C 1
ATOM 2122 O O . ASP A 1 288 ? 4.991 9.897 -0.272 1.00 90.69 288 ASP A O 1
ATOM 2126 N N . LYS A 1 289 ? 3.275 9.189 -1.525 1.00 90.19 289 LYS A N 1
ATOM 2127 C CA . LYS A 1 289 ? 2.754 8.185 -0.582 1.00 90.19 289 LYS A CA 1
ATOM 2128 C C . LYS A 1 289 ? 3.819 7.160 -0.186 1.00 90.19 289 LYS A C 1
ATOM 2130 O O . LYS A 1 289 ? 3.835 6.720 0.966 1.00 90.19 289 LYS A O 1
ATOM 2135 N N . HIS A 1 290 ? 4.727 6.788 -1.090 1.00 86.00 290 HIS A N 1
ATOM 2136 C CA . HIS A 1 290 ? 5.839 5.882 -0.791 1.00 86.00 290 HIS A CA 1
ATOM 2137 C C . HIS A 1 290 ? 7.023 6.560 -0.085 1.00 86.00 290 HIS A C 1
ATOM 2139 O O . HIS A 1 290 ? 7.597 5.937 0.820 1.00 86.00 290 HIS A O 1
ATOM 2145 N N . VAL A 1 291 ? 7.334 7.819 -0.417 1.00 87.69 291 VAL A N 1
ATOM 2146 C CA . VAL A 1 291 ? 8.342 8.658 0.263 1.00 87.69 291 VAL A CA 1
ATOM 2147 C C . VAL A 1 291 ? 7.921 8.946 1.707 1.00 87.69 291 VAL A C 1
ATOM 2149 O O . VAL A 1 291 ? 8.660 8.608 2.633 1.00 87.69 291 VAL A O 1
ATOM 2152 N N . LYS A 1 292 ? 6.691 9.433 1.928 1.00 87.69 292 LYS A N 1
ATOM 2153 C CA . LYS A 1 292 ? 6.084 9.675 3.256 1.00 87.69 292 LYS A CA 1
ATOM 2154 C C . LYS A 1 292 ? 6.012 8.423 4.146 1.00 87.69 292 LYS A C 1
ATOM 2156 O O . LYS A 1 292 ? 5.840 8.536 5.357 1.00 87.69 292 LYS A O 1
ATOM 2161 N N . ARG A 1 293 ? 6.137 7.223 3.565 1.00 87.44 293 ARG A N 1
ATOM 2162 C CA . ARG A 1 293 ? 6.155 5.921 4.264 1.00 87.44 293 ARG A CA 1
ATOM 2163 C C . ARG A 1 293 ? 7.564 5.326 4.438 1.00 87.44 293 ARG A C 1
ATOM 2165 O O . ARG A 1 293 ? 7.669 4.168 4.846 1.00 87.44 293 ARG A O 1
ATOM 2172 N N . GLU A 1 294 ? 8.624 6.068 4.097 1.00 82.06 294 GLU A N 1
ATOM 2173 C CA . GLU A 1 294 ? 10.033 5.616 4.059 1.00 82.06 294 GLU A CA 1
ATOM 2174 C C . GLU A 1 294 ? 10.240 4.307 3.264 1.00 82.06 294 GLU A C 1
ATOM 2176 O O . GLU A 1 294 ? 11.144 3.504 3.525 1.00 82.06 294 GLU A O 1
ATOM 2181 N N . SER A 1 295 ? 9.360 4.039 2.298 1.00 82.44 295 SER A N 1
ATOM 2182 C CA . SER A 1 295 ? 9.242 2.724 1.674 1.00 82.44 295 SER A CA 1
ATOM 2183 C C . SER A 1 295 ? 9.926 2.694 0.311 1.00 82.44 295 SER A C 1
ATOM 2185 O O . SER A 1 295 ? 9.558 3.423 -0.604 1.00 82.44 295 SER A O 1
ATOM 2187 N N . LYS A 1 296 ? 10.929 1.820 0.163 1.00 82.19 296 LYS A N 1
ATOM 2188 C CA . LYS A 1 296 ? 11.668 1.657 -1.096 1.00 82.19 296 LYS A CA 1
ATOM 2189 C C . LYS A 1 296 ? 10.802 0.971 -2.155 1.00 82.19 296 LYS A C 1
ATOM 2191 O O . LYS A 1 296 ? 10.722 -0.258 -2.185 1.00 82.19 296 LYS A O 1
ATOM 2196 N N . LEU A 1 297 ? 10.176 1.775 -3.006 1.00 87.56 297 LEU A N 1
ATOM 2197 C CA . LEU A 1 297 ? 9.637 1.358 -4.297 1.00 87.56 297 LEU A CA 1
ATOM 2198 C C . LEU A 1 297 ? 10.715 1.510 -5.394 1.00 87.56 297 LEU A C 1
ATOM 2200 O O . LEU A 1 297 ? 11.784 2.074 -5.155 1.00 87.56 297 LEU A O 1
ATOM 2204 N N . PHE A 1 298 ? 10.445 0.990 -6.589 1.00 91.44 298 PHE A N 1
ATOM 2205 C CA . PHE A 1 298 ? 11.154 1.369 -7.813 1.00 91.44 298 PHE A CA 1
ATOM 2206 C C . PHE A 1 298 ? 10.756 2.792 -8.259 1.00 91.44 298 PHE A C 1
ATOM 2208 O O . PHE A 1 298 ? 9.644 3.224 -7.951 1.00 91.44 298 PHE A O 1
ATOM 2215 N N . PRO A 1 299 ? 11.633 3.521 -8.973 1.00 93.12 299 PRO A N 1
ATOM 2216 C CA . PRO A 1 299 ? 11.350 4.881 -9.420 1.00 93.12 299 PRO A CA 1
ATOM 2217 C C . PRO A 1 299 ? 10.322 4.928 -10.560 1.00 93.12 299 PRO A C 1
ATOM 2219 O O . PRO A 1 299 ? 10.194 3.989 -11.355 1.00 93.12 299 PRO A O 1
ATOM 2222 N N . PHE A 1 300 ? 9.631 6.064 -10.646 1.00 95.06 300 PHE A N 1
ATOM 2223 C CA . PHE A 1 300 ? 8.756 6.438 -11.753 1.00 95.06 300 PHE A CA 1
ATOM 2224 C C . PHE A 1 300 ? 9.401 7.580 -12.537 1.00 95.06 300 PHE A C 1
ATOM 2226 O O . PHE A 1 300 ? 9.969 8.490 -11.931 1.00 95.06 300 PHE A O 1
ATOM 2233 N N . TYR A 1 301 ? 9.272 7.553 -13.859 1.00 95.31 301 TYR A N 1
ATOM 2234 C CA . TYR A 1 301 ? 9.782 8.595 -14.742 1.00 95.31 301 TYR A CA 1
ATOM 2235 C C . TYR A 1 301 ? 8.777 8.925 -15.842 1.00 95.31 301 TYR A C 1
ATOM 2237 O O . TYR A 1 301 ? 8.158 8.022 -16.408 1.00 95.31 301 TYR A O 1
ATOM 2245 N N . SER A 1 302 ? 8.655 10.206 -16.186 1.00 94.50 302 SER A N 1
ATOM 2246 C CA . SER A 1 302 ? 7.992 10.630 -17.423 1.00 94.50 302 SER A CA 1
ATOM 2247 C C . SER A 1 302 ? 9.015 10.730 -18.559 1.00 94.50 302 SER A C 1
ATOM 2249 O O . SER A 1 302 ? 10.156 11.142 -18.348 1.00 94.50 302 SER A O 1
ATOM 2251 N N . ILE A 1 303 ? 8.625 10.329 -19.769 1.00 94.00 303 ILE A N 1
ATOM 2252 C CA . ILE A 1 303 ? 9.453 10.406 -20.980 1.00 94.00 303 ILE A CA 1
ATOM 2253 C C . ILE A 1 303 ? 8.711 11.282 -21.998 1.00 94.00 303 ILE A C 1
ATOM 2255 O O . ILE A 1 303 ? 7.755 10.813 -22.617 1.00 94.00 303 ILE A O 1
ATOM 2259 N N . PRO A 1 304 ? 9.118 12.550 -22.173 1.00 91.50 304 PRO A N 1
ATOM 2260 C CA . PRO A 1 304 ? 8.610 13.419 -23.235 1.00 91.50 304 PRO A CA 1
ATOM 2261 C C . PRO A 1 304 ? 8.889 12.872 -24.644 1.00 91.50 304 PRO A C 1
ATOM 2263 O O . PRO A 1 304 ? 9.920 12.236 -24.858 1.00 91.50 304 PRO A O 1
ATOM 2266 N N . SER A 1 305 ? 8.039 13.205 -25.624 1.00 88.00 305 SER A N 1
ATOM 2267 C CA . SER A 1 305 ? 8.242 12.857 -27.047 1.00 88.00 305 SER A CA 1
ATOM 2268 C C . SER A 1 305 ? 9.599 13.320 -27.596 1.00 88.00 305 SER A C 1
ATOM 2270 O O . SER A 1 305 ? 10.240 12.597 -28.347 1.00 88.00 305 SER A O 1
ATOM 2272 N N . ARG A 1 306 ? 10.094 14.479 -27.136 1.00 86.69 306 ARG A N 1
ATOM 2273 C CA . ARG A 1 306 ? 11.425 15.028 -27.470 1.00 86.69 306 ARG A CA 1
ATOM 2274 C C . ARG A 1 306 ? 12.629 14.157 -27.060 1.00 86.69 306 ARG A C 1
ATOM 2276 O O . ARG A 1 306 ? 13.754 14.519 -27.391 1.00 86.69 306 ARG A O 1
ATOM 2283 N N . ASN A 1 307 ? 12.434 13.061 -26.323 1.00 86.69 307 ASN A N 1
ATOM 2284 C CA . ASN A 1 307 ? 13.491 12.087 -26.046 1.00 86.69 307 ASN A CA 1
ATOM 2285 C C . ASN A 1 307 ? 13.541 11.048 -27.181 1.00 86.69 307 ASN A C 1
ATOM 2287 O O . ASN A 1 307 ? 12.587 10.292 -27.359 1.00 86.69 307 ASN A O 1
ATOM 2291 N N . THR A 1 308 ? 14.666 10.962 -27.898 1.00 86.50 308 THR A N 1
ATOM 2292 C CA . THR A 1 308 ? 14.894 10.020 -29.016 1.00 86.50 308 THR A CA 1
ATOM 2293 C C . THR A 1 308 ? 14.594 8.566 -28.662 1.00 86.50 308 THR A C 1
ATOM 2295 O O . THR A 1 308 ? 14.073 7.821 -29.490 1.00 86.50 308 THR A O 1
ATOM 2298 N N . ALA A 1 309 ? 14.843 8.165 -27.415 1.00 86.31 309 ALA A N 1
ATOM 2299 C CA . ALA A 1 309 ? 14.551 6.816 -26.950 1.00 86.31 309 ALA A CA 1
ATOM 2300 C C . ALA A 1 309 ? 13.045 6.507 -26.836 1.00 86.31 309 ALA A C 1
ATOM 2302 O O . ALA A 1 309 ? 12.686 5.335 -26.770 1.00 86.31 309 ALA A O 1
ATOM 2303 N N . SER A 1 310 ? 12.160 7.512 -26.820 1.00 87.31 310 SER A N 1
ATOM 2304 C CA . SER A 1 310 ? 10.704 7.314 -26.740 1.00 87.31 310 SER A CA 1
ATOM 2305 C C . SER A 1 310 ? 10.183 6.539 -27.955 1.00 87.31 310 SER A C 1
ATOM 2307 O O . SER A 1 310 ? 9.530 5.508 -27.789 1.00 87.31 310 SER A O 1
ATOM 2309 N N . ALA A 1 311 ? 10.561 6.964 -29.167 1.00 87.94 311 ALA A N 1
ATOM 2310 C CA . ALA A 1 311 ? 10.242 6.263 -30.412 1.00 87.94 311 ALA A CA 1
ATOM 2311 C C . ALA A 1 311 ? 10.862 4.855 -30.440 1.00 87.94 311 ALA A C 1
ATOM 2313 O O . ALA A 1 311 ? 10.145 3.868 -30.594 1.00 87.94 311 ALA A O 1
ATOM 2314 N N . THR A 1 312 ? 12.165 4.738 -30.153 1.00 88.94 312 THR A N 1
ATOM 2315 C CA . THR A 1 312 ? 12.885 3.451 -30.111 1.00 88.94 312 THR A CA 1
ATOM 2316 C C . THR A 1 312 ? 12.234 2.437 -29.161 1.00 88.94 312 THR A C 1
ATOM 2318 O O . THR A 1 312 ? 12.166 1.246 -29.470 1.00 88.94 312 THR A O 1
ATOM 2321 N N . ILE A 1 313 ? 11.726 2.889 -28.008 1.00 90.44 313 ILE A N 1
ATOM 2322 C CA . ILE A 1 313 ? 10.998 2.049 -27.047 1.00 90.44 313 ILE A CA 1
ATOM 2323 C C . ILE A 1 313 ? 9.616 1.663 -27.583 1.00 90.44 313 ILE A C 1
ATOM 2325 O O . ILE A 1 313 ? 9.249 0.494 -27.469 1.00 90.44 313 ILE A O 1
ATOM 2329 N N . ARG A 1 314 ? 8.861 2.592 -28.187 1.00 91.31 314 ARG A N 1
ATOM 2330 C CA . ARG A 1 314 ? 7.553 2.288 -28.798 1.00 91.31 314 ARG A CA 1
ATOM 2331 C C . ARG A 1 314 ? 7.679 1.240 -29.906 1.00 91.31 314 ARG A C 1
ATOM 2333 O O . ARG A 1 314 ? 6.949 0.252 -29.865 1.00 91.31 314 ARG A O 1
ATOM 2340 N N . ASP A 1 315 ? 8.651 1.391 -30.803 1.00 90.25 315 ASP A N 1
ATOM 2341 C CA . ASP A 1 315 ? 8.915 0.452 -31.900 1.00 90.25 315 ASP A CA 1
ATOM 2342 C C . ASP A 1 315 ? 9.335 -0.934 -31.388 1.00 90.25 315 ASP A C 1
ATOM 2344 O O . ASP A 1 315 ? 8.765 -1.958 -31.774 1.00 90.25 315 ASP A O 1
ATOM 2348 N N . ALA A 1 316 ? 10.319 -0.985 -30.483 1.00 88.56 316 ALA A N 1
ATOM 2349 C CA . ALA A 1 316 ? 10.846 -2.246 -29.966 1.00 88.56 316 ALA A CA 1
ATOM 2350 C C . ALA A 1 316 ? 9.819 -3.019 -29.116 1.00 88.56 316 ALA A C 1
ATOM 2352 O O . ALA A 1 316 ? 9.807 -4.252 -29.146 1.00 88.56 316 ALA A O 1
ATOM 2353 N N . LEU A 1 317 ? 8.956 -2.313 -28.375 1.00 90.31 317 LEU A N 1
ATOM 2354 C CA . LEU A 1 317 ? 7.909 -2.907 -27.533 1.00 90.31 317 LEU A CA 1
ATOM 2355 C C . LEU A 1 317 ? 6.547 -3.043 -28.242 1.00 90.31 317 LEU A C 1
ATOM 2357 O O . LEU A 1 317 ? 5.637 -3.643 -27.674 1.00 90.31 317 LEU A O 1
ATOM 2361 N N . LYS A 1 318 ? 6.411 -2.544 -29.481 1.00 89.25 318 LYS A N 1
ATOM 2362 C CA . LYS A 1 318 ? 5.176 -2.551 -30.294 1.00 89.25 318 LYS A CA 1
ATOM 2363 C C . LYS A 1 318 ? 3.985 -1.883 -29.589 1.00 89.25 318 LYS A C 1
ATOM 2365 O O . LYS A 1 318 ? 2.903 -2.460 -29.480 1.00 89.25 318 LYS A O 1
ATOM 2370 N N . LEU A 1 319 ? 4.224 -0.677 -29.081 1.00 87.88 319 LEU A N 1
ATOM 2371 C CA . LEU A 1 319 ? 3.233 0.169 -28.404 1.00 87.88 319 LEU A CA 1
ATOM 2372 C C . LEU A 1 319 ? 2.457 1.049 -29.404 1.00 87.88 319 LEU A C 1
ATOM 2374 O O . LEU A 1 319 ? 2.700 0.982 -30.608 1.00 87.88 319 LEU A O 1
ATOM 2378 N N . GLY A 1 320 ? 1.517 1.858 -28.904 1.00 82.50 320 GLY A N 1
ATOM 2379 C CA . GLY A 1 320 ? 0.785 2.852 -29.696 1.00 82.50 320 GLY A CA 1
ATOM 2380 C C . GLY A 1 320 ? 1.667 3.947 -30.316 1.00 82.50 320 GLY A C 1
ATOM 2381 O O . GLY A 1 320 ? 2.833 4.125 -29.934 1.00 82.50 320 GLY A O 1
ATOM 2382 N N . GLU A 1 321 ? 1.085 4.694 -31.262 1.00 83.00 321 GLU A N 1
ATOM 2383 C CA . GLU A 1 321 ? 1.745 5.782 -32.003 1.00 83.00 321 GLU A CA 1
ATOM 2384 C C . GLU A 1 321 ? 2.328 6.833 -31.048 1.00 83.00 321 GLU A C 1
ATOM 2386 O O . GLU A 1 321 ? 1.931 6.932 -29.889 1.00 83.00 321 GLU A O 1
ATOM 2391 N N . GLU A 1 322 ? 3.212 7.712 -31.533 1.00 79.69 322 GLU A N 1
ATOM 2392 C CA . GLU A 1 322 ? 3.713 8.834 -30.722 1.00 79.69 322 GLU A CA 1
ATOM 2393 C C . GLU A 1 322 ? 2.608 9.708 -30.103 1.00 79.69 322 GLU A C 1
ATOM 2395 O O . GLU A 1 322 ? 2.874 10.383 -29.118 1.00 79.69 322 GLU A O 1
ATOM 2400 N N . LYS A 1 323 ? 1.383 9.700 -30.642 1.00 81.50 323 LYS A N 1
ATOM 2401 C CA . LYS A 1 323 ? 0.218 10.435 -30.115 1.00 81.50 323 LYS A CA 1
ATOM 2402 C C . LYS A 1 323 ? -0.467 9.745 -28.931 1.00 81.50 323 LYS A C 1
ATOM 2404 O O . LYS A 1 323 ? -1.240 10.390 -28.229 1.00 81.50 323 LYS A O 1
ATOM 2409 N N . ASP A 1 324 ? -0.199 8.462 -28.705 1.00 86.62 324 ASP A N 1
ATOM 2410 C CA . ASP A 1 324 ? -0.825 7.677 -27.644 1.00 86.62 324 ASP A CA 1
ATOM 2411 C C . ASP A 1 324 ? -0.033 7.808 -26.339 1.00 86.62 324 ASP A C 1
ATOM 2413 O O . ASP A 1 324 ? 1.192 7.652 -26.319 1.00 86.62 324 ASP A O 1
ATOM 2417 N N . PHE A 1 325 ? -0.720 8.048 -25.221 1.00 91.50 325 PHE A N 1
ATOM 2418 C CA . PHE A 1 325 ? -0.103 7.923 -23.901 1.00 91.50 325 PHE A CA 1
ATOM 2419 C C . PHE A 1 325 ? 0.072 6.444 -23.538 1.00 91.50 325 PHE A C 1
ATOM 2421 O O . PHE A 1 325 ? -0.893 5.681 -23.555 1.00 91.50 325 PHE A O 1
ATOM 2428 N N . GLU A 1 326 ? 1.290 6.047 -23.168 1.00 93.31 326 GLU A N 1
ATOM 2429 C CA . GLU A 1 326 ? 1.627 4.655 -22.858 1.00 93.31 326 GLU A CA 1
ATOM 2430 C C . GLU A 1 326 ? 2.310 4.541 -21.494 1.00 93.31 326 GLU A C 1
ATOM 2432 O O . GLU A 1 326 ? 3.276 5.243 -21.191 1.00 93.31 326 GLU A O 1
ATOM 2437 N N . LEU A 1 327 ? 1.832 3.613 -20.665 1.00 95.06 327 LEU A N 1
ATOM 2438 C CA . LEU A 1 327 ? 2.386 3.350 -19.339 1.00 95.06 327 LEU A CA 1
ATOM 2439 C C . LEU A 1 327 ? 2.997 1.948 -19.313 1.00 95.06 327 LEU A C 1
ATOM 2441 O O . LEU A 1 327 ? 2.291 0.949 -19.463 1.00 95.06 327 LEU A O 1
ATOM 2445 N N . VAL A 1 328 ? 4.314 1.866 -19.118 1.00 95.19 328 VAL A N 1
ATOM 2446 C CA . VAL A 1 328 ? 5.057 0.597 -19.151 1.00 95.19 328 VAL A CA 1
ATOM 2447 C C . VAL A 1 328 ? 5.977 0.434 -17.946 1.00 95.19 328 VAL A C 1
ATOM 2449 O O . VAL A 1 328 ? 6.506 1.397 -17.396 1.00 95.19 328 VAL A O 1
ATOM 2452 N N . ALA A 1 329 ? 6.188 -0.810 -17.527 1.00 95.50 329 ALA A N 1
ATOM 2453 C CA . ALA A 1 329 ? 7.170 -1.176 -16.515 1.00 95.50 329 ALA A CA 1
ATOM 2454 C C . ALA A 1 329 ? 8.282 -2.001 -17.164 1.00 95.50 329 ALA A C 1
ATOM 2456 O O . ALA A 1 329 ? 7.998 -2.992 -17.835 1.00 95.50 329 ALA A O 1
ATOM 2457 N N . VAL A 1 330 ? 9.540 -1.619 -16.947 1.00 94.69 330 VAL A N 1
ATOM 2458 C CA . VAL A 1 330 ? 10.725 -2.280 -17.525 1.00 94.69 330 VAL A CA 1
ATOM 2459 C C . VAL A 1 330 ? 11.683 -2.726 -16.427 1.00 94.69 330 VAL A C 1
ATOM 2461 O O . VAL A 1 330 ? 11.756 -2.102 -15.370 1.00 94.69 330 VAL A O 1
ATOM 2464 N N . ASN A 1 331 ? 12.433 -3.803 -16.659 1.00 93.31 331 ASN A N 1
ATOM 2465 C CA . ASN A 1 331 ? 13.495 -4.265 -15.766 1.00 93.31 331 ASN A CA 1
ATOM 2466 C C . ASN A 1 331 ? 14.644 -4.861 -16.592 1.00 93.31 331 ASN A C 1
ATOM 2468 O O . ASN A 1 331 ? 14.667 -6.065 -16.865 1.00 93.31 331 ASN A O 1
ATOM 2472 N N . ALA A 1 332 ? 15.600 -4.014 -16.983 1.00 90.06 332 ALA A N 1
ATOM 2473 C CA . ALA A 1 332 ? 16.726 -4.402 -17.833 1.00 90.06 332 ALA A CA 1
ATOM 2474 C C . ALA A 1 332 ? 17.549 -5.556 -17.247 1.00 90.06 332 ALA A C 1
ATOM 2476 O O . ALA A 1 332 ? 17.780 -6.557 -17.922 1.00 90.06 332 ALA A O 1
ATOM 2477 N N . ARG A 1 333 ? 17.883 -5.491 -15.952 1.00 88.88 333 ARG A N 1
ATOM 2478 C CA . ARG A 1 333 ? 18.647 -6.536 -15.248 1.00 88.88 333 ARG A CA 1
ATOM 2479 C C . ARG A 1 333 ? 17.995 -7.930 -15.275 1.00 88.88 333 ARG A C 1
ATOM 2481 O O . ARG A 1 333 ? 18.680 -8.928 -15.055 1.00 88.88 333 ARG A O 1
ATOM 2488 N N . ARG A 1 334 ? 16.677 -8.025 -15.479 1.00 88.81 334 ARG A N 1
ATOM 2489 C CA . ARG A 1 334 ? 15.940 -9.299 -15.566 1.00 88.81 334 ARG A CA 1
ATOM 2490 C C . ARG A 1 334 ? 15.320 -9.554 -16.945 1.00 88.81 334 ARG A C 1
ATOM 2492 O O . ARG A 1 334 ? 14.540 -10.496 -17.056 1.00 88.81 334 ARG A O 1
ATOM 2499 N N . GLY A 1 335 ? 15.631 -8.740 -17.956 1.00 90.12 335 GLY A N 1
ATOM 2500 C CA . GLY A 1 335 ? 15.188 -8.946 -19.338 1.00 90.12 335 GLY A CA 1
ATOM 2501 C C . GLY A 1 335 ? 13.668 -9.009 -19.533 1.00 90.12 335 GLY A C 1
ATOM 2502 O O . GLY A 1 335 ? 13.212 -9.732 -20.416 1.00 90.12 335 GLY A O 1
ATOM 2503 N N . TRP A 1 336 ? 12.870 -8.299 -18.724 1.00 92.94 336 TRP A N 1
ATOM 2504 C CA . TRP A 1 336 ? 11.407 -8.290 -18.877 1.00 92.94 336 TRP A CA 1
ATOM 2505 C C . TRP A 1 336 ? 10.789 -6.893 -18.839 1.00 92.94 336 TRP A C 1
ATOM 2507 O O . TRP A 1 336 ? 11.330 -5.964 -18.234 1.00 92.94 336 TRP A O 1
ATOM 2517 N N . TRP A 1 337 ? 9.615 -6.782 -19.457 1.00 94.44 337 TRP A N 1
ATOM 2518 C CA . TRP A 1 337 ? 8.755 -5.605 -19.422 1.00 94.44 337 TRP A CA 1
ATOM 2519 C C . TRP A 1 337 ? 7.265 -5.982 -19.331 1.00 94.44 337 TRP A C 1
ATOM 2521 O O . TRP A 1 337 ? 6.902 -7.166 -19.366 1.00 94.44 337 TRP A O 1
ATOM 2531 N N . ARG A 1 338 ? 6.413 -4.968 -19.140 1.00 93.75 338 ARG A N 1
ATOM 2532 C CA . ARG A 1 338 ? 4.943 -5.040 -19.114 1.00 93.75 338 ARG A CA 1
ATOM 2533 C C . ARG A 1 338 ? 4.324 -3.733 -19.594 1.00 93.75 338 ARG A C 1
ATOM 2535 O O . ARG A 1 338 ? 4.758 -2.672 -19.146 1.00 93.75 338 ARG A O 1
ATOM 2542 N N . ARG A 1 339 ? 3.238 -3.814 -20.361 1.00 93.94 339 ARG A N 1
ATOM 2543 C CA . ARG A 1 339 ? 2.291 -2.705 -20.557 1.00 93.94 339 ARG A CA 1
ATOM 2544 C C . ARG A 1 339 ? 1.316 -2.601 -19.375 1.00 93.94 339 ARG A C 1
ATOM 2546 O O . ARG A 1 339 ? 1.075 -3.582 -18.661 1.00 93.94 339 ARG A O 1
ATOM 2553 N N . TYR A 1 340 ? 0.755 -1.419 -19.159 1.00 94.31 340 TYR A N 1
ATOM 2554 C CA . TYR A 1 340 ? -0.427 -1.229 -18.325 1.00 94.31 340 TYR A CA 1
ATOM 2555 C C . TYR A 1 340 ? -1.670 -1.786 -19.049 1.00 94.31 340 TYR A C 1
ATOM 2557 O O . TYR A 1 340 ? -1.876 -1.455 -20.214 1.00 94.31 340 TYR A O 1
ATOM 2565 N N . PRO A 1 341 ? -2.487 -2.651 -18.416 1.00 90.06 341 PRO A N 1
ATOM 2566 C CA . PRO A 1 341 ? -3.612 -3.312 -19.083 1.00 90.06 341 PRO A CA 1
ATOM 2567 C C . PRO A 1 341 ? -4.947 -2.554 -18.966 1.00 90.06 341 PRO A C 1
ATOM 2569 O O . PRO A 1 341 ? -5.970 -3.079 -19.397 1.00 90.06 341 PRO A O 1
ATOM 2572 N N . GLY A 1 342 ? -4.974 -1.387 -18.314 1.00 86.06 342 GLY A N 1
ATOM 2573 C CA . GLY A 1 342 ? -6.194 -0.616 -18.072 1.00 86.06 342 GLY A CA 1
ATOM 2574 C C . GLY A 1 342 ? -6.374 0.543 -19.052 1.00 86.06 342 GLY A C 1
ATOM 2575 O O . GLY A 1 342 ? -5.414 1.203 -19.427 1.00 86.06 342 GLY A O 1
ATOM 2576 N N . GLU A 1 343 ? -7.624 0.837 -19.404 1.00 86.38 343 GLU A N 1
ATOM 2577 C CA . GLU A 1 343 ? -7.998 2.029 -20.188 1.00 86.38 343 GLU A CA 1
ATOM 2578 C C . GLU A 1 343 ? -8.028 3.309 -19.330 1.00 86.38 343 GLU A C 1
ATOM 2580 O O . GLU A 1 343 ? -7.936 4.421 -19.843 1.00 86.38 343 GLU A O 1
ATOM 2585 N N . LYS A 1 344 ? -8.182 3.153 -18.008 1.00 89.88 344 LYS A N 1
ATOM 2586 C CA . LYS A 1 344 ? -8.293 4.244 -17.031 1.00 89.88 344 LYS A CA 1
ATOM 2587 C C . LYS A 1 344 ? -7.028 4.339 -16.195 1.00 89.88 344 LYS A C 1
ATOM 2589 O O . LYS A 1 344 ? -6.519 3.320 -15.734 1.00 89.88 344 LYS A O 1
ATOM 2594 N N . PHE A 1 345 ? -6.568 5.560 -15.952 1.00 92.75 345 PHE A N 1
ATOM 2595 C CA . PHE A 1 345 ? -5.338 5.855 -15.211 1.00 92.75 345 PHE A CA 1
ATOM 2596 C C . PHE A 1 345 ? -5.608 6.420 -13.807 1.00 92.75 345 PHE A C 1
ATOM 2598 O O . PHE A 1 345 ? -4.791 7.151 -13.244 1.00 92.75 345 PHE A O 1
ATOM 2605 N N . ASP A 1 346 ? -6.759 6.060 -13.234 1.00 91.75 346 ASP A N 1
ATOM 2606 C CA . ASP A 1 346 ? -7.139 6.426 -11.874 1.00 91.75 346 ASP A CA 1
ATOM 2607 C C . ASP A 1 346 ? -6.175 5.842 -10.829 1.00 91.75 346 ASP A C 1
ATOM 2609 O O . ASP A 1 346 ? -5.557 4.790 -11.031 1.00 91.75 346 ASP A O 1
ATOM 2613 N N . PHE A 1 347 ? -6.082 6.523 -9.686 1.00 92.81 347 PHE A N 1
ATOM 2614 C CA . PHE A 1 347 ? -5.119 6.204 -8.638 1.00 92.81 347 PHE A CA 1
ATOM 2615 C C . PHE A 1 347 ? -5.188 4.737 -8.181 1.00 92.81 347 PHE A C 1
ATOM 2617 O O . PHE A 1 347 ? -4.152 4.103 -7.982 1.00 92.81 347 PHE A O 1
ATOM 2624 N N . HIS A 1 348 ? -6.391 4.170 -8.041 1.00 93.69 348 HIS A N 1
ATOM 2625 C CA . HIS A 1 348 ? -6.567 2.806 -7.543 1.00 93.69 348 HIS A CA 1
ATOM 2626 C C . HIS A 1 348 ? -6.139 1.758 -8.580 1.00 93.69 348 HIS A C 1
ATOM 2628 O O . HIS A 1 348 ? -5.451 0.795 -8.236 1.00 93.69 348 HIS A O 1
ATOM 2634 N N . SER A 1 349 ? -6.508 1.938 -9.851 1.00 94.38 349 SER A N 1
ATOM 2635 C CA . SER A 1 349 ? -6.099 1.034 -10.933 1.00 94.38 349 SER A CA 1
ATOM 2636 C C . SER A 1 349 ? -4.581 1.068 -11.163 1.00 94.38 349 SER A C 1
ATOM 2638 O O . SER A 1 349 ? -3.960 0.010 -11.324 1.00 94.38 349 SER A O 1
ATOM 2640 N N . VAL A 1 350 ? -3.963 2.254 -11.074 1.00 95.12 350 VAL A N 1
ATOM 2641 C CA . VAL A 1 350 ? -2.503 2.420 -11.149 1.00 95.12 350 VAL A CA 1
ATOM 2642 C C . VAL A 1 350 ? -1.811 1.814 -9.920 1.00 95.12 350 VAL A C 1
ATOM 2644 O O . VAL A 1 350 ? -0.940 0.965 -10.103 1.00 95.12 350 VAL A O 1
ATOM 2647 N N . GLU A 1 351 ? -2.212 2.148 -8.682 1.00 94.50 351 GLU A N 1
ATOM 2648 C CA . GLU A 1 351 ? -1.626 1.574 -7.449 1.00 94.50 351 GLU A CA 1
ATOM 2649 C C . GLU A 1 351 ? -1.704 0.040 -7.452 1.00 94.50 351 GLU A C 1
ATOM 2651 O O . GLU A 1 351 ? -0.706 -0.626 -7.178 1.00 94.50 351 GLU A O 1
ATOM 2656 N N . ASN A 1 352 ? -2.840 -0.535 -7.858 1.00 94.81 352 ASN A N 1
ATOM 2657 C CA . ASN A 1 352 ? -3.003 -1.982 -7.983 1.00 94.81 352 ASN A CA 1
ATOM 2658 C C . ASN A 1 352 ? -2.022 -2.596 -9.003 1.00 94.81 352 ASN A C 1
ATOM 2660 O O . ASN A 1 352 ? -1.384 -3.608 -8.713 1.00 94.81 352 ASN A O 1
ATOM 2664 N N . TRP A 1 353 ? -1.840 -2.008 -10.190 1.00 95.31 353 TRP A N 1
ATOM 2665 C CA . TRP A 1 353 ? -0.858 -2.511 -11.166 1.00 95.31 353 TRP A CA 1
ATOM 2666 C C . TRP A 1 353 ? 0.589 -2.391 -10.657 1.00 95.31 353 TRP A C 1
ATOM 2668 O O . TRP A 1 353 ? 1.375 -3.331 -10.810 1.00 95.31 353 TRP A O 1
ATOM 2678 N N . VAL A 1 354 ? 0.922 -1.289 -9.977 1.00 94.50 354 VAL A N 1
ATOM 2679 C CA . VAL A 1 354 ? 2.229 -1.080 -9.334 1.00 94.50 354 VAL A CA 1
ATOM 2680 C C . VAL A 1 354 ? 2.502 -2.128 -8.251 1.00 94.50 354 VAL A C 1
ATOM 2682 O O . VAL A 1 354 ? 3.577 -2.738 -8.249 1.00 94.50 354 VAL A O 1
ATOM 2685 N N . ASP A 1 355 ? 1.544 -2.403 -7.365 1.00 93.19 355 ASP A N 1
ATOM 2686 C CA . ASP A 1 355 ? 1.717 -3.421 -6.325 1.00 93.19 355 ASP A CA 1
ATOM 2687 C C . ASP A 1 355 ? 1.762 -4.842 -6.924 1.00 93.19 355 ASP A C 1
ATOM 2689 O O . ASP A 1 355 ? 2.605 -5.645 -6.523 1.00 93.19 355 ASP A O 1
ATOM 2693 N N . ASN A 1 356 ? 1.001 -5.141 -7.984 1.00 93.38 356 ASN A N 1
ATOM 2694 C CA . ASN A 1 356 ? 1.140 -6.403 -8.728 1.00 93.38 356 ASN A CA 1
ATOM 2695 C C . ASN A 1 356 ? 2.549 -6.579 -9.334 1.00 93.38 356 ASN A C 1
ATOM 2697 O O . ASN A 1 356 ? 3.115 -7.675 -9.301 1.00 93.38 356 ASN A O 1
ATOM 2701 N N . ILE A 1 357 ? 3.178 -5.510 -9.838 1.00 93.31 357 ILE A N 1
ATOM 2702 C CA . ILE A 1 357 ? 4.588 -5.531 -10.275 1.00 93.31 357 ILE A CA 1
ATOM 2703 C C . ILE A 1 357 ? 5.541 -5.782 -9.098 1.00 93.31 357 ILE A C 1
ATOM 2705 O O . ILE A 1 357 ? 6.487 -6.564 -9.223 1.00 93.31 357 ILE A O 1
ATOM 2709 N N . ARG A 1 358 ? 5.285 -5.150 -7.951 1.00 90.81 358 ARG A N 1
ATOM 2710 C CA . ARG A 1 358 ? 6.085 -5.256 -6.722 1.00 90.81 358 ARG A CA 1
ATOM 2711 C C . ARG A 1 358 ? 6.030 -6.650 -6.088 1.00 90.81 358 ARG A C 1
ATOM 2713 O O . ARG A 1 358 ? 7.065 -7.138 -5.633 1.00 90.81 358 ARG A O 1
ATOM 2720 N N . PHE A 1 359 ? 4.866 -7.301 -6.086 1.00 90.50 359 PHE A N 1
ATOM 2721 C CA . PHE A 1 359 ? 4.702 -8.700 -5.668 1.00 90.50 359 PHE A CA 1
ATOM 2722 C C . PHE A 1 359 ? 5.144 -9.693 -6.758 1.00 90.50 359 PHE A C 1
ATOM 2724 O O . PHE A 1 359 ? 5.481 -10.839 -6.462 1.00 90.50 359 PHE A O 1
ATOM 2731 N N . GLY A 1 360 ? 5.256 -9.231 -8.008 1.00 88.00 360 GLY A N 1
ATOM 2732 C CA . GLY A 1 360 ? 5.760 -9.996 -9.149 1.00 88.00 360 GLY A CA 1
ATOM 2733 C C . GLY A 1 360 ? 4.685 -10.785 -9.902 1.00 88.00 360 GLY A C 1
ATOM 2734 O O . GLY A 1 360 ? 5.031 -11.585 -10.775 1.00 88.00 360 GLY A O 1
ATOM 2735 N N . GLU A 1 361 ? 3.412 -10.552 -9.597 1.00 84.25 361 GLU A N 1
ATOM 2736 C CA . GLU A 1 361 ? 2.229 -11.237 -10.130 1.00 84.25 361 GLU A CA 1
ATOM 2737 C C . GLU A 1 361 ? 1.859 -10.740 -11.537 1.00 84.25 361 GLU A C 1
ATOM 2739 O O . GLU A 1 361 ? 2.260 -9.644 -11.927 1.00 84.25 361 GLU A O 1
ATOM 2744 N N . GLY A 1 362 ? 1.149 -11.548 -12.331 1.00 80.19 362 GLY A N 1
ATOM 2745 C CA . GLY A 1 362 ? 0.785 -11.253 -13.730 1.00 80.19 362 GLY A CA 1
ATOM 2746 C C . GLY A 1 362 ? 1.805 -11.712 -14.790 1.00 80.19 362 GLY A C 1
ATOM 2747 O O . GLY A 1 362 ? 2.933 -12.110 -14.468 1.00 80.19 362 GLY A O 1
ATOM 2748 N N . SER A 1 363 ? 1.420 -11.634 -16.068 1.00 83.06 363 SER A N 1
ATOM 2749 C CA . SER A 1 363 ? 2.269 -11.943 -17.235 1.00 83.06 363 SER A CA 1
ATOM 2750 C C . SER A 1 363 ? 3.550 -11.095 -17.262 1.00 83.06 363 SER A C 1
ATOM 2752 O O . SER A 1 363 ? 3.638 -10.054 -16.614 1.00 83.06 363 SER A O 1
ATOM 2754 N N . LYS A 1 364 ? 4.594 -11.557 -17.953 1.00 89.75 364 LYS A N 1
ATOM 2755 C CA . LYS A 1 364 ? 5.829 -10.795 -18.210 1.00 89.75 364 LYS A CA 1
ATOM 2756 C C . LYS A 1 364 ? 6.238 -11.052 -19.647 1.00 89.75 364 LYS A C 1
ATOM 2758 O O . LYS A 1 364 ? 6.240 -12.207 -20.065 1.00 89.75 364 LYS A O 1
ATOM 2763 N N . GLU A 1 365 ? 6.595 -9.998 -20.359 1.00 91.31 365 GLU A N 1
ATOM 2764 C CA . GLU A 1 365 ? 7.062 -10.083 -21.738 1.00 91.31 365 GLU A CA 1
ATOM 2765 C C . GLU A 1 365 ? 8.577 -9.895 -21.779 1.00 91.31 365 GLU A C 1
ATOM 2767 O O . GLU A 1 365 ? 9.155 -9.250 -20.901 1.00 91.31 365 GLU A O 1
ATOM 2772 N N . VAL A 1 366 ? 9.239 -10.504 -22.763 1.00 91.19 366 VAL A N 1
ATOM 2773 C CA . VAL A 1 366 ? 10.699 -10.429 -22.903 1.00 91.19 366 VAL A CA 1
ATOM 2774 C C . VAL A 1 366 ? 11.073 -9.037 -23.400 1.00 91.19 366 VAL A C 1
ATOM 2776 O O . VAL A 1 366 ? 10.522 -8.561 -24.390 1.00 91.19 366 VAL A O 1
ATOM 2779 N N . LEU A 1 367 ? 11.992 -8.373 -22.700 1.00 89.56 367 LEU A N 1
ATOM 2780 C CA . LEU A 1 367 ? 12.516 -7.063 -23.088 1.00 89.56 367 LEU A CA 1
ATOM 2781 C C . LEU A 1 367 ? 13.540 -7.251 -24.224 1.00 89.56 367 LEU A C 1
ATOM 2783 O O . LEU A 1 367 ? 14.505 -7.990 -24.018 1.00 89.56 367 LEU A O 1
ATOM 2787 N N . PRO A 1 368 ? 13.375 -6.613 -25.398 1.00 88.88 368 PRO A N 1
ATOM 2788 C CA . PRO A 1 368 ? 14.325 -6.751 -26.497 1.00 88.88 368 PRO A CA 1
ATOM 2789 C C . PRO A 1 368 ? 15.720 -6.241 -26.126 1.00 88.88 368 PRO A C 1
ATOM 2791 O O . PRO A 1 368 ? 15.869 -5.124 -25.630 1.00 88.88 368 PRO A O 1
ATOM 2794 N N . GLU A 1 369 ? 16.757 -7.018 -26.448 1.00 82.00 369 GLU A N 1
ATOM 2795 C CA . GLU A 1 369 ? 18.158 -6.654 -26.176 1.00 82.00 369 GLU A CA 1
ATOM 2796 C C . GLU A 1 369 ? 18.592 -5.351 -26.868 1.00 82.00 369 GLU A C 1
ATOM 2798 O O . GLU A 1 369 ? 19.512 -4.688 -26.402 1.00 82.00 369 GLU A O 1
ATOM 2803 N N . ALA A 1 370 ? 17.902 -4.946 -27.940 1.00 82.69 370 ALA A N 1
ATOM 2804 C CA . ALA A 1 370 ? 18.125 -3.676 -28.633 1.00 82.69 370 ALA A CA 1
ATOM 2805 C C . ALA A 1 370 ? 17.868 -2.432 -27.757 1.00 82.69 370 ALA A C 1
ATOM 2807 O O . ALA A 1 370 ? 18.411 -1.372 -28.051 1.00 82.69 370 ALA A O 1
ATOM 2808 N N . LEU A 1 371 ? 17.074 -2.555 -26.684 1.00 81.94 371 LEU A N 1
ATOM 2809 C CA . LEU A 1 371 ? 16.845 -1.480 -25.711 1.00 81.94 371 LEU A CA 1
ATOM 2810 C C . LEU A 1 371 ? 17.852 -1.482 -24.555 1.00 81.94 371 LEU A C 1
ATOM 2812 O O . LEU A 1 371 ? 17.862 -0.550 -23.754 1.00 81.94 371 LEU A O 1
ATOM 2816 N N . LEU A 1 372 ? 18.672 -2.525 -24.423 1.00 81.44 372 LEU A N 1
ATOM 2817 C CA . LEU A 1 372 ? 19.650 -2.627 -23.347 1.00 81.44 372 LEU A CA 1
ATOM 2818 C C . LEU A 1 372 ? 20.928 -1.895 -23.745 1.00 81.44 372 LEU A C 1
ATOM 2820 O O . LEU A 1 372 ? 21.492 -2.144 -24.813 1.00 81.44 372 LEU A O 1
ATOM 2824 N N . ARG A 1 373 ? 21.455 -1.053 -22.847 1.00 69.75 373 ARG A N 1
ATOM 2825 C CA . ARG A 1 373 ? 22.832 -0.575 -23.000 1.00 69.75 373 ARG A CA 1
ATOM 2826 C C . ARG A 1 373 ? 23.763 -1.785 -22.892 1.00 69.75 373 ARG A C 1
ATOM 2828 O O . ARG A 1 373 ? 23.969 -2.306 -21.795 1.00 69.75 373 ARG A O 1
ATOM 2835 N N . LYS A 1 374 ? 24.338 -2.201 -24.024 1.00 56.09 374 LYS A N 1
ATOM 2836 C CA . LYS A 1 374 ? 25.525 -3.066 -24.050 1.00 56.09 374 LYS A CA 1
ATOM 2837 C C . LYS A 1 374 ? 26.617 -2.388 -23.227 1.00 56.09 374 LYS A C 1
ATOM 2839 O O . LYS A 1 374 ? 26.776 -1.173 -23.324 1.00 56.09 374 LYS A O 1
ATOM 2844 N N . GLU A 1 375 ? 27.329 -3.148 -22.401 1.00 50.16 375 GLU A N 1
ATOM 2845 C CA . GLU A 1 375 ? 28.478 -2.602 -21.680 1.00 50.16 375 GLU A CA 1
ATOM 2846 C C . GLU A 1 375 ? 29.534 -2.208 -22.726 1.00 50.16 375 GLU A C 1
ATOM 2848 O O . GLU A 1 375 ? 30.123 -3.069 -23.377 1.00 50.16 375 GLU A O 1
ATOM 2853 N N . GLU A 1 376 ? 29.732 -0.898 -22.925 1.00 46.09 376 GLU A N 1
ATOM 2854 C CA . GLU A 1 376 ? 31.022 -0.407 -23.400 1.00 46.09 376 GLU A CA 1
ATOM 2855 C C . GLU A 1 376 ? 32.041 -0.853 -22.356 1.00 46.09 376 GLU A C 1
ATOM 2857 O O . GLU A 1 376 ? 31.920 -0.525 -21.172 1.00 46.09 376 GLU A O 1
ATOM 2862 N N . GLU A 1 377 ? 32.982 -1.679 -22.796 1.00 39.62 377 GLU A N 1
ATOM 2863 C CA . GLU A 1 377 ? 34.071 -2.189 -21.981 1.00 39.62 377 GLU A CA 1
ATOM 2864 C C . GLU A 1 377 ? 34.943 -0.997 -21.573 1.00 39.62 377 GLU A C 1
ATOM 2866 O O . GLU A 1 377 ? 35.723 -0.479 -22.373 1.00 39.62 377 GLU A O 1
ATOM 2871 N N . GLU A 1 378 ? 34.732 -0.503 -20.347 1.00 39.84 378 GLU A N 1
ATOM 2872 C CA . GLU A 1 378 ? 35.497 0.602 -19.769 1.00 39.84 378 GLU A CA 1
ATOM 2873 C C . GLU A 1 378 ? 36.986 0.234 -19.866 1.00 39.84 378 GLU A C 1
ATOM 2875 O O . GLU A 1 378 ? 37.390 -0.774 -19.277 1.00 39.84 378 GLU A O 1
ATOM 2880 N N . PRO A 1 379 ? 37.789 0.965 -20.668 1.00 40.28 379 PRO A N 1
ATOM 2881 C CA . PRO A 1 379 ? 39.097 0.486 -21.085 1.00 40.28 379 PRO A CA 1
ATOM 2882 C C . PRO A 1 379 ? 39.972 0.309 -19.852 1.00 40.28 379 PRO A C 1
ATOM 2884 O O . PRO A 1 379 ? 40.232 1.276 -19.133 1.00 40.28 379 PRO A O 1
ATOM 2887 N N . ALA A 1 380 ? 40.380 -0.939 -19.607 1.00 39.22 380 ALA A N 1
ATOM 2888 C CA . ALA A 1 380 ? 41.042 -1.340 -18.376 1.00 39.22 380 ALA A CA 1
ATOM 2889 C C . ALA A 1 380 ? 42.194 -0.382 -18.050 1.00 39.22 380 ALA A C 1
ATOM 2891 O O . ALA A 1 380 ? 43.130 -0.231 -18.841 1.00 39.22 380 ALA A O 1
ATOM 2892 N N . ALA A 1 381 ? 42.100 0.281 -16.894 1.00 43.84 381 ALA A N 1
ATOM 2893 C CA . ALA A 1 381 ? 43.136 1.193 -16.434 1.00 43.84 381 ALA A CA 1
ATOM 2894 C C . ALA A 1 381 ? 44.477 0.437 -16.420 1.00 43.84 381 ALA A C 1
ATOM 2896 O O . ALA A 1 381 ? 44.529 -0.659 -15.856 1.00 43.84 381 ALA A O 1
ATOM 2897 N N . PRO A 1 382 ? 45.537 0.966 -17.058 1.00 42.19 382 PRO A N 1
ATOM 2898 C CA . PRO A 1 382 ? 46.772 0.218 -17.236 1.00 42.19 382 PRO A CA 1
ATOM 2899 C C . PRO A 1 382 ? 47.372 -0.120 -15.873 1.00 42.19 382 PRO A C 1
ATOM 2901 O O . PRO A 1 382 ? 47.670 0.776 -15.078 1.00 42.19 382 PRO A O 1
ATOM 2904 N N . GLU A 1 383 ? 47.549 -1.414 -15.601 1.00 46.84 383 GLU A N 1
ATOM 2905 C CA . GLU A 1 383 ? 48.226 -1.857 -14.388 1.00 46.84 383 GLU A CA 1
ATOM 2906 C C . GLU A 1 383 ? 49.681 -1.381 -14.430 1.00 46.84 383 GLU A C 1
ATOM 2908 O O . GLU A 1 383 ? 50.491 -1.860 -15.224 1.00 46.84 383 GLU A O 1
ATOM 2913 N N . HIS A 1 384 ? 50.016 -0.425 -13.562 1.00 43.12 384 HIS A N 1
ATOM 2914 C CA . HIS A 1 384 ? 51.394 -0.013 -13.314 1.00 43.12 384 HIS A CA 1
ATOM 2915 C C . HIS A 1 384 ? 52.123 -1.103 -12.514 1.00 43.12 384 HIS A C 1
ATOM 2917 O O . HIS A 1 384 ? 52.304 -1.004 -11.300 1.00 43.12 384 HIS A O 1
ATOM 2923 N N . GLY A 1 385 ? 52.515 -2.165 -13.215 1.00 50.38 385 GLY A N 1
ATOM 2924 C CA . GLY A 1 385 ? 53.528 -3.107 -12.760 1.00 50.38 385 GLY A CA 1
ATOM 2925 C C . GLY A 1 385 ? 54.940 -2.587 -13.042 1.00 50.38 385 GLY A C 1
ATOM 2926 O O . GLY A 1 385 ? 55.155 -1.922 -14.052 1.00 50.38 385 GLY A O 1
ATOM 2927 N N . GLU A 1 386 ? 55.875 -2.972 -12.166 1.00 42.59 386 GLU A N 1
ATOM 2928 C CA . GLU A 1 386 ? 57.336 -2.803 -12.286 1.00 42.59 386 GLU A CA 1
ATOM 2929 C C . GLU A 1 386 ? 57.851 -1.335 -12.207 1.00 42.59 386 GLU A C 1
ATOM 2931 O O . GLU A 1 386 ? 57.276 -0.416 -12.786 1.00 42.59 386 GLU A O 1
ATOM 2936 N N . LEU A 1 387 ? 58.921 -1.004 -11.465 1.00 39.50 387 LEU A N 1
ATOM 2937 C CA . LEU A 1 387 ? 59.908 -1.800 -10.700 1.00 39.50 387 LEU A CA 1
ATOM 2938 C C . LEU A 1 387 ? 60.065 -1.279 -9.257 1.00 39.50 387 LEU A C 1
ATOM 2940 O O . LEU A 1 387 ? 60.052 -0.040 -9.083 1.00 39.50 387 LEU A O 1
#

Nearest PDB structures (foldseek):
  3ed3-assembly2_B  TM=8.204E-01  e=6.974E-07  Saccharomyces cerevisiae
  5d96-assembly1_D  TM=7.132E-01  e=1.374E-05  Mus musculus
  4p2l-assembly1_B  TM=6.355E-01  e=1.473E-04  Rattus norvegicus
  3t58-assembly2_B  TM=4.198E-01  e=1.227E-04  Mus musculus
  3t59-assembly2_B  TM=3.933E-01  e=8.017E-05  Mus musculus

Mean predicted aligned error: 21.31 Å

Secondary structure (DSSP, 8-state):
----STT--EEEE--SSTT--EEEE--S-SSHHHHHHHHHHHS---PEE--GGGSHHHHSTTTTS-EEEEEES-SSPPHHHHHHHHHTBTTBEEEEEETT-HHHHHHTT--SSSEEEEE-STT---EE--S-SSHHHHHHHHHTTS-SS---PPPP----------------------------------------------------------PPP----TTPPPPP----PPPPPPB--SHHHHIIIIISTT---EEEEE----TT-----HHHHHHHHHHHHHHHHHHTTT--PPPEEEE-TTSHHHHHHHHHHT---TTS-EEEEEEGGGTEEEE---S---HHHHHHHHHHHHHT-S--EEPPGGGS------PPPP-----

Foldseek 3Di:
DPDPDPPWDWDWADDPDPPDTDIGTDPWDPDPCRVVVVNLVPQDAQAAEAALVCVVVVCPVQQLAKEKEWEAQDPDDGSLQSVLCVVLVPRYHHYYYYPPRVVVCVVLVPDDPGKMWMDLGDPDDIDTQPDDPDNVSVNVVVVQSSDSPDPDDDDDDDDDDDDDDDDDDDDDDDDDDDDDDDDDDDDDDDDDDDDDDDDDDDDDDDDDDDDDDDDDDDDDDPPDDDDDPPDDQFDFAAADLEPVVCQVADQEQPHAKEKEWLFAPCDPPPDGDPQSVQLRSLLRVVVRVCVVSVHDAHGYYYYYPNYPVSVVQCVQVVHDDSRDTWIKMHGNNVQWIDTQPDPHNHNVSVVVVSVCVVVPHDDIDGHDCSSHPDDPPPPPDDPPDDD